Protein AF-A0A2T4WLY7-F1 (afdb_monomer)

Nearest PDB structures (foldseek):
  7o23-assembly1_A  TM=4.443E-01  e=3.971E-05  Burkholderia pseudomallei 1026b
  3s6l-assembly2_D  TM=2.869E-01  e=6.979E-02  Burkholderia pseudomallei 1710b
  3wp8-assembly1_A-3  TM=2.143E-01  e=3.766E-01  Acinetobacter sp. Tol 5

Radius of gyration: 58.57 Å; Cα contacts (8 Å, |Δi|>4): 1868; chains: 1; bounding box: 154×80×222 Å

Solvent-accessible surface area (backbone atoms only — not comparable to full-atom values): 36645 Å² total; per-residue (Å²): 135,86,84,87,90,87,78,86,86,78,92,80,88,75,87,86,76,68,82,63,58,59,70,61,45,62,45,49,42,57,38,62,53,83,53,96,47,91,92,39,80,56,77,63,74,31,40,27,21,55,70,41,53,59,37,38,33,44,29,40,26,35,22,38,12,4,30,18,45,28,30,45,31,26,49,28,34,21,37,22,42,26,2,30,21,40,28,56,50,43,35,48,27,38,25,33,25,46,37,9,25,31,62,10,52,45,44,35,52,29,38,36,38,23,37,39,15,31,21,45,27,44,25,34,51,29,40,35,34,20,46,33,12,26,28,49,19,28,65,28,28,48,28,39,31,35,19,42,35,5,25,24,46,22,29,50,27,30,50,29,36,22,33,21,42,30,1,26,24,46,17,29,59,26,32,47,29,35,21,37,21,45,29,2,26,22,47,15,31,57,22,31,47,28,39,23,36,20,42,29,4,26,24,39,21,32,55,21,30,48,28,37,24,38,21,44,35,6,27,22,34,17,30,58,21,29,49,29,39,28,29,24,45,28,1,24,27,28,16,23,36,23,30,51,28,36,18,33,24,42,25,0,25,22,34,20,10,68,76,68,45,76,85,36,23,25,46,25,36,17,37,21,40,37,3,35,23,56,32,27,44,17,28,50,26,39,31,31,29,44,50,14,23,61,69,95,82,73,74,78,89,70,76,87,52,102,78,70,77,81,78,65,94,33,69,45,30,46,25,38,29,30,27,44,41,9,26,43,55,25,38,48,14,36,4,32,25,41,43,2,25,13,50,8,41,56,5,28,6,32,31,36,52,7,24,2,53,18,41,45,2,31,8,34,34,30,57,21,73,28,82,42,61,74,31,50,35,60,32,40,50,45,70,60,92,89,37,88,44,92,64,66,65,90,60,92,56,72,70,101,61,87,65,98,80,61,47,67,48,89,56,80,101,78,58,59,82,40,62,47,72,38,42,56,70,57,53,52,44,43,47,59,35,61,14,92,88,76,74,38,63,23,53,56,43,65,91,47,45,68,45,62,33,27,27,68,74,74,75,40,45,28,33,28,71,26,72,47,79,40,72,59,84,87,70,98,78,87,72,54,78,46,69,69,77,56,33,43,35,42,65,93,57,97,64,74,48,81,46,68,93,78,67,79,94,75,87,87,73,57,78,50,74,62,88,54,36,44,36,43,68,91,57,95,64,70,48,74,44,66,88,75,65,68,93,74,82,85,70,58,81,50,79,61,96,56,35,46,39,47,75,93,56,96,67,70,49,76,48,69,88,79,63,83,90,69,94,70,72,52,78,75,47,77,50,74,62,90,57,32,43,38,41,34,35,56,97,51,81,61,47,73,45,75,41,59,88,78,58,67,59,86,80,62,69,53,78,46,74,62,92,52,34,46,31,43,73,91,56,94,66,65,48,72,41,67,86,72,60,68,80,82,61,87,73,50,76,72,46,76,50,75,60,91,54,34,40,36,40,32,38,64,99,51,81,64,44,74,44,78,41,63,88,73,58,65,74,81,79,71,60,49,80,47,75,60,92,55,37,45,36,43,64,91,55,97,68,68,48,75,45,66,89,71,60,78,73,78,73,60,63,82,57,81,66,87,98,48,86,55,85,67,105

Sequence (713 aa):
MIKKLFFITLFLGIGSTGFSQTGNEAQGKSVIPEVFVSPYDGATLFPAAGSAFSTGDYNTIFGAGSGGQIASGSFNVFIGTMAGALYDNENDNTVIGAFAADQTALGIDNVYIGKFVARTATGNDNTIIGNEAGENLTTGSDNTIIGEEAGQALTSGRDNVFIGEDAGFSSTTSNDNTFVGNAAGRNNTIGRQNAFFGNEAGYDNFEGYKNTFVGDSTGLDNSVGRLNTFVGQGAGSATEYADYNTFIGVQAGGDNNRTNSQTNANRNTYVGTFTGFSNREGEDNAGFGAFANYNQGFDILNITGRFGAASSYVTRSRTTFMGAQAFPNNNDVSAFGYMARVDGQYGMALGGNTRAQQNYAVAIGHNVNVNQVNTMALGGDGFVNAQPVDNRLSVGIGTLGANGFASLELADTDKGFLINRMTTAQRVALETAENPLTGLTNVFGLTEEGMMVYDTDLDTVFTWLGSTWKAVDTNTDSQELDLTTDILSISGGLATVDLTPYLDNTDEQELDLTSDILSISGGIETVDLSGYLDNTDAQELDLTSNILSISGGIASVNLSGYLDNTDNQNLTSASLTGNTLTIAIENGASVDVDLSGYLDNTDAQELDLTSNILSISGGIASVNLSGYLDNTDNQNLTSASLTGNTLTIAIENGASVDVDLSGYLDNTDAQELDLTSNTLSISGGIATVDLSGYLNTDEQELDLTSDILSISG

Mean predicted aligned error: 21.26 Å

Secondary structure (DSSP, 8-state):
-------PPP---S-----B--S-EEE---B----SBTTB-S-PPBPPTTTT-SB--S-EEESTTTT-S-SS--S-EEESTTTTTT--S--S-EEESTTTTTT----SS-EEESSS-STT---SS-EEESSSTTTT--S--S-EEESTTTTTT-SS--S-EEESTTTTTT-SS--S-EEESTTTTTT-SS--S-EEESTTTTTT-SS--S-EEESTTTTTT-TT--S-EEESTTTTTT-TT--S-EEESTTTTTTTTTT--TTSS-S-EEESTTTTTTBSS--S-EEESTT--S-SS--GGG-S-TT------B---S-EEESTT-EE-SSS-EEESTT-EE-STT-EEEEES-EE-STT-EEEEES-EE-STT-EEEEE-EEETTEEE------S---SS--TT-SB---SSS-SB-PPEE-HHHHHHHHHS--TTT--SSS--GGGTT-EEEETTTTEEEEE-SSSEEE----TT---EEEETTEEEETT-S-EEE-GGG--------EEEETTEEEETT-S--EE-TTT--TT----EEEETTEEEETT-S--EE-TTS--------EEEEEEETTEEEEEETTSPPEEEE-GGG---TT---EEEETTEEEETT-S-EEEGGGT----S---EEEEEEETTEEEEEETTSPPEEEE-TTT--GGG---EEEETTEEEETT-S--EE-GGG--------EEETTEEE---

Foldseek 3Di:
DDDDDDDDDDPDDDDDPDEQEEAEAFDEAKDQDPDPDPPRPSPDIQGGTPPQEPEEYNEYYEYHLWCSNAHHEYAEYAEEHLFCNQAYREYQEYTYYHQWLNQDHAEYNEYTAEHLTCPAAREYAEYFYEHLWCNQAHHEYAEYFAEHLTCNQAYHEYCEYAAAHLGNNQAYHEYCEYAHEHQGCNQAHHEYNEYAAEHLGCNQQHHEYNEYAAYHLTCNAQHHEYNEYAYAHQDCNQNHLEYQEYAYAHQGCNQQANVNDNPFSYNEYAHEHCWQNQAHGEEQEYTEYYQQYADDDDDPVPPPDPPPDPHDHHHEYCEYEYEHNFHPNHYCEYAYYDVGAECAHVEYTYYECAYQNYHCEYEYYYVHYHDDHVFYDYADWDPDVPDTDPPGDDDDTDDNDDDPQDQADDDPDDDGGHQGEDAPVVQVCQLQPQCPVPRDRHVFAQVQFQRWYQHPVVRFIWTDRRRHTDTPDPDPDDKDWDDDDQWIDIVPDPDIDGRVVPDDPDPDWDWDDDPQWIDIPPDPDIDRNPVVPPVPPPWDWDDDPQWTDTPPDPDIDRRVVPDPPDPDWDFPDWDDDPQWIWTDTPPDDIDTDRNVVVPPVPPDFDFDDDPQWTDTVPDPDIDRCPVVPPPPPPFDFPDWDDDPQWIWTDTPPDDTDTDRNVVVPPVPPPWDFDDDPQWTDTPPDPDIDGNVVVPDPPPFDFDDDDPDTDTDD

Structure (mmCIF, N/CA/C/O backbone):
data_AF-A0A2T4WLY7-F1
#
_entry.id   AF-A0A2T4WLY7-F1
#
loop_
_atom_site.group_PDB
_atom_site.id
_atom_site.type_symbol
_atom_site.label_atom_id
_atom_site.label_alt_id
_atom_site.label_comp_id
_atom_site.label_asym_id
_atom_site.label_entity_id
_atom_site.label_seq_id
_atom_site.pdbx_PDB_ins_code
_atom_site.Cartn_x
_atom_site.Cartn_y
_atom_site.Cartn_z
_atom_site.occupancy
_atom_site.B_iso_or_equiv
_atom_site.auth_seq_id
_atom_site.auth_comp_id
_atom_site.auth_asym_id
_atom_site.auth_atom_id
_atom_site.pdbx_PDB_model_num
ATOM 1 N N . MET A 1 1 ? 26.321 -7.224 -98.797 1.00 35.34 1 MET A N 1
ATOM 2 C CA . MET A 1 1 ? 27.466 -6.762 -97.982 1.00 35.34 1 MET A CA 1
ATOM 3 C C . MET A 1 1 ? 26.911 -6.215 -96.671 1.00 35.34 1 MET A C 1
ATOM 5 O O . MET A 1 1 ? 26.066 -5.343 -96.736 1.00 35.34 1 MET A O 1
ATOM 9 N N . ILE A 1 2 ? 27.067 -6.971 -95.573 1.00 35.75 2 ILE A N 1
ATOM 10 C CA . ILE A 1 2 ? 27.874 -6.621 -94.370 1.00 35.75 2 ILE A CA 1
ATOM 11 C C . ILE A 1 2 ? 27.111 -5.628 -93.461 1.00 35.75 2 ILE A C 1
ATOM 13 O O . ILE A 1 2 ? 26.935 -4.486 -93.845 1.00 35.75 2 ILE A O 1
ATOM 17 N N . LYS A 1 3 ? 26.407 -6.063 -92.400 1.00 37.84 3 LYS A N 1
ATOM 18 C CA . LYS A 1 3 ? 26.828 -6.561 -91.058 1.00 37.84 3 LYS A CA 1
ATOM 19 C C . LYS A 1 3 ? 27.385 -5.480 -90.104 1.00 37.84 3 LYS A C 1
ATOM 21 O O . LYS A 1 3 ? 28.471 -4.991 -90.366 1.00 37.84 3 LYS A O 1
ATOM 26 N N . LYS A 1 4 ? 26.719 -5.390 -88.929 1.00 41.72 4 LYS A N 1
ATOM 27 C CA . LYS A 1 4 ? 27.252 -5.304 -87.535 1.00 41.72 4 LYS A CA 1
ATOM 28 C C . LYS A 1 4 ? 27.956 -3.986 -87.137 1.00 41.72 4 LYS A C 1
ATOM 30 O O . LYS A 1 4 ? 28.762 -3.501 -87.905 1.00 41.72 4 LYS A O 1
ATOM 35 N N . LEU A 1 5 ? 27.678 -3.307 -86.012 1.00 37.50 5 LEU A N 1
ATOM 36 C CA . LEU A 1 5 ? 27.603 -3.639 -84.562 1.00 37.50 5 LEU A CA 1
ATOM 37 C C . LEU A 1 5 ? 28.655 -2.735 -83.867 1.00 37.50 5 LEU A C 1
ATOM 39 O O . LEU A 1 5 ? 29.721 -2.588 -84.452 1.00 37.50 5 LEU A O 1
ATOM 43 N N . PHE A 1 6 ? 28.364 -2.207 -82.665 1.00 37.00 6 PHE A N 1
ATOM 44 C CA . PHE A 1 6 ? 29.253 -1.808 -81.534 1.00 37.00 6 PHE A CA 1
ATOM 45 C C . PHE A 1 6 ? 28.814 -0.477 -80.886 1.00 37.00 6 PHE A C 1
ATOM 47 O O . PHE A 1 6 ? 28.559 0.477 -81.605 1.00 37.00 6 PHE A O 1
ATOM 54 N N . PHE A 1 7 ? 28.739 -0.296 -79.561 1.00 34.47 7 PHE A N 1
ATOM 55 C CA . PHE A 1 7 ? 28.798 -1.183 -78.385 1.00 34.47 7 PHE A CA 1
ATOM 56 C C . PHE A 1 7 ? 28.359 -0.321 -77.179 1.00 34.47 7 PHE A C 1
ATOM 58 O O . PHE A 1 7 ? 28.741 0.844 -77.094 1.00 34.47 7 PHE A O 1
ATOM 65 N N . ILE A 1 8 ? 27.568 -0.884 -76.264 1.00 35.12 8 ILE A N 1
ATOM 66 C CA . ILE A 1 8 ? 27.317 -0.323 -74.929 1.00 35.12 8 ILE A CA 1
ATOM 67 C C . ILE A 1 8 ? 28.546 -0.637 -74.076 1.00 35.12 8 ILE A C 1
ATOM 69 O O . ILE A 1 8 ? 28.976 -1.790 -74.015 1.00 35.12 8 ILE A O 1
ATOM 73 N N . THR A 1 9 ? 29.132 0.386 -73.458 1.00 37.75 9 THR A N 1
ATOM 74 C CA . THR A 1 9 ? 30.289 0.231 -72.577 1.00 37.75 9 THR A CA 1
ATOM 75 C C . THR A 1 9 ? 29.856 -0.400 -71.257 1.00 37.75 9 THR A C 1
ATOM 77 O O . THR A 1 9 ? 28.985 0.095 -70.549 1.00 37.75 9 THR A O 1
ATOM 80 N N . LEU A 1 10 ? 30.495 -1.530 -70.994 1.00 34.62 10 LEU A N 1
ATOM 81 C CA . LEU A 1 10 ? 30.437 -2.411 -69.843 1.00 34.62 10 LEU A CA 1
ATOM 82 C C . LEU A 1 10 ? 30.991 -1.712 -68.583 1.00 34.62 10 LEU A C 1
ATOM 84 O O . LEU A 1 10 ? 32.155 -1.320 -68.574 1.00 34.62 10 LEU A O 1
ATOM 88 N N . PHE A 1 11 ? 30.199 -1.612 -67.511 1.00 37.91 11 PHE A N 1
ATOM 89 C CA . PHE A 1 11 ? 30.720 -1.484 -66.143 1.00 37.91 11 PHE A CA 1
ATOM 90 C C . PHE A 1 11 ? 30.999 -2.911 -65.638 1.00 37.91 11 PHE A C 1
ATOM 92 O O . PHE A 1 11 ? 30.121 -3.576 -65.100 1.00 37.91 11 PHE A O 1
ATOM 99 N N . LEU A 1 12 ? 32.211 -3.416 -65.877 1.00 41.03 12 LEU A N 1
ATOM 100 C CA . LEU A 1 12 ? 32.783 -4.526 -65.111 1.00 41.03 12 LEU A CA 1
ATOM 101 C C . LEU A 1 12 ? 34.088 -4.017 -64.515 1.00 41.03 12 LEU A C 1
ATOM 103 O O . LEU A 1 12 ? 35.063 -3.788 -65.227 1.00 41.03 12 LEU A O 1
ATOM 107 N N . GLY A 1 13 ? 34.062 -3.800 -63.208 1.00 36.97 13 GLY A N 1
ATOM 108 C CA . GLY A 1 13 ? 35.175 -3.241 -62.463 1.00 36.97 13 GLY A CA 1
ATOM 109 C C . GLY A 1 13 ? 34.888 -3.184 -60.972 1.00 36.97 13 GLY A C 1
ATOM 110 O O . GLY A 1 13 ? 35.112 -2.147 -60.368 1.00 36.97 13 GLY A O 1
ATOM 111 N N . ILE A 1 14 ? 34.383 -4.276 -60.392 1.00 41.50 14 ILE A N 1
ATOM 112 C CA . ILE A 1 14 ? 34.628 -4.594 -58.983 1.00 41.50 14 ILE A CA 1
ATOM 113 C C . ILE A 1 14 ? 34.939 -6.088 -58.945 1.00 41.50 14 ILE A C 1
ATOM 115 O O . ILE A 1 14 ? 34.156 -6.909 -59.425 1.00 41.50 14 ILE A O 1
ATOM 119 N N . GLY A 1 15 ? 36.147 -6.414 -58.491 1.00 33.94 15 GLY A N 1
ATOM 120 C CA . GLY A 1 15 ? 36.603 -7.782 -58.328 1.00 33.94 15 GLY A CA 1
ATOM 121 C C . GLY A 1 15 ? 35.692 -8.520 -57.359 1.00 33.94 15 GLY A C 1
ATOM 122 O O . GLY A 1 15 ? 35.439 -8.063 -56.251 1.00 33.94 15 GLY A O 1
ATOM 123 N N . SER A 1 16 ? 35.210 -9.672 -57.802 1.00 39.75 16 SER A N 1
ATOM 124 C CA . SER A 1 16 ? 34.616 -10.682 -56.950 1.00 39.75 16 SER A CA 1
ATOM 125 C C . SER A 1 16 ? 35.681 -11.236 -56.001 1.00 39.75 16 SER A C 1
ATOM 127 O O . SER A 1 16 ? 36.540 -12.016 -56.418 1.00 39.75 16 SER A O 1
ATOM 129 N N . THR A 1 17 ? 35.583 -10.894 -54.724 1.00 35.28 17 THR A N 1
ATOM 130 C CA . THR A 1 17 ? 35.997 -11.773 -53.628 1.00 35.28 17 THR A CA 1
ATOM 131 C C . THR A 1 17 ? 34.724 -12.194 -52.899 1.00 35.28 17 THR A C 1
ATOM 133 O O . THR A 1 17 ? 34.181 -11.423 -52.126 1.00 35.28 17 THR A O 1
ATOM 136 N N . GLY A 1 18 ? 34.215 -13.376 -53.267 1.00 38.22 18 GLY A N 1
ATOM 137 C CA . GLY A 1 18 ? 33.175 -14.172 -52.596 1.00 38.22 18 GLY A CA 1
ATOM 138 C C . GLY A 1 18 ? 32.005 -13.441 -51.930 1.00 38.22 18 GLY A C 1
ATOM 139 O O . GLY A 1 18 ? 32.041 -13.239 -50.727 1.00 38.22 18 GLY A O 1
ATOM 140 N N . PHE A 1 19 ? 30.912 -13.181 -52.654 1.00 44.06 19 PHE A N 1
ATOM 141 C CA . PHE A 1 19 ? 29.637 -12.869 -51.997 1.00 44.06 19 PHE A CA 1
ATOM 142 C C . PHE A 1 19 ? 28.888 -14.170 -51.687 1.00 44.06 19 PHE A C 1
ATOM 144 O O . PHE A 1 19 ? 28.290 -14.780 -52.571 1.00 44.06 19 PHE A O 1
ATOM 151 N N . SER A 1 20 ? 28.946 -14.594 -50.425 1.00 42.25 20 SER A N 1
ATOM 152 C CA . SER A 1 20 ? 28.050 -15.591 -49.824 1.00 42.25 20 SER A CA 1
ATOM 153 C C . SER A 1 20 ? 26.768 -14.902 -49.337 1.00 42.25 20 SER A C 1
ATOM 155 O O . SER A 1 20 ? 26.479 -14.960 -48.149 1.00 42.25 20 SER A O 1
ATOM 157 N N . GLN A 1 21 ? 26.093 -14.148 -50.212 1.00 59.56 21 GLN A N 1
ATOM 158 C CA . GLN A 1 21 ? 24.983 -13.266 -49.826 1.00 59.56 21 GLN A CA 1
ATOM 159 C C . GLN A 1 21 ? 23.774 -13.506 -50.735 1.00 59.56 21 GLN A C 1
ATOM 161 O O . GLN A 1 21 ? 23.688 -12.971 -51.843 1.00 59.56 21 GLN A O 1
ATOM 166 N N . THR A 1 22 ? 22.854 -14.354 -50.289 1.00 68.88 22 THR A N 1
ATOM 167 C CA . THR A 1 22 ? 21.575 -14.646 -50.939 1.00 68.88 22 THR A CA 1
ATOM 168 C C . THR A 1 22 ? 20.463 -13.880 -50.220 1.00 68.88 22 THR A C 1
ATOM 170 O O . THR A 1 22 ? 20.319 -13.969 -49.008 1.00 68.88 22 THR A O 1
ATOM 173 N N . GLY A 1 23 ? 19.637 -13.138 -50.963 1.00 58.47 23 GLY A N 1
ATOM 174 C CA . GLY A 1 23 ? 18.404 -12.553 -50.417 1.00 58.47 23 GLY A CA 1
ATOM 175 C C . GLY A 1 23 ? 18.538 -11.237 -49.637 1.00 58.47 23 GLY A C 1
ATOM 176 O O . GLY A 1 23 ? 17.572 -10.864 -48.983 1.00 58.47 23 GLY A O 1
ATOM 177 N N . ASN A 1 24 ? 19.671 -10.526 -49.712 1.00 74.00 24 ASN A N 1
ATOM 178 C CA . ASN A 1 24 ? 19.810 -9.173 -49.147 1.00 74.00 24 ASN A CA 1
ATOM 179 C C . ASN A 1 24 ? 19.210 -8.096 -50.082 1.00 74.00 24 ASN A C 1
ATOM 181 O O . ASN A 1 24 ? 19.475 -8.098 -51.287 1.00 74.00 24 ASN A O 1
ATOM 185 N N . GLU A 1 25 ? 18.481 -7.126 -49.525 1.00 80.50 25 GLU A N 1
ATOM 186 C CA . GLU A 1 25 ? 17.969 -5.925 -50.200 1.00 80.50 25 GLU A CA 1
ATOM 187 C C . GLU A 1 25 ? 18.574 -4.669 -49.550 1.00 80.50 25 GLU A C 1
ATOM 189 O O . GLU A 1 25 ? 18.359 -4.434 -48.367 1.00 80.50 25 GLU A O 1
ATOM 194 N N . ALA A 1 26 ? 19.334 -3.847 -50.291 1.00 79.81 26 ALA A N 1
ATOM 195 C CA . ALA A 1 26 ? 19.999 -2.660 -49.735 1.00 79.81 26 ALA A CA 1
ATOM 196 C C . ALA A 1 26 ? 19.896 -1.418 -50.642 1.00 79.81 26 ALA A C 1
ATOM 198 O O . ALA A 1 26 ? 20.203 -1.482 -51.836 1.00 79.81 26 ALA A O 1
ATOM 199 N N . GLN A 1 27 ? 19.508 -0.264 -50.084 1.00 80.69 27 GLN A N 1
ATOM 200 C CA . GLN A 1 27 ? 19.448 1.018 -50.799 1.00 80.69 27 GLN A CA 1
ATOM 201 C C . GLN A 1 27 ? 19.736 2.218 -49.877 1.00 80.69 27 GLN A C 1
ATOM 203 O O . GLN A 1 27 ? 19.018 2.486 -48.919 1.00 80.69 27 GLN A O 1
ATOM 208 N N . GLY A 1 28 ? 20.752 3.019 -50.209 1.00 76.56 28 GLY A N 1
ATOM 209 C CA . GLY A 1 28 ? 21.138 4.188 -49.414 1.00 76.56 28 GLY A CA 1
ATOM 210 C C . GLY A 1 28 ? 22.416 4.851 -49.922 1.00 76.56 28 GLY A C 1
ATOM 211 O O . GLY A 1 28 ? 23.102 4.308 -50.784 1.00 76.56 28 GLY A O 1
ATOM 212 N N . LYS A 1 29 ? 22.736 6.044 -49.411 1.00 78.69 29 LYS A N 1
ATOM 213 C CA . LYS A 1 29 ? 24.006 6.743 -49.684 1.00 78.69 29 LYS A CA 1
ATOM 214 C C . LYS A 1 29 ? 24.869 6.775 -48.425 1.00 78.69 29 LYS A C 1
ATOM 216 O O . LYS A 1 29 ? 24.332 6.703 -47.323 1.00 78.69 29 LYS A O 1
ATOM 221 N N . SER A 1 30 ? 26.179 6.935 -48.596 1.00 82.44 30 SER A N 1
ATOM 222 C CA . SER A 1 30 ? 27.068 7.298 -47.491 1.00 82.44 30 SER A CA 1
ATOM 223 C C . SER A 1 30 ? 26.671 8.659 -46.912 1.00 82.44 30 SER A C 1
ATOM 225 O O . SER A 1 30 ? 26.176 9.523 -47.645 1.00 82.44 30 SER A O 1
ATOM 227 N N . VAL A 1 31 ? 26.900 8.857 -45.618 1.00 82.00 31 VAL A N 1
ATOM 228 C CA . VAL A 1 31 ? 26.536 10.084 -44.901 1.00 82.00 31 VAL A CA 1
ATOM 229 C C . VAL A 1 31 ? 27.572 10.413 -43.831 1.00 82.00 31 VAL A C 1
ATOM 231 O O . VAL A 1 31 ? 28.163 9.518 -43.235 1.00 82.00 31 VAL A O 1
ATOM 234 N N . ILE A 1 32 ? 27.790 11.704 -43.599 1.00 80.50 32 ILE A N 1
ATOM 235 C CA . ILE A 1 32 ? 28.504 12.220 -42.429 1.00 80.50 32 ILE A CA 1
ATOM 236 C C . ILE A 1 32 ? 27.421 12.842 -41.541 1.00 80.50 32 ILE A C 1
ATOM 238 O O . ILE A 1 32 ? 26.796 13.814 -41.972 1.00 80.50 32 ILE A O 1
ATOM 242 N N . PRO A 1 33 ? 27.102 12.264 -40.374 1.00 72.31 33 PRO A N 1
ATOM 243 C CA . PRO A 1 33 ? 26.062 12.811 -39.514 1.00 72.31 33 PRO A CA 1
ATOM 244 C C . PRO A 1 33 ? 26.529 14.132 -38.885 1.00 72.31 33 PRO A C 1
ATOM 246 O O . PRO A 1 33 ? 27.579 14.176 -38.253 1.00 72.31 33 PRO A O 1
ATOM 249 N N . GLU A 1 34 ? 25.737 15.200 -39.029 1.00 64.75 34 GLU A N 1
ATOM 250 C CA . GLU A 1 34 ? 25.993 16.523 -38.419 1.00 64.75 34 GLU A CA 1
ATOM 251 C C . GLU A 1 34 ? 25.231 16.723 -37.087 1.00 64.75 34 GLU A C 1
ATOM 253 O O . GLU A 1 34 ? 24.955 17.849 -36.672 1.00 64.75 34 GLU A O 1
ATOM 258 N N . VAL A 1 35 ? 24.828 15.639 -36.414 1.00 57.84 35 VAL A N 1
ATOM 259 C CA . VAL A 1 35 ? 24.110 15.730 -35.132 1.00 57.84 35 VAL A CA 1
ATOM 260 C C . VAL A 1 35 ? 25.137 15.893 -34.010 1.00 57.84 35 VAL A C 1
ATOM 262 O O . VAL A 1 35 ? 25.935 14.992 -33.797 1.00 57.84 35 VAL A O 1
ATOM 265 N N . PHE A 1 36 ? 25.116 17.024 -33.294 1.00 51.88 36 PHE A N 1
ATOM 266 C CA . PHE A 1 36 ? 26.053 17.374 -32.208 1.00 51.88 36 PHE A CA 1
ATOM 267 C C . PHE A 1 36 ? 25.860 16.536 -30.922 1.00 51.88 36 PHE A C 1
ATOM 269 O O . PHE A 1 36 ? 25.647 17.086 -29.843 1.00 51.88 36 PHE A O 1
ATOM 276 N N . VAL A 1 37 ? 25.922 15.208 -31.020 1.00 55.75 37 VAL A N 1
ATOM 277 C CA . VAL A 1 37 ? 25.940 14.273 -29.884 1.00 55.75 37 VAL A CA 1
ATOM 278 C C . VAL A 1 37 ? 26.923 13.138 -30.181 1.00 55.75 37 VAL A C 1
ATOM 280 O O . VAL A 1 37 ? 26.938 12.591 -31.283 1.00 55.75 37 VAL A O 1
ATOM 283 N N . SER A 1 38 ? 27.757 12.790 -29.196 1.00 55.50 38 SER A N 1
ATOM 284 C CA . SER A 1 38 ? 28.676 11.643 -29.268 1.00 55.50 38 SER A CA 1
ATOM 285 C C . SER A 1 38 ? 27.927 10.375 -29.706 1.00 55.50 38 SER A C 1
ATOM 287 O O . SER A 1 38 ? 26.816 10.166 -29.209 1.00 55.50 38 SER A O 1
ATOM 289 N N . PRO A 1 39 ? 28.493 9.536 -30.603 1.00 58.31 39 PRO A N 1
ATOM 290 C CA . PRO A 1 39 ? 29.845 9.558 -31.162 1.00 58.31 39 PRO A CA 1
ATOM 291 C C . PRO A 1 39 ? 29.955 10.304 -32.504 1.00 58.31 39 PRO A C 1
ATOM 293 O O . PRO A 1 39 ? 30.978 10.186 -33.175 1.00 58.31 39 PRO A O 1
ATOM 296 N N . TYR A 1 40 ? 28.938 11.055 -32.942 1.00 72.06 40 TYR A N 1
ATOM 297 C CA . TYR A 1 40 ? 28.984 11.741 -34.238 1.00 72.06 40 TYR A CA 1
ATOM 298 C C . TYR A 1 40 ? 29.588 13.138 -34.091 1.00 72.06 40 TYR A C 1
ATOM 300 O O . TYR A 1 40 ? 28.910 14.135 -33.870 1.00 72.06 40 TYR A O 1
ATOM 308 N N . ASP A 1 41 ? 30.907 13.200 -34.217 1.00 64.38 41 ASP A N 1
ATOM 309 C CA . ASP A 1 41 ? 31.725 14.416 -34.159 1.00 64.38 41 ASP A CA 1
ATOM 310 C C . ASP A 1 41 ? 31.798 15.187 -35.495 1.00 64.38 41 ASP A C 1
ATOM 312 O O . ASP A 1 41 ? 32.544 16.160 -35.623 1.00 64.38 41 ASP A O 1
ATOM 316 N N . GLY A 1 42 ? 31.043 14.748 -36.508 1.00 66.00 42 GLY A N 1
ATOM 317 C CA . GLY A 1 42 ? 31.073 15.302 -37.862 1.00 66.00 42 GLY A CA 1
ATOM 318 C C . GLY A 1 42 ? 32.312 14.917 -38.685 1.00 66.00 42 GLY A C 1
ATOM 319 O O . GLY A 1 42 ? 32.476 15.435 -39.790 1.00 66.00 42 GLY A O 1
ATOM 320 N N . ALA A 1 43 ? 33.176 14.019 -38.193 1.00 68.25 43 ALA A N 1
ATOM 321 C CA . ALA A 1 43 ? 34.378 13.567 -38.901 1.00 68.25 43 ALA A CA 1
ATOM 322 C C . ALA A 1 43 ? 34.238 12.158 -39.509 1.00 68.25 43 ALA A C 1
ATOM 324 O O . ALA A 1 43 ? 34.895 11.845 -40.506 1.00 68.25 43 ALA A O 1
ATOM 325 N N . THR A 1 44 ? 33.375 11.310 -38.942 1.00 75.12 44 THR A N 1
ATOM 326 C CA . THR A 1 44 ? 33.241 9.902 -39.353 1.00 75.12 44 THR A CA 1
ATOM 327 C C . THR A 1 44 ? 32.254 9.728 -40.514 1.00 75.12 44 THR A C 1
ATOM 329 O O . THR A 1 44 ? 31.070 10.052 -40.404 1.00 75.12 44 THR A O 1
ATOM 332 N N . LEU A 1 45 ? 32.735 9.188 -41.642 1.00 81.19 45 LEU A N 1
ATOM 333 C CA . LEU A 1 45 ? 31.902 8.815 -42.789 1.00 81.19 45 LEU A CA 1
ATOM 334 C C . LEU A 1 45 ? 31.282 7.436 -42.563 1.00 81.19 45 LEU A C 1
ATOM 336 O O . LEU A 1 45 ? 31.990 6.431 -42.541 1.00 81.19 45 LEU A O 1
ATOM 340 N N . PHE A 1 46 ? 29.956 7.382 -42.512 1.00 82.44 46 PHE A N 1
ATOM 341 C CA . PHE A 1 46 ? 29.224 6.124 -42.533 1.00 82.44 46 PHE A CA 1
ATOM 342 C C . PHE A 1 46 ? 28.991 5.708 -43.981 1.00 82.44 46 PHE A C 1
ATOM 344 O O . PHE A 1 46 ? 28.498 6.517 -44.782 1.00 82.44 46 PHE A O 1
ATOM 351 N N . PRO A 1 47 ? 29.390 4.487 -44.364 1.00 80.12 47 PRO A N 1
ATOM 352 C CA . PRO A 1 47 ? 29.339 4.068 -45.750 1.00 80.12 47 PRO A CA 1
ATOM 353 C C . PRO A 1 47 ? 27.887 3.773 -46.168 1.00 80.12 47 PRO A C 1
ATOM 355 O O . PRO A 1 47 ? 26.949 3.848 -45.374 1.00 80.12 47 PRO A O 1
ATOM 358 N N . ALA A 1 48 ? 27.672 3.529 -47.460 1.00 80.56 48 ALA A N 1
ATOM 359 C CA . ALA A 1 48 ? 26.331 3.289 -47.981 1.00 80.56 48 ALA A CA 1
ATOM 360 C C . ALA A 1 48 ? 25.736 1.983 -47.423 1.00 80.56 48 ALA A C 1
ATOM 362 O O . ALA A 1 48 ? 26.472 1.055 -47.085 1.00 80.56 48 ALA A O 1
ATOM 363 N N . ALA A 1 49 ? 24.404 1.907 -47.386 1.00 81.81 49 ALA A N 1
ATOM 364 C CA . ALA A 1 49 ? 23.660 0.739 -46.921 1.00 81.81 49 ALA A CA 1
ATOM 365 C C . ALA A 1 49 ? 24.201 -0.581 -47.502 1.00 81.81 49 ALA A C 1
ATOM 367 O O . ALA A 1 49 ? 24.318 -0.716 -48.723 1.00 81.81 49 ALA A O 1
ATOM 368 N N . GLY A 1 50 ? 24.536 -1.532 -46.623 1.00 72.12 50 GLY A N 1
ATOM 369 C CA . GLY A 1 50 ? 24.999 -2.878 -46.981 1.00 72.12 50 GLY A CA 1
ATOM 370 C C . GLY A 1 50 ? 26.392 -2.958 -47.622 1.00 72.12 50 GLY A C 1
ATOM 371 O O . GLY A 1 50 ? 26.773 -4.007 -48.130 1.00 72.12 50 GLY A O 1
ATOM 372 N N . SER A 1 51 ? 27.173 -1.875 -47.636 1.00 79.06 51 SER A N 1
ATOM 373 C CA . SER A 1 51 ? 28.493 -1.876 -48.294 1.00 79.06 51 SER A CA 1
ATOM 374 C C . SER A 1 51 ? 29.611 -2.568 -47.502 1.00 79.06 51 SER A C 1
ATOM 376 O O . SER A 1 51 ? 30.660 -2.849 -48.082 1.00 79.06 51 SER A O 1
ATOM 378 N N . ALA A 1 52 ? 29.390 -2.864 -46.217 1.00 82.19 52 ALA A N 1
ATOM 379 C CA . ALA A 1 52 ? 30.341 -3.556 -45.345 1.00 82.19 52 ALA A CA 1
ATOM 380 C C . ALA A 1 52 ? 30.201 -5.092 -45.352 1.00 82.19 52 ALA A C 1
ATOM 382 O O . ALA A 1 52 ? 31.070 -5.780 -44.815 1.00 82.19 52 ALA A O 1
ATOM 383 N N . PHE A 1 53 ? 29.161 -5.652 -45.986 1.00 81.88 53 PHE A N 1
ATOM 384 C CA . PHE A 1 53 ? 28.901 -7.087 -45.910 1.00 81.88 53 PHE A CA 1
ATOM 385 C C . PHE A 1 53 ? 30.030 -7.929 -46.526 1.00 81.88 53 PHE A C 1
ATOM 387 O O . PHE A 1 53 ? 30.315 -7.853 -47.725 1.00 81.88 53 PHE A O 1
ATOM 394 N N . SER A 1 54 ? 30.584 -8.831 -45.721 1.00 82.12 54 SER A N 1
ATOM 395 C CA . SER A 1 54 ? 31.531 -9.875 -46.125 1.00 82.12 54 SER A CA 1
ATOM 396 C C . SER A 1 54 ? 30.869 -11.260 -46.198 1.00 82.12 54 SER A C 1
ATOM 398 O O . SER A 1 54 ? 31.191 -12.052 -47.082 1.00 82.12 54 SER A O 1
ATOM 400 N N . THR A 1 55 ? 29.882 -11.527 -45.334 1.00 78.44 55 THR A N 1
ATOM 401 C CA . THR A 1 55 ? 29.027 -12.734 -45.287 1.00 78.44 55 THR A CA 1
ATOM 402 C C . THR A 1 55 ? 27.629 -12.358 -44.736 1.00 78.44 55 THR A C 1
ATOM 404 O O . THR A 1 55 ? 27.408 -11.181 -44.460 1.00 78.44 55 THR A O 1
ATOM 407 N N . GLY A 1 56 ? 26.680 -13.300 -44.629 1.00 80.31 56 GLY A N 1
ATOM 408 C CA . GLY A 1 56 ? 25.335 -13.065 -44.063 1.00 80.31 56 GLY A CA 1
ATOM 409 C C . GLY A 1 56 ? 24.216 -12.849 -45.099 1.00 80.31 56 GLY A C 1
ATOM 410 O O . GLY A 1 56 ? 24.427 -12.237 -46.148 1.00 80.31 56 GLY A O 1
ATOM 411 N N . ASP A 1 57 ? 23.015 -13.355 -44.805 1.00 85.00 57 ASP A N 1
ATOM 412 C CA . ASP A 1 57 ? 21.901 -13.492 -45.760 1.00 85.00 57 ASP A CA 1
ATOM 413 C C . ASP A 1 57 ? 20.584 -12.858 -45.253 1.00 85.00 57 ASP A C 1
ATOM 415 O O . ASP A 1 57 ? 20.376 -12.667 -44.058 1.00 85.00 57 ASP A O 1
ATOM 419 N N . TYR A 1 58 ? 19.641 -12.601 -46.167 1.00 89.19 58 TYR A N 1
ATOM 420 C CA . TYR A 1 58 ? 18.253 -12.196 -45.869 1.00 89.19 58 TYR A CA 1
ATOM 421 C C . TYR A 1 58 ? 18.045 -10.884 -45.081 1.00 89.19 58 TYR A C 1
ATOM 423 O O . TYR A 1 58 ? 17.089 -10.765 -44.317 1.00 89.19 58 TYR A O 1
ATOM 431 N N . ASN A 1 59 ? 18.894 -9.878 -45.282 1.00 89.00 59 ASN A N 1
ATOM 432 C CA . ASN A 1 59 ? 18.763 -8.555 -44.662 1.00 89.00 59 ASN A CA 1
ATOM 433 C C . ASN A 1 59 ? 18.002 -7.549 -45.553 1.00 89.00 59 ASN A C 1
ATOM 435 O O . ASN A 1 59 ? 18.179 -7.540 -46.769 1.00 89.00 59 ASN A O 1
ATOM 439 N N . THR A 1 60 ? 17.232 -6.634 -44.957 1.00 91.62 60 THR A N 1
ATOM 440 C CA . THR A 1 60 ? 16.583 -5.485 -45.623 1.00 91.62 60 THR A CA 1
ATOM 441 C C . THR A 1 60 ? 17.145 -4.177 -45.067 1.00 91.62 60 THR A C 1
ATOM 443 O O . THR A 1 60 ? 16.914 -3.874 -43.906 1.00 91.62 60 THR A O 1
ATOM 446 N N . ILE A 1 61 ? 17.858 -3.377 -45.865 1.00 90.44 61 ILE A N 1
ATOM 447 C CA . ILE A 1 61 ? 18.532 -2.145 -45.418 1.00 90.44 61 ILE A CA 1
ATOM 448 C C . ILE A 1 61 ? 18.147 -0.955 -46.306 1.00 90.44 61 ILE A C 1
ATOM 450 O O . ILE A 1 61 ? 18.464 -0.913 -47.495 1.00 90.44 61 ILE A O 1
ATOM 454 N N . PHE A 1 62 ? 17.508 0.066 -45.742 1.00 90.06 62 PHE A N 1
ATOM 455 C CA . PHE A 1 62 ? 17.066 1.247 -46.481 1.00 90.06 62 PHE A CA 1
ATOM 456 C C . PHE A 1 62 ? 17.333 2.544 -45.715 1.00 90.06 62 PHE A C 1
ATOM 458 O O . PHE A 1 62 ? 16.748 2.791 -44.668 1.00 90.06 62 PHE A O 1
ATOM 465 N N . GLY A 1 63 ? 18.147 3.437 -46.276 1.00 86.94 63 GLY A N 1
ATOM 466 C CA . GLY A 1 63 ? 18.439 4.739 -45.670 1.00 86.94 63 GLY A CA 1
ATOM 467 C C . GLY A 1 63 ? 19.913 5.120 -45.741 1.00 86.94 63 GLY A C 1
ATOM 468 O O . GLY A 1 63 ? 20.786 4.295 -46.002 1.00 86.94 63 GLY A O 1
ATOM 469 N N . ALA A 1 64 ? 20.208 6.407 -45.559 1.00 86.06 64 ALA A N 1
ATOM 470 C CA . ALA A 1 64 ? 21.588 6.882 -45.573 1.00 86.06 64 ALA A CA 1
ATOM 471 C C . ALA A 1 64 ? 22.319 6.440 -44.294 1.00 86.06 64 ALA A C 1
ATOM 473 O O . ALA A 1 64 ? 21.804 6.672 -43.203 1.00 86.06 64 ALA A O 1
ATOM 474 N N . GLY A 1 65 ? 23.482 5.794 -44.430 1.00 85.75 65 GLY A N 1
ATOM 475 C CA . GLY A 1 65 ? 24.272 5.265 -43.305 1.00 85.75 65 GLY A CA 1
ATOM 476 C C . GLY A 1 65 ? 23.630 4.119 -42.506 1.00 85.75 65 GLY A C 1
ATOM 477 O O . GLY A 1 65 ? 24.179 3.724 -41.483 1.00 85.75 65 GLY A O 1
ATOM 478 N N . SER A 1 66 ? 22.478 3.597 -42.941 1.00 89.94 66 SER A N 1
ATOM 479 C CA . SER A 1 66 ? 21.805 2.476 -42.273 1.00 89.94 66 SER A CA 1
ATOM 480 C C . SER A 1 66 ? 22.581 1.177 -42.463 1.00 89.94 66 SER A C 1
ATOM 482 O O . SER A 1 66 ? 23.032 0.911 -43.579 1.00 89.94 66 SER A O 1
ATOM 484 N N . GLY A 1 67 ? 22.750 0.389 -41.396 1.00 87.75 67 GLY A N 1
ATOM 485 C CA . GLY A 1 67 ? 23.575 -0.823 -41.427 1.00 87.75 67 GLY A CA 1
ATOM 486 C C . GLY A 1 67 ? 24.975 -0.555 -41.984 1.00 87.75 67 GLY A C 1
ATOM 487 O O . GLY A 1 67 ? 25.461 -1.307 -42.822 1.00 87.75 67 GLY A O 1
ATOM 488 N N . GLY A 1 68 ? 25.581 0.583 -41.635 1.00 84.56 68 GLY A N 1
ATOM 489 C CA . GLY A 1 68 ? 26.829 1.037 -42.248 1.00 84.56 68 GLY A CA 1
ATOM 490 C C . GLY A 1 68 ? 28.023 0.123 -41.959 1.00 84.56 68 GLY A C 1
ATOM 491 O O . GLY A 1 68 ? 28.903 0.007 -42.805 1.00 84.56 68 GLY A O 1
ATOM 492 N N . GLN A 1 69 ? 28.054 -0.533 -40.798 1.00 86.50 69 GLN A N 1
ATOM 493 C CA . GLN A 1 69 ? 29.174 -1.383 -40.370 1.00 86.50 69 GLN A CA 1
ATOM 494 C C . GLN A 1 69 ? 28.886 -2.893 -40.414 1.00 86.50 69 GLN A C 1
ATOM 496 O O . GLN A 1 69 ? 29.784 -3.677 -40.132 1.00 86.50 69 GLN A O 1
ATOM 501 N N . ILE A 1 70 ? 27.689 -3.324 -40.831 1.00 85.75 70 ILE A N 1
ATOM 502 C CA . ILE A 1 70 ? 27.307 -4.742 -40.762 1.00 85.75 70 ILE A CA 1
ATOM 503 C C . ILE A 1 70 ? 28.176 -5.625 -41.677 1.00 85.75 70 ILE A C 1
ATOM 505 O O . ILE A 1 70 ? 28.096 -5.552 -42.907 1.00 85.75 70 ILE A O 1
ATOM 509 N N . ALA A 1 71 ? 29.004 -6.482 -41.068 1.00 86.00 71 ALA A N 1
ATOM 510 C CA . ALA A 1 71 ? 29.961 -7.320 -41.789 1.00 86.00 71 ALA A CA 1
ATOM 511 C C . ALA A 1 71 ? 29.489 -8.768 -42.024 1.00 86.00 71 ALA A C 1
ATOM 513 O O . ALA A 1 71 ? 29.796 -9.316 -43.091 1.00 86.00 71 ALA A O 1
ATOM 514 N N . SER A 1 72 ? 28.769 -9.403 -41.083 1.00 83.56 72 SER A N 1
ATOM 515 C CA . SER A 1 72 ? 28.322 -10.809 -41.226 1.00 83.56 72 SER A CA 1
ATOM 516 C C . SER A 1 72 ? 26.940 -11.198 -40.661 1.00 83.56 72 SER A C 1
ATOM 518 O O . SER A 1 72 ? 26.652 -12.385 -40.518 1.00 83.56 72 SER A O 1
ATOM 520 N N . GLY A 1 73 ? 26.050 -10.234 -40.406 1.00 85.62 73 GLY A N 1
ATOM 521 C CA . GLY A 1 73 ? 24.700 -10.483 -39.872 1.00 85.62 73 GLY A CA 1
ATOM 522 C C . GLY A 1 73 ? 23.663 -10.981 -40.895 1.00 85.62 73 GLY A C 1
ATOM 523 O O . GLY A 1 73 ? 23.781 -10.723 -42.095 1.00 85.62 73 GLY A O 1
ATOM 524 N N . SER A 1 74 ? 22.628 -11.679 -40.426 1.00 88.69 74 SER A N 1
ATOM 525 C CA . SER A 1 74 ? 21.523 -12.238 -41.222 1.00 88.69 74 SER A CA 1
ATOM 526 C C . SER A 1 74 ? 20.147 -11.883 -40.649 1.00 88.69 74 SER A C 1
ATOM 528 O O . SER A 1 74 ? 20.011 -11.658 -39.452 1.00 88.69 74 SER A O 1
ATOM 530 N N . PHE A 1 75 ? 19.114 -11.875 -41.496 1.00 91.56 75 PHE A N 1
ATOM 531 C CA . PHE A 1 75 ? 17.709 -11.646 -41.104 1.00 91.56 75 PHE A CA 1
ATOM 532 C C . PHE A 1 75 ? 17.403 -10.285 -40.449 1.00 91.56 75 PHE A C 1
ATOM 534 O O . PHE A 1 75 ? 16.377 -10.127 -39.793 1.00 91.56 75 PHE A O 1
ATOM 541 N N . ASN A 1 76 ? 18.247 -9.271 -40.656 1.00 92.50 76 ASN A N 1
ATOM 542 C CA . ASN A 1 76 ? 18.019 -7.942 -40.092 1.00 92.50 76 ASN A CA 1
ATOM 543 C C . ASN A 1 76 ? 17.148 -7.056 -40.996 1.00 92.50 76 ASN A C 1
ATOM 545 O O . ASN A 1 76 ? 17.241 -7.106 -42.224 1.00 92.50 76 ASN A O 1
ATOM 549 N N . VAL A 1 77 ? 16.366 -6.160 -40.398 1.00 95.00 77 VAL A N 1
ATOM 550 C CA . VAL A 1 77 ? 15.614 -5.097 -41.076 1.00 95.00 77 VAL A CA 1
ATOM 551 C C . VAL A 1 77 ? 16.067 -3.749 -40.535 1.00 95.00 77 VAL A C 1
ATOM 553 O O . VAL A 1 77 ? 15.725 -3.404 -39.416 1.00 95.00 77 VAL A O 1
ATOM 556 N N . PHE A 1 78 ? 16.782 -2.953 -41.325 1.00 93.56 78 PHE A N 1
ATOM 557 C CA . PHE A 1 78 ? 17.216 -1.604 -40.966 1.00 93.56 78 PHE A CA 1
ATOM 558 C C . PHE A 1 78 ? 16.598 -0.570 -41.912 1.00 93.56 78 PHE A C 1
ATOM 560 O O . PHE A 1 78 ? 16.885 -0.558 -43.106 1.00 93.56 78 PHE A O 1
ATOM 567 N N . ILE A 1 79 ? 15.721 0.303 -41.413 1.00 93.88 79 ILE A N 1
ATOM 568 C CA . ILE A 1 79 ? 15.005 1.281 -42.246 1.00 93.88 79 ILE A CA 1
ATOM 569 C C . ILE A 1 79 ? 15.028 2.660 -41.591 1.00 93.88 79 ILE A C 1
ATOM 571 O O . ILE A 1 79 ? 14.354 2.906 -40.600 1.00 93.88 79 ILE A O 1
ATOM 575 N N . GLY A 1 80 ? 15.740 3.607 -42.191 1.00 91.06 80 GLY A N 1
ATOM 576 C CA . GLY A 1 80 ? 15.857 4.980 -41.708 1.00 91.06 80 GLY A CA 1
ATOM 577 C C . GLY A 1 80 ? 17.281 5.506 -41.823 1.00 91.06 80 GLY A C 1
ATOM 578 O O . GLY A 1 80 ? 18.232 4.757 -42.019 1.00 91.06 80 GLY A O 1
ATOM 579 N N . THR A 1 81 ? 17.454 6.821 -41.734 1.00 89.31 81 THR A N 1
ATOM 580 C CA . THR A 1 81 ? 18.801 7.409 -41.700 1.00 89.31 81 THR A CA 1
ATOM 581 C C . THR A 1 81 ? 19.526 6.939 -40.442 1.00 89.31 81 THR A C 1
ATOM 583 O O . THR A 1 81 ? 18.997 7.118 -39.349 1.00 89.31 81 THR A O 1
ATOM 586 N N . MET A 1 82 ? 20.725 6.375 -40.600 1.00 90.31 82 MET A N 1
ATOM 587 C CA . MET A 1 82 ? 21.581 5.874 -39.515 1.00 90.31 82 MET A CA 1
ATOM 588 C C . MET A 1 82 ? 20.976 4.741 -38.666 1.00 90.31 82 MET A C 1
ATOM 590 O O . MET A 1 82 ? 21.520 4.421 -37.615 1.00 90.31 82 MET A O 1
ATOM 594 N N . ALA A 1 83 ? 19.881 4.110 -39.108 1.00 92.94 83 ALA A N 1
ATOM 595 C CA . ALA A 1 83 ? 19.305 2.962 -38.408 1.00 92.94 83 ALA A CA 1
ATOM 596 C C . ALA A 1 83 ? 20.316 1.803 -38.365 1.00 92.94 83 ALA A C 1
ATOM 598 O O . ALA A 1 83 ? 20.777 1.365 -39.428 1.00 92.94 83 ALA A O 1
ATOM 599 N N . GLY A 1 84 ? 20.667 1.340 -37.162 1.00 91.19 84 GLY A N 1
ATOM 600 C CA . GLY A 1 84 ? 21.615 0.241 -36.950 1.00 91.19 84 GLY A CA 1
ATOM 601 C C . GLY A 1 84 ? 23.028 0.519 -37.481 1.00 91.19 84 GLY A C 1
ATOM 602 O O . GLY A 1 84 ? 23.671 -0.374 -38.024 1.00 91.19 84 GLY A O 1
ATOM 603 N N . ALA A 1 85 ? 23.500 1.769 -37.439 1.00 89.62 85 ALA A N 1
ATOM 604 C CA . ALA A 1 85 ? 24.711 2.172 -38.160 1.00 89.62 85 ALA A CA 1
ATOM 605 C C . ALA A 1 85 ? 26.004 1.461 -37.709 1.00 89.62 85 ALA A C 1
ATOM 607 O O . ALA A 1 85 ? 26.869 1.240 -38.560 1.00 89.62 85 ALA A O 1
ATOM 608 N N . LEU A 1 86 ? 26.131 1.118 -36.419 1.00 88.25 86 LEU A N 1
ATOM 609 C CA . LEU A 1 86 ? 27.317 0.476 -35.827 1.00 88.25 86 LEU A CA 1
ATOM 610 C C . LEU A 1 86 ? 27.194 -1.037 -35.576 1.00 88.25 86 LEU A C 1
ATOM 612 O O . LEU A 1 86 ? 28.147 -1.608 -35.055 1.00 88.25 86 LEU A O 1
ATOM 616 N N . TYR A 1 87 ? 26.090 -1.681 -35.965 1.00 86.44 87 TYR A N 1
ATOM 617 C CA . TYR A 1 87 ? 25.924 -3.134 -35.810 1.00 86.44 87 TYR A CA 1
ATOM 618 C C . TYR A 1 87 ? 27.056 -3.898 -36.515 1.00 86.44 87 TYR A C 1
ATOM 620 O O . TYR A 1 87 ? 27.345 -3.613 -37.684 1.00 86.44 87 TYR A O 1
ATOM 628 N N . ASP A 1 88 ? 27.671 -4.863 -35.826 1.00 78.00 88 ASP A N 1
ATOM 629 C CA . ASP A 1 88 ? 28.739 -5.724 -36.328 1.00 78.00 88 ASP A CA 1
ATOM 630 C C . ASP A 1 88 ? 28.486 -7.217 -36.014 1.00 78.00 88 ASP A C 1
ATOM 632 O O . ASP A 1 88 ? 28.957 -7.769 -35.021 1.00 78.00 88 ASP A O 1
ATOM 636 N N . ASN A 1 89 ? 27.866 -7.921 -36.973 1.00 73.12 89 ASN A N 1
ATOM 637 C CA . ASN A 1 89 ? 27.680 -9.389 -37.014 1.00 73.12 89 ASN A CA 1
ATOM 638 C C . ASN A 1 89 ? 26.454 -9.961 -36.276 1.00 73.12 89 ASN A C 1
ATOM 640 O O . ASN A 1 89 ? 26.410 -11.159 -35.999 1.00 73.12 89 ASN A O 1
ATOM 644 N N . GLU A 1 90 ? 25.440 -9.151 -36.001 1.00 82.56 90 GLU A N 1
ATOM 645 C CA . GLU A 1 90 ? 24.231 -9.568 -35.291 1.00 82.56 90 GLU A CA 1
ATOM 646 C C . GLU A 1 90 ? 23.109 -10.006 -36.233 1.00 82.56 90 GLU A C 1
ATOM 648 O O . GLU A 1 90 ? 23.049 -9.600 -37.396 1.00 82.56 90 GLU A O 1
ATOM 653 N N . ASN A 1 91 ? 22.193 -10.822 -35.713 1.00 89.38 91 ASN A N 1
ATOM 654 C CA . ASN A 1 91 ? 21.094 -11.402 -36.474 1.00 89.38 91 ASN A CA 1
ATOM 655 C C . ASN A 1 91 ? 19.733 -11.024 -35.888 1.00 89.38 91 ASN A C 1
ATOM 657 O O . ASN A 1 91 ? 19.628 -10.689 -34.707 1.00 89.38 91 ASN A O 1
ATOM 661 N N . ASP A 1 92 ? 18.706 -11.145 -36.730 1.00 93.31 92 ASP A N 1
ATOM 662 C CA . ASP A 1 92 ? 17.297 -11.163 -36.323 1.00 93.31 92 ASP A CA 1
ATOM 663 C C . ASP A 1 92 ? 16.792 -9.857 -35.669 1.00 93.31 92 ASP A C 1
ATOM 665 O O . ASP A 1 92 ? 15.821 -9.845 -34.914 1.00 93.31 92 ASP A O 1
ATOM 669 N N . ASN A 1 93 ? 17.402 -8.713 -36.003 1.00 95.00 93 ASN A N 1
ATOM 670 C CA . ASN A 1 93 ? 16.977 -7.409 -35.490 1.00 95.00 93 ASN A CA 1
ATOM 671 C C . ASN A 1 93 ? 16.036 -6.663 -36.451 1.00 95.00 93 ASN A C 1
ATOM 673 O O . ASN A 1 93 ? 16.258 -6.618 -37.659 1.00 95.00 93 ASN A O 1
ATOM 677 N N . THR A 1 94 ? 15.034 -5.963 -35.918 1.00 97.38 94 THR A N 1
ATOM 678 C CA . THR A 1 94 ? 14.201 -4.994 -36.650 1.00 97.38 94 THR A CA 1
ATOM 679 C C . THR A 1 94 ? 14.437 -3.588 -36.112 1.00 97.38 94 THR A C 1
ATOM 681 O O . THR A 1 94 ? 13.951 -3.256 -35.042 1.00 97.38 94 THR A O 1
ATOM 684 N N . VAL A 1 95 ? 15.132 -2.732 -36.859 1.00 96.81 95 VAL A N 1
ATOM 685 C CA . VAL A 1 95 ? 15.468 -1.350 -36.488 1.00 96.81 95 VAL A CA 1
ATOM 686 C C . VAL A 1 95 ? 14.873 -0.367 -37.496 1.00 96.81 95 VAL A C 1
ATOM 688 O O . VAL A 1 95 ? 15.276 -0.316 -38.658 1.00 96.81 95 VAL A O 1
ATOM 691 N N . ILE A 1 96 ? 13.906 0.445 -37.070 1.00 97.50 96 ILE A N 1
ATOM 692 C CA . ILE A 1 96 ? 13.177 1.370 -37.943 1.00 97.50 96 ILE A CA 1
ATOM 693 C C . ILE A 1 96 ? 13.122 2.768 -37.328 1.00 97.50 96 ILE A C 1
ATOM 695 O O . ILE A 1 96 ? 12.524 2.979 -36.280 1.00 97.50 96 ILE A O 1
ATOM 699 N N . GLY A 1 97 ? 13.656 3.755 -38.041 1.00 95.62 97 GLY A N 1
ATOM 700 C CA . GLY A 1 97 ? 13.572 5.169 -37.698 1.00 95.62 97 GLY A CA 1
ATOM 701 C C . GLY A 1 97 ? 14.913 5.889 -37.788 1.00 95.62 97 GLY A C 1
ATOM 702 O O . GLY A 1 97 ? 15.951 5.305 -38.094 1.00 95.62 97 GLY A O 1
ATOM 703 N N . ALA A 1 98 ? 14.885 7.209 -37.615 1.00 91.75 98 ALA A N 1
ATOM 704 C CA . ALA A 1 98 ? 16.091 8.020 -37.723 1.00 91.75 98 ALA A CA 1
ATOM 705 C C . ALA A 1 98 ? 16.935 7.864 -36.454 1.00 91.75 98 ALA A C 1
ATOM 707 O O . ALA A 1 98 ? 16.445 8.149 -35.362 1.00 91.75 98 ALA A O 1
ATOM 708 N N . PHE A 1 99 ? 18.197 7.464 -36.618 1.00 92.12 99 PHE A N 1
ATOM 709 C CA . PHE A 1 99 ? 19.136 7.249 -35.514 1.00 92.12 99 PHE A CA 1
ATOM 710 C C . PHE A 1 99 ? 18.628 6.236 -34.467 1.00 92.12 99 PHE A C 1
ATOM 712 O O . PHE A 1 99 ? 18.896 6.369 -33.278 1.00 92.12 99 PHE A O 1
ATOM 719 N N . ALA A 1 100 ? 17.845 5.247 -34.902 1.00 94.94 100 ALA A N 1
ATOM 720 C CA . ALA A 1 100 ? 17.458 4.108 -34.076 1.00 94.94 100 ALA A CA 1
ATOM 721 C C . ALA A 1 100 ? 18.642 3.138 -33.952 1.00 94.94 100 ALA A C 1
ATOM 723 O O . ALA A 1 100 ? 19.202 2.745 -34.981 1.00 94.94 100 ALA A O 1
ATOM 724 N N . ALA A 1 101 ? 19.011 2.770 -32.720 1.00 94.12 101 ALA A N 1
ATOM 725 C CA . ALA A 1 101 ? 20.126 1.869 -32.406 1.00 94.12 101 ALA A CA 1
ATOM 726 C C . ALA A 1 101 ? 21.410 2.190 -33.198 1.00 94.12 101 ALA A C 1
ATOM 728 O O . ALA A 1 101 ? 22.107 1.326 -33.726 1.00 94.12 101 ALA A O 1
ATOM 729 N N . ASP A 1 102 ? 21.686 3.480 -33.347 1.00 91.00 102 ASP A N 1
ATOM 730 C CA . ASP A 1 102 ? 22.707 4.028 -34.232 1.00 91.00 102 ASP A CA 1
ATOM 731 C C . ASP A 1 102 ? 24.128 3.850 -33.682 1.00 91.00 102 ASP A C 1
ATOM 733 O O . ASP A 1 102 ? 25.091 3.808 -34.453 1.00 91.00 102 ASP A O 1
ATOM 737 N N . GLN A 1 103 ? 24.250 3.695 -32.363 1.00 89.88 103 GLN A N 1
ATOM 738 C CA . GLN A 1 103 ? 25.503 3.447 -31.646 1.00 89.88 103 GLN A CA 1
ATOM 739 C C . GLN A 1 103 ? 25.588 2.030 -31.067 1.00 89.88 103 GLN A C 1
ATOM 741 O O . GLN A 1 103 ? 26.500 1.715 -30.304 1.00 89.88 103 GLN A O 1
ATOM 746 N N . THR A 1 104 ? 24.620 1.183 -31.400 1.00 83.50 104 THR A N 1
ATOM 747 C CA . THR A 1 104 ? 24.561 -0.196 -30.939 1.00 83.50 104 THR A CA 1
ATOM 748 C C . THR A 1 104 ? 25.536 -1.031 -31.751 1.00 83.50 104 THR A C 1
ATOM 750 O O . THR A 1 104 ? 25.501 -0.986 -32.979 1.00 83.50 104 THR A O 1
ATOM 753 N N . ALA A 1 105 ? 26.414 -1.752 -31.056 1.00 80.00 105 ALA A N 1
ATOM 754 C CA . ALA A 1 105 ? 27.488 -2.532 -31.666 1.00 80.00 105 ALA A CA 1
ATOM 755 C C . ALA A 1 105 ? 27.352 -4.045 -31.458 1.00 80.00 105 ALA A C 1
ATOM 757 O O . ALA A 1 105 ? 28.211 -4.765 -31.938 1.00 80.00 105 ALA A O 1
ATOM 758 N N . LEU A 1 106 ? 26.365 -4.487 -30.667 1.00 79.62 106 LEU A N 1
ATOM 759 C CA . LEU A 1 106 ? 26.054 -5.878 -30.317 1.00 79.62 106 LEU A CA 1
ATOM 760 C C . LEU A 1 106 ? 24.550 -5.964 -30.008 1.00 79.62 106 LEU A C 1
ATOM 762 O O . LEU A 1 106 ? 23.968 -4.956 -29.624 1.00 79.62 106 LEU A O 1
ATOM 766 N N . GLY A 1 107 ? 23.927 -7.136 -30.134 1.00 85.25 107 GLY A N 1
ATOM 767 C CA . GLY A 1 107 ? 22.518 -7.354 -29.775 1.00 85.25 107 GLY A CA 1
ATOM 768 C C . GLY A 1 107 ? 21.755 -8.163 -30.823 1.00 85.25 107 GLY A C 1
ATOM 769 O O . GLY A 1 107 ? 21.754 -7.814 -32.000 1.00 85.25 107 GLY A O 1
ATOM 770 N N . ILE A 1 108 ? 21.104 -9.243 -30.403 1.00 91.06 108 ILE A N 1
ATOM 771 C CA . ILE A 1 108 ? 20.308 -10.125 -31.273 1.00 91.06 108 ILE A CA 1
ATOM 772 C C . ILE A 1 108 ? 18.834 -10.128 -30.860 1.00 91.06 108 ILE A C 1
ATOM 774 O O . ILE A 1 108 ? 18.516 -9.830 -29.708 1.00 91.06 108 ILE A O 1
ATOM 778 N N . ASP A 1 109 ? 17.954 -10.480 -31.801 1.00 94.81 109 ASP A N 1
ATOM 779 C CA . ASP A 1 109 ? 16.516 -10.676 -31.560 1.00 94.81 109 ASP A CA 1
ATOM 780 C C . ASP A 1 109 ? 15.782 -9.426 -31.018 1.00 94.81 109 ASP A C 1
ATOM 782 O O . ASP A 1 109 ? 14.808 -9.521 -30.269 1.00 94.81 109 ASP A O 1
ATOM 786 N N . ASN A 1 110 ? 16.222 -8.219 -31.403 1.00 96.56 110 ASN A N 1
ATOM 787 C CA . ASN A 1 110 ? 15.623 -6.967 -30.930 1.00 96.56 110 ASN A CA 1
ATOM 788 C C . ASN A 1 110 ? 14.659 -6.316 -31.939 1.00 96.56 110 ASN A C 1
ATOM 790 O O . ASN A 1 110 ? 14.869 -6.334 -33.153 1.00 96.56 110 ASN A O 1
ATOM 794 N N . VAL A 1 111 ? 13.637 -5.618 -31.435 1.00 98.25 111 VAL A N 1
ATOM 795 C CA . VAL A 1 111 ? 12.725 -4.766 -32.215 1.00 98.25 111 VAL A CA 1
ATOM 796 C C . VAL A 1 111 ? 12.815 -3.327 -31.718 1.00 98.25 111 VAL A C 1
ATOM 798 O O . VAL A 1 111 ? 12.289 -3.006 -30.661 1.00 98.25 111 VAL A O 1
ATOM 801 N N . TYR A 1 112 ? 13.423 -2.441 -32.500 1.00 97.81 112 TYR A N 1
ATOM 802 C CA . TYR A 1 112 ? 13.628 -1.027 -32.197 1.00 97.81 112 TYR A CA 1
ATOM 803 C C . TYR A 1 112 ? 12.928 -0.136 -33.224 1.00 97.81 112 TYR A C 1
ATOM 805 O O . TYR A 1 112 ? 13.312 -0.097 -34.390 1.00 97.81 112 TYR A O 1
ATOM 813 N N . ILE A 1 113 ? 11.889 0.600 -32.821 1.00 98.44 113 ILE A N 1
ATOM 814 C CA . ILE A 1 113 ? 11.097 1.429 -33.743 1.00 98.44 113 ILE A CA 1
ATOM 815 C C . ILE A 1 113 ? 10.889 2.833 -33.176 1.00 98.44 113 ILE A C 1
ATOM 817 O O . ILE A 1 113 ? 10.136 3.030 -32.229 1.00 98.44 113 ILE A O 1
ATOM 821 N N . GLY A 1 114 ? 11.494 3.842 -33.797 1.00 97.12 114 GLY A N 1
ATOM 822 C CA . GLY A 1 114 ? 11.371 5.228 -33.361 1.00 97.12 114 GLY A CA 1
ATOM 823 C C . GLY A 1 114 ? 12.583 6.079 -33.708 1.00 97.12 114 GLY A C 1
ATOM 824 O O . GLY A 1 114 ? 13.478 5.664 -34.437 1.00 97.12 114 GLY A O 1
ATOM 825 N N . LYS A 1 115 ? 12.602 7.311 -33.210 1.00 95.06 115 LYS A N 1
ATOM 826 C CA . LYS A 1 115 ? 13.751 8.209 -33.350 1.00 95.06 115 LYS A CA 1
ATOM 827 C C . LYS A 1 115 ? 14.569 8.137 -32.064 1.00 95.06 115 LYS A C 1
ATOM 829 O O . LYS A 1 115 ? 13.972 8.182 -30.996 1.00 95.06 115 LYS A O 1
ATOM 834 N N . PHE A 1 116 ? 15.896 8.028 -32.175 1.00 94.00 116 PHE A N 1
ATOM 835 C CA . PHE A 1 116 ? 16.801 7.960 -31.013 1.00 94.00 116 PHE A CA 1
ATOM 836 C C . PHE A 1 116 ? 16.441 6.860 -29.996 1.00 94.00 116 PHE A C 1
ATOM 838 O O . PHE A 1 116 ? 16.705 6.978 -28.806 1.00 94.00 116 PHE A O 1
ATOM 845 N N . VAL A 1 117 ? 15.839 5.772 -30.475 1.00 96.06 117 VAL A N 1
ATOM 846 C CA . VAL A 1 117 ? 15.481 4.611 -29.657 1.00 96.06 117 VAL A CA 1
ATOM 847 C C . VAL A 1 117 ? 16.708 3.724 -29.439 1.00 96.06 117 VAL A C 1
ATOM 849 O O . VAL A 1 117 ? 17.459 3.493 -30.392 1.00 96.06 117 VAL A O 1
ATOM 852 N N . ALA A 1 118 ? 16.896 3.220 -28.213 1.00 95.12 118 ALA A N 1
ATOM 853 C CA . ALA A 1 118 ? 17.881 2.183 -27.875 1.00 95.12 118 ALA A CA 1
ATOM 854 C C . ALA A 1 118 ? 19.301 2.444 -28.418 1.00 95.12 118 ALA A C 1
ATOM 856 O O . ALA A 1 118 ? 19.931 1.560 -28.996 1.00 95.12 118 ALA A O 1
ATOM 857 N N . ARG A 1 119 ? 19.805 3.679 -28.307 1.00 92.88 119 ARG A N 1
ATOM 858 C CA . ARG A 1 119 ? 20.968 4.130 -29.092 1.00 92.88 119 ARG A CA 1
ATOM 859 C C . ARG A 1 119 ? 22.224 3.308 -28.834 1.00 92.88 119 ARG A C 1
ATOM 861 O O . ARG A 1 119 ? 22.940 3.013 -29.787 1.00 92.88 119 ARG A O 1
ATOM 868 N N . THR A 1 120 ? 22.453 2.901 -27.588 1.00 92.06 120 THR A N 1
ATOM 869 C CA . THR A 1 120 ? 23.652 2.175 -27.134 1.00 92.06 120 THR A CA 1
ATOM 870 C C . THR A 1 120 ? 23.381 0.737 -26.668 1.00 92.06 120 THR A C 1
ATOM 872 O O . THR A 1 120 ? 24.225 0.150 -25.989 1.00 92.06 120 THR A O 1
ATOM 875 N N . ALA A 1 121 ? 22.211 0.169 -26.979 1.00 93.06 121 ALA A N 1
ATOM 876 C CA . ALA A 1 121 ? 21.722 -1.060 -26.354 1.00 93.06 121 ALA A CA 1
ATOM 877 C C . ALA A 1 121 ? 22.422 -2.313 -26.891 1.00 93.06 121 ALA A C 1
ATOM 879 O O . ALA A 1 121 ? 22.207 -2.690 -28.029 1.00 93.06 121 ALA A O 1
ATOM 880 N N . THR A 1 122 ? 23.208 -2.997 -26.063 1.00 92.12 122 THR A N 1
ATOM 881 C CA . THR A 1 122 ? 23.924 -4.239 -26.391 1.00 92.12 122 THR A CA 1
ATOM 882 C C . THR A 1 122 ? 23.244 -5.523 -25.915 1.00 92.12 122 THR A C 1
ATOM 884 O O . THR A 1 122 ? 23.776 -6.612 -26.134 1.00 92.12 122 THR A O 1
ATOM 887 N N . GLY A 1 123 ? 22.104 -5.416 -25.227 1.00 92.06 123 GLY A N 1
ATOM 888 C CA . GLY A 1 123 ? 21.322 -6.572 -24.793 1.00 92.06 123 GLY A CA 1
ATOM 889 C C . GLY A 1 123 ? 20.456 -7.184 -25.897 1.00 92.06 123 GLY A C 1
ATOM 890 O O . GLY A 1 123 ? 20.287 -6.618 -26.979 1.00 92.06 123 GLY A O 1
ATOM 891 N N . ASN A 1 124 ? 19.903 -8.357 -25.596 1.00 94.25 124 ASN A N 1
ATOM 892 C CA . ASN A 1 124 ? 19.113 -9.165 -26.526 1.00 94.25 124 ASN A CA 1
ATOM 893 C C . ASN A 1 124 ? 17.630 -9.176 -26.138 1.00 94.25 124 ASN A C 1
ATOM 895 O O . ASN A 1 124 ? 17.284 -8.817 -25.008 1.00 94.25 124 ASN A O 1
ATOM 899 N N . ASP A 1 125 ? 16.786 -9.642 -27.058 1.00 96.50 125 ASP A N 1
ATOM 900 C CA . ASP A 1 125 ? 15.377 -9.965 -26.802 1.00 96.50 125 ASP A CA 1
ATOM 901 C C . ASP A 1 125 ? 14.531 -8.765 -26.319 1.00 96.50 125 ASP A C 1
ATOM 903 O O . ASP A 1 125 ? 13.551 -8.909 -25.584 1.00 96.50 125 ASP A O 1
ATOM 907 N N . ASN A 1 126 ? 14.890 -7.542 -26.728 1.00 97.62 126 ASN A N 1
ATOM 908 C CA . ASN A 1 126 ? 14.168 -6.325 -26.360 1.00 97.62 126 ASN A CA 1
ATOM 909 C C . ASN A 1 126 ? 13.168 -5.889 -27.447 1.00 97.62 126 ASN A C 1
ATOM 911 O O . ASN A 1 126 ? 13.469 -5.877 -28.638 1.00 97.62 126 ASN A O 1
ATOM 915 N N . THR A 1 127 ? 11.992 -5.405 -27.041 1.00 98.50 127 THR A N 1
ATOM 916 C CA . THR A 1 127 ? 11.030 -4.696 -27.905 1.00 98.50 127 THR A CA 1
ATOM 917 C C . THR A 1 127 ? 10.886 -3.254 -27.432 1.00 98.50 127 THR A C 1
ATOM 919 O O . THR A 1 127 ? 10.246 -3.008 -26.416 1.00 98.50 127 THR A O 1
ATOM 922 N N . ILE A 1 128 ? 11.451 -2.289 -28.160 1.00 98.38 128 ILE A N 1
ATOM 923 C CA . ILE A 1 128 ? 11.487 -0.868 -27.790 1.00 98.38 128 ILE A CA 1
ATOM 924 C C . ILE A 1 128 ? 10.883 -0.006 -28.906 1.00 98.38 128 ILE A C 1
ATOM 926 O O . ILE A 1 128 ? 11.372 0.012 -30.036 1.00 98.38 128 ILE A O 1
ATOM 930 N N . ILE A 1 129 ? 9.803 0.718 -28.611 1.00 98.62 129 ILE A N 1
ATOM 931 C CA . ILE A 1 129 ? 9.037 1.494 -29.594 1.00 98.62 129 ILE A CA 1
ATOM 932 C C . ILE A 1 129 ? 8.687 2.879 -29.040 1.00 98.62 129 ILE A C 1
ATOM 934 O O . ILE A 1 129 ? 7.911 2.996 -28.097 1.00 98.62 129 ILE A O 1
ATOM 938 N N . GLY A 1 130 ? 9.176 3.945 -29.672 1.00 97.75 130 GLY A N 1
ATOM 939 C CA . GLY A 1 130 ? 8.891 5.323 -29.264 1.00 97.75 130 GLY A CA 1
ATOM 940 C C . GLY A 1 130 ? 10.000 6.306 -29.628 1.00 97.75 130 GLY A C 1
ATOM 941 O O . GLY A 1 130 ? 11.084 5.913 -30.051 1.00 97.75 130 GLY A O 1
ATOM 942 N N . ASN A 1 131 ? 9.725 7.605 -29.500 1.00 97.19 131 ASN A N 1
ATOM 943 C CA . ASN A 1 131 ? 10.780 8.618 -29.571 1.00 97.19 131 ASN A CA 1
ATOM 944 C C . ASN A 1 131 ? 11.571 8.587 -28.257 1.00 97.19 131 ASN A C 1
ATOM 946 O O . ASN A 1 131 ? 10.951 8.645 -27.200 1.00 97.19 131 ASN A O 1
ATOM 950 N N . GLU A 1 132 ? 12.896 8.450 -28.334 1.00 96.81 132 GLU A N 1
ATOM 951 C CA . GLU A 1 132 ? 13.815 8.463 -27.176 1.00 96.81 132 GLU A CA 1
ATOM 952 C C . GLU A 1 132 ? 13.516 7.373 -26.116 1.00 96.81 132 GLU A C 1
ATOM 954 O O . GLU A 1 132 ? 14.013 7.398 -24.991 1.00 96.81 132 GLU A O 1
ATOM 959 N N . ALA A 1 133 ? 12.740 6.351 -26.496 1.00 98.06 133 ALA A N 1
ATOM 960 C CA . ALA A 1 133 ? 12.463 5.190 -25.660 1.00 98.06 133 ALA A CA 1
ATOM 961 C C . ALA A 1 133 ? 13.742 4.368 -25.446 1.00 98.06 133 ALA A C 1
ATOM 963 O O . ALA A 1 133 ? 14.445 4.034 -26.408 1.00 98.06 133 ALA A O 1
ATOM 964 N N . GLY A 1 134 ? 14.048 4.038 -24.189 1.00 96.62 134 GLY A N 1
ATOM 965 C CA . GLY A 1 134 ? 15.260 3.298 -23.831 1.00 96.62 134 GLY A CA 1
ATOM 966 C C . GLY A 1 134 ? 16.557 3.926 -24.359 1.00 96.62 134 GLY A C 1
ATOM 967 O O . GLY A 1 134 ? 17.486 3.187 -24.673 1.00 96.62 134 GLY A O 1
ATOM 968 N N . GLU A 1 135 ? 16.625 5.254 -24.534 1.00 95.75 135 GLU A N 1
ATOM 969 C CA . GLU A 1 135 ? 17.766 5.923 -25.182 1.00 95.75 135 GLU A CA 1
ATOM 970 C C . GLU A 1 135 ? 19.116 5.539 -24.553 1.00 95.75 135 GLU A C 1
ATOM 972 O O . GLU A 1 135 ? 20.067 5.257 -25.286 1.00 95.75 135 GLU A O 1
ATOM 977 N N . ASN A 1 136 ? 19.180 5.463 -23.217 1.00 95.06 136 ASN A N 1
ATOM 978 C CA . ASN A 1 136 ? 20.397 5.134 -22.468 1.00 95.06 136 ASN A CA 1
ATOM 979 C C . ASN A 1 136 ? 20.574 3.635 -22.174 1.00 95.06 136 ASN A C 1
ATOM 981 O O . ASN A 1 136 ? 21.442 3.270 -21.371 1.00 95.06 136 ASN A O 1
ATOM 985 N N . LEU A 1 137 ? 19.781 2.759 -22.803 1.00 95.31 137 LEU A N 1
ATOM 986 C CA . LEU A 1 137 ? 19.909 1.318 -22.607 1.00 95.31 137 LEU A CA 1
ATOM 987 C C . LEU A 1 137 ? 21.290 0.855 -23.069 1.00 95.31 137 LEU A C 1
ATOM 989 O O . LEU A 1 137 ? 21.747 1.197 -24.159 1.00 95.31 137 LEU A O 1
ATOM 993 N N . THR A 1 138 ? 21.963 0.093 -22.209 1.00 94.50 138 THR A N 1
ATOM 994 C CA . THR A 1 138 ? 23.259 -0.539 -22.469 1.00 94.50 138 THR A CA 1
ATOM 995 C C . THR A 1 138 ? 23.082 -2.055 -22.444 1.00 94.50 138 THR A C 1
ATOM 997 O O . THR A 1 138 ? 22.699 -2.629 -23.447 1.00 94.50 138 THR A O 1
ATOM 1000 N N . THR A 1 139 ? 23.266 -2.734 -21.316 1.00 94.56 139 THR A N 1
ATOM 1001 C CA . THR A 1 139 ? 23.341 -4.206 -21.242 1.00 94.56 139 THR A CA 1
ATOM 1002 C C . THR A 1 139 ? 22.033 -4.908 -20.852 1.00 94.56 139 THR A C 1
ATOM 1004 O O . THR A 1 139 ? 22.047 -6.106 -20.558 1.00 94.56 139 THR A O 1
ATOM 1007 N N . GLY A 1 140 ? 20.912 -4.182 -20.799 1.00 94.81 140 GLY A N 1
ATOM 1008 C CA . GLY A 1 140 ? 19.606 -4.735 -20.427 1.00 94.81 140 GLY A CA 1
ATOM 1009 C C . GLY A 1 140 ? 19.003 -5.622 -21.521 1.00 94.81 140 GLY A C 1
ATOM 1010 O O . GLY A 1 140 ? 19.039 -5.264 -22.697 1.00 94.81 140 GLY A O 1
ATOM 1011 N N . SER A 1 141 ? 18.446 -6.767 -21.130 1.00 95.69 141 SER A N 1
ATOM 1012 C CA . SER A 1 141 ? 17.801 -7.753 -22.007 1.00 95.69 141 SER A CA 1
ATOM 1013 C C . SER A 1 141 ? 16.353 -8.003 -21.590 1.00 95.69 141 SER A C 1
ATOM 1015 O O . SER A 1 141 ? 15.969 -7.663 -20.468 1.00 95.69 141 SER A O 1
ATOM 1017 N N . ASP A 1 142 ? 15.570 -8.612 -22.481 1.00 97.38 142 ASP A N 1
ATOM 1018 C CA . ASP A 1 142 ? 14.216 -9.101 -22.185 1.00 97.38 142 ASP A CA 1
ATOM 1019 C C . ASP A 1 142 ? 13.221 -7.991 -21.780 1.00 97.38 142 ASP A C 1
ATOM 1021 O O . ASP A 1 142 ? 12.277 -8.214 -21.018 1.00 97.38 142 ASP A O 1
ATOM 1025 N N . ASN A 1 143 ? 13.416 -6.759 -22.267 1.00 98.25 143 ASN A N 1
ATOM 1026 C CA . ASN A 1 143 ? 12.546 -5.626 -21.942 1.00 98.25 143 ASN A CA 1
ATOM 1027 C C . ASN A 1 143 ? 11.515 -5.339 -23.049 1.00 98.25 143 ASN A C 1
ATOM 1029 O O . ASN A 1 143 ? 11.827 -5.338 -24.237 1.00 98.25 143 ASN A O 1
ATOM 1033 N N . THR A 1 144 ? 10.289 -4.982 -22.664 1.00 98.62 144 THR A N 1
ATOM 1034 C CA . THR A 1 144 ? 9.263 -4.402 -23.547 1.00 98.62 144 THR A CA 1
ATOM 1035 C C . THR A 1 144 ? 9.018 -2.946 -23.160 1.00 98.62 144 THR A C 1
ATOM 1037 O O . THR A 1 144 ? 8.424 -2.684 -22.123 1.00 98.62 144 THR A O 1
ATOM 1040 N N . ILE A 1 145 ? 9.440 -1.986 -23.979 1.00 98.50 145 ILE A N 1
ATOM 1041 C CA . ILE A 1 145 ? 9.373 -0.547 -23.692 1.00 98.50 145 ILE A CA 1
ATOM 1042 C C . ILE A 1 145 ? 8.627 0.160 -24.830 1.00 98.50 145 ILE A C 1
ATOM 1044 O O . ILE A 1 145 ? 9.088 0.182 -25.964 1.00 98.50 145 ILE A O 1
ATOM 1048 N N . ILE A 1 146 ? 7.453 0.730 -24.572 1.00 98.69 146 ILE A N 1
ATOM 1049 C CA . ILE A 1 146 ? 6.585 1.317 -25.599 1.00 98.69 146 ILE A CA 1
ATOM 1050 C C . ILE A 1 146 ? 6.030 2.659 -25.119 1.00 98.69 146 ILE A C 1
ATOM 1052 O O . ILE A 1 146 ? 5.164 2.704 -24.253 1.00 98.69 146 ILE A O 1
ATOM 1056 N N . GLY A 1 147 ? 6.456 3.758 -25.731 1.00 98.25 147 GLY A N 1
ATOM 1057 C CA . GLY A 1 147 ? 6.038 5.110 -25.360 1.00 98.25 147 GLY A CA 1
ATOM 1058 C C . GLY A 1 147 ? 7.134 6.125 -25.641 1.00 98.25 147 GLY A C 1
ATOM 1059 O O . GLY A 1 147 ? 8.285 5.758 -25.835 1.00 98.25 147 GLY A O 1
ATOM 1060 N N . GLU A 1 148 ? 6.779 7.401 -25.711 1.00 98.38 148 GLU A N 1
ATOM 1061 C CA . GLU A 1 148 ? 7.791 8.455 -25.780 1.00 98.38 148 GLU A CA 1
ATOM 1062 C C . GLU A 1 148 ? 8.484 8.596 -24.418 1.00 98.38 148 GLU A C 1
ATOM 1064 O O . GLU A 1 148 ? 7.818 8.498 -23.386 1.00 98.38 148 GLU A O 1
ATOM 1069 N N . GLU A 1 149 ? 9.820 8.652 -24.438 1.00 98.19 149 GLU A N 1
ATOM 1070 C CA . GLU A 1 149 ? 10.701 8.702 -23.255 1.00 98.19 149 GLU A CA 1
ATOM 1071 C C . GLU A 1 149 ? 10.504 7.554 -22.230 1.00 98.19 149 GLU A C 1
ATOM 1073 O O . GLU A 1 149 ? 11.070 7.555 -21.133 1.00 98.19 149 GLU A O 1
ATOM 1078 N N . ALA A 1 150 ? 9.755 6.505 -22.591 1.00 98.38 150 ALA A N 1
ATOM 1079 C CA . ALA A 1 150 ? 9.579 5.326 -21.750 1.00 98.38 150 ALA A CA 1
ATOM 1080 C C . ALA A 1 150 ? 10.940 4.660 -21.489 1.00 98.38 150 ALA A C 1
ATOM 1082 O O . ALA A 1 150 ? 11.698 4.376 -22.422 1.00 98.38 150 ALA A O 1
ATOM 1083 N N . GLY A 1 151 ? 11.261 4.422 -20.216 1.00 97.50 151 GLY A N 1
ATOM 1084 C CA . GLY A 1 151 ? 12.541 3.851 -19.798 1.00 97.50 151 GLY A CA 1
ATOM 1085 C C . GLY A 1 151 ? 13.782 4.623 -20.266 1.00 97.50 151 GLY A C 1
ATOM 1086 O O . GLY A 1 151 ? 14.827 3.998 -20.421 1.00 97.50 151 GLY A O 1
ATOM 1087 N N . GLN A 1 152 ? 13.698 5.934 -20.537 1.00 97.44 152 GLN A N 1
ATOM 1088 C CA . GLN A 1 152 ? 14.809 6.718 -21.104 1.00 97.44 152 GLN A CA 1
ATOM 1089 C C . GLN A 1 152 ? 16.125 6.561 -20.315 1.00 97.44 152 GLN A C 1
ATOM 1091 O O . GLN A 1 152 ? 17.194 6.452 -20.920 1.00 97.44 152 GLN A O 1
ATOM 1096 N N . ALA A 1 153 ? 16.069 6.526 -18.979 1.00 96.88 153 ALA A N 1
ATOM 1097 C CA . ALA A 1 153 ? 17.247 6.390 -18.118 1.00 96.88 153 ALA A CA 1
ATOM 1098 C C . ALA A 1 153 ? 17.715 4.937 -17.884 1.00 96.88 153 ALA A C 1
ATOM 1100 O O . ALA A 1 153 ? 18.705 4.735 -17.173 1.00 96.88 153 ALA A O 1
ATOM 1101 N N . LEU A 1 154 ? 17.035 3.929 -18.447 1.00 96.62 154 LEU A N 1
ATOM 1102 C CA . LEU A 1 154 ? 17.337 2.518 -18.187 1.00 96.62 154 LEU A CA 1
ATOM 1103 C C . LEU A 1 154 ? 18.699 2.176 -18.770 1.00 96.62 154 LEU A C 1
ATOM 1105 O O . LEU A 1 154 ? 18.908 2.386 -19.950 1.00 96.62 154 LEU A O 1
ATOM 1109 N N . THR A 1 155 ? 19.614 1.637 -17.960 1.00 95.88 155 THR A N 1
ATOM 1110 C CA . THR A 1 155 ? 20.985 1.297 -18.379 1.00 95.88 155 THR A CA 1
ATOM 1111 C C . THR A 1 155 ? 21.194 -0.210 -18.508 1.00 95.88 155 THR A C 1
ATOM 1113 O O . THR A 1 155 ? 21.624 -0.665 -19.563 1.00 95.88 155 THR A O 1
ATOM 1116 N N . SER A 1 156 ? 20.899 -1.005 -17.476 1.00 94.56 156 SER A N 1
ATOM 1117 C CA . SER A 1 156 ? 21.212 -2.450 -17.442 1.00 94.56 156 SER A CA 1
ATOM 1118 C C . SER A 1 156 ? 20.086 -3.343 -16.912 1.00 94.56 156 SER A C 1
ATOM 1120 O O . SER A 1 156 ? 20.281 -4.549 -16.757 1.00 94.56 156 SER A O 1
ATOM 1122 N N . GLY A 1 157 ? 18.918 -2.760 -16.631 1.00 94.56 157 GLY A N 1
ATOM 1123 C CA . GLY A 1 157 ? 17.757 -3.486 -16.125 1.00 94.56 157 GLY A CA 1
ATOM 1124 C C . GLY A 1 157 ? 17.197 -4.515 -17.112 1.00 94.56 157 GLY A C 1
ATOM 1125 O O . GLY A 1 157 ? 17.296 -4.339 -18.328 1.00 94.56 157 GLY A O 1
ATOM 1126 N N . ARG A 1 158 ? 16.610 -5.589 -16.581 1.00 95.88 158 ARG A N 1
ATOM 1127 C CA . ARG A 1 158 ? 16.068 -6.728 -17.338 1.00 95.88 158 ARG A CA 1
ATOM 1128 C C . ARG A 1 158 ? 14.634 -7.049 -16.952 1.00 95.88 158 ARG A C 1
ATOM 1130 O O . ARG A 1 158 ? 14.189 -6.678 -15.861 1.00 95.88 158 ARG A O 1
ATOM 1137 N N . ASP A 1 159 ? 13.947 -7.765 -17.837 1.00 97.69 159 ASP A N 1
ATOM 1138 C CA . ASP A 1 159 ? 12.601 -8.297 -17.598 1.00 97.69 159 ASP A CA 1
ATOM 1139 C C . ASP A 1 159 ? 11.571 -7.201 -17.250 1.00 97.69 159 ASP A C 1
ATOM 1141 O O . ASP A 1 159 ? 10.651 -7.412 -16.455 1.00 97.69 159 ASP A O 1
ATOM 1145 N N . ASN A 1 160 ? 11.731 -5.991 -17.805 1.00 98.31 160 ASN A N 1
ATOM 1146 C CA . ASN A 1 160 ? 10.806 -4.883 -17.564 1.00 98.31 160 ASN A CA 1
ATOM 1147 C C . ASN A 1 160 ? 9.788 -4.721 -18.702 1.00 98.31 160 ASN A C 1
ATOM 1149 O O . ASN A 1 160 ? 10.117 -4.827 -19.880 1.00 98.31 160 ASN A O 1
ATOM 1153 N N . VAL A 1 161 ? 8.554 -4.365 -18.355 1.00 98.75 161 VAL A N 1
ATOM 1154 C CA . VAL A 1 161 ? 7.489 -3.978 -19.285 1.00 98.75 161 VAL A CA 1
ATOM 1155 C C . VAL A 1 161 ? 7.077 -2.543 -18.979 1.00 98.75 161 VAL A C 1
ATOM 1157 O O . VAL A 1 161 ? 6.367 -2.319 -18.008 1.00 98.75 161 VAL A O 1
ATOM 1160 N N . PHE A 1 162 ? 7.486 -1.569 -19.788 1.00 98.56 162 PHE A N 1
ATOM 1161 C CA . PHE A 1 162 ? 7.114 -0.157 -19.660 1.00 98.56 162 PHE A CA 1
ATOM 1162 C C . PHE A 1 162 ? 6.252 0.263 -20.848 1.00 98.56 162 PHE A C 1
ATOM 1164 O O . PHE A 1 162 ? 6.704 0.221 -21.984 1.00 98.56 162 PHE A O 1
ATOM 1171 N N . ILE A 1 163 ? 4.999 0.649 -20.619 1.00 98.75 163 ILE A N 1
ATOM 1172 C CA . ILE A 1 163 ? 4.054 1.004 -21.683 1.00 98.75 163 ILE A CA 1
ATOM 1173 C C . ILE A 1 163 ? 3.322 2.299 -21.320 1.00 98.75 163 ILE A C 1
ATOM 1175 O O . ILE A 1 163 ? 2.461 2.303 -20.445 1.00 98.75 163 ILE A O 1
ATOM 1179 N N . GLY A 1 164 ? 3.610 3.384 -22.032 1.00 98.31 164 GLY A N 1
ATOM 1180 C CA . GLY A 1 164 ? 3.066 4.726 -21.810 1.00 98.31 164 GLY A CA 1
ATOM 1181 C C . GLY A 1 164 ? 4.142 5.796 -21.980 1.00 98.31 164 GLY A C 1
ATOM 1182 O O . GLY A 1 164 ? 5.324 5.499 -21.849 1.00 98.31 164 GLY A O 1
ATOM 1183 N N . GLU A 1 165 ? 3.743 7.036 -22.280 1.00 98.44 165 GLU A N 1
ATOM 1184 C CA . GLU A 1 165 ? 4.675 8.175 -22.196 1.00 98.44 165 GLU A CA 1
ATOM 1185 C C . GLU A 1 165 ? 5.228 8.265 -20.769 1.00 98.44 165 GLU A C 1
ATOM 1187 O O . GLU A 1 165 ? 4.468 8.087 -19.810 1.00 98.44 165 GLU A O 1
ATOM 1192 N N . ASP A 1 166 ? 6.545 8.438 -20.648 1.00 98.31 166 ASP A N 1
ATOM 1193 C CA . ASP A 1 166 ? 7.271 8.556 -19.380 1.00 98.31 166 ASP A CA 1
ATOM 1194 C C . ASP A 1 166 ? 7.161 7.355 -18.415 1.00 98.31 166 ASP A C 1
ATOM 1196 O O . ASP A 1 166 ? 7.541 7.445 -17.240 1.00 98.31 166 ASP A O 1
ATOM 1200 N N . ALA A 1 167 ? 6.660 6.203 -18.874 1.00 98.38 167 ALA A N 1
ATOM 1201 C CA . ALA A 1 167 ? 6.619 4.992 -18.057 1.00 98.38 167 ALA A CA 1
ATOM 1202 C C . ALA A 1 167 ? 8.050 4.546 -17.704 1.00 98.38 167 ALA A C 1
ATOM 1204 O O . ALA A 1 167 ? 8.865 4.295 -18.593 1.00 98.38 167 ALA A O 1
ATOM 1205 N N . GLY A 1 168 ? 8.369 4.467 -16.407 1.00 97.44 168 GLY A N 1
ATOM 1206 C CA . GLY A 1 168 ? 9.716 4.127 -15.928 1.00 97.44 168 GLY A CA 1
ATOM 1207 C C . GLY A 1 168 ? 10.820 5.112 -16.342 1.00 97.44 168 GLY A C 1
ATOM 1208 O O . GLY A 1 168 ? 11.977 4.711 -16.418 1.00 97.44 168 GLY A O 1
ATOM 1209 N N . PHE A 1 169 ? 10.492 6.377 -16.639 1.00 98.06 169 PHE A N 1
ATOM 1210 C CA . PHE A 1 169 ? 11.430 7.391 -17.155 1.00 98.06 169 PHE A CA 1
ATOM 1211 C C . PHE A 1 169 ? 12.789 7.429 -16.427 1.00 98.06 169 PHE A C 1
ATOM 1213 O O . PHE A 1 169 ? 13.836 7.400 -17.071 1.00 98.06 169 PHE A O 1
ATOM 1220 N N . SER A 1 170 ? 12.778 7.441 -15.087 1.00 96.94 170 SER A N 1
ATOM 1221 C CA . SER A 1 170 ? 13.984 7.550 -14.245 1.00 96.94 170 SER A CA 1
ATOM 1222 C C . SER A 1 170 ? 14.603 6.204 -13.847 1.00 96.94 170 SER A C 1
ATOM 1224 O O . SER A 1 170 ? 15.550 6.177 -13.056 1.00 96.94 170 SER A O 1
ATOM 1226 N N . SER A 1 171 ? 14.071 5.083 -14.334 1.00 95.44 171 SER A N 1
ATOM 1227 C CA . SER A 1 171 ? 14.540 3.747 -13.962 1.00 95.44 171 SER A CA 1
ATOM 1228 C C . SER A 1 171 ? 15.922 3.498 -14.539 1.00 95.44 171 SER A C 1
ATOM 1230 O O . SER A 1 171 ? 16.095 3.647 -15.733 1.00 95.44 171 SER A O 1
ATOM 1232 N N . THR A 1 172 ? 16.907 3.132 -13.711 1.00 95.12 172 THR A N 1
ATOM 1233 C CA . THR A 1 172 ? 18.322 3.008 -14.119 1.00 95.12 172 THR A CA 1
ATOM 1234 C C . THR A 1 172 ? 18.789 1.557 -14.191 1.00 95.12 172 THR A C 1
ATOM 1236 O O . THR A 1 172 ? 19.265 1.112 -15.234 1.00 95.12 172 THR A O 1
ATOM 1239 N N . THR A 1 173 ? 18.649 0.797 -13.104 1.00 94.81 173 THR A N 1
ATOM 1240 C CA . THR A 1 173 ? 19.077 -0.615 -12.989 1.00 94.81 173 THR A CA 1
ATOM 1241 C C . THR A 1 173 ? 17.955 -1.528 -12.480 1.00 94.81 173 THR A C 1
ATOM 1243 O O . THR A 1 173 ? 18.197 -2.639 -12.006 1.00 94.81 173 THR A O 1
ATOM 1246 N N . SER A 1 174 ? 16.713 -1.048 -12.568 1.00 93.12 174 SER A N 1
ATOM 1247 C CA . SER A 1 174 ? 15.492 -1.722 -12.129 1.00 93.12 174 SER A CA 1
ATOM 1248 C C . SER A 1 174 ? 15.240 -3.029 -12.895 1.00 93.12 174 SER A C 1
ATOM 1250 O O . SER A 1 174 ? 15.438 -3.070 -14.109 1.00 93.12 174 SER A O 1
ATOM 1252 N N . ASN A 1 175 ? 14.746 -4.073 -12.224 1.00 95.50 175 ASN A N 1
ATOM 1253 C CA . ASN A 1 175 ? 14.441 -5.368 -12.854 1.00 95.50 175 ASN A CA 1
ATOM 1254 C C . ASN A 1 175 ? 13.033 -5.857 -12.501 1.00 95.50 175 ASN A C 1
ATOM 1256 O O . ASN A 1 175 ? 12.512 -5.527 -11.429 1.00 95.50 175 ASN A O 1
ATOM 1260 N N . ASP A 1 176 ? 12.463 -6.704 -13.358 1.00 97.12 176 ASP A N 1
ATOM 1261 C CA . ASP A 1 176 ? 11.185 -7.393 -13.132 1.00 97.12 176 ASP A CA 1
ATOM 1262 C C . ASP A 1 176 ? 9.988 -6.444 -12.898 1.00 97.12 176 ASP A C 1
ATOM 1264 O O . ASP A 1 176 ? 9.078 -6.764 -12.128 1.00 97.12 176 ASP A O 1
ATOM 1268 N N . ASN A 1 177 ? 9.979 -5.238 -13.472 1.00 98.19 177 ASN A N 1
ATOM 1269 C CA . ASN A 1 177 ? 8.873 -4.295 -13.280 1.00 98.19 177 ASN A CA 1
ATOM 1270 C C . ASN A 1 177 ? 7.883 -4.322 -14.447 1.00 98.19 177 ASN A C 1
ATOM 1272 O O . ASN A 1 177 ? 8.262 -4.440 -15.601 1.00 98.19 177 ASN A O 1
ATOM 1276 N N . THR A 1 178 ? 6.597 -4.139 -14.170 1.00 98.62 178 THR A N 1
ATOM 1277 C CA . THR A 1 178 ? 5.552 -3.938 -15.181 1.00 98.62 178 THR A CA 1
ATOM 1278 C C . THR A 1 178 ? 4.856 -2.611 -14.918 1.00 98.62 178 THR A C 1
ATOM 1280 O O . THR A 1 178 ? 4.079 -2.520 -13.977 1.00 98.62 178 THR A O 1
ATOM 1283 N N . PHE A 1 179 ? 5.112 -1.586 -15.726 1.00 98.50 179 PHE A N 1
ATOM 1284 C CA . PHE A 1 179 ? 4.486 -0.266 -15.662 1.00 98.50 179 PHE A CA 1
ATOM 1285 C C . PHE A 1 179 ? 3.662 -0.016 -16.924 1.00 98.50 179 PHE A C 1
ATOM 1287 O O . PHE A 1 179 ? 4.192 0.016 -18.030 1.00 98.50 179 PHE A O 1
ATOM 1294 N N . VAL A 1 180 ? 2.354 0.172 -16.771 1.00 98.62 180 VAL A N 1
ATOM 1295 C CA . VAL A 1 180 ? 1.422 0.389 -17.882 1.00 98.62 180 VAL A CA 1
ATOM 1296 C C . VAL A 1 180 ? 0.540 1.597 -17.583 1.00 98.62 180 VAL A C 1
ATOM 1298 O O . VAL A 1 180 ? -0.374 1.530 -16.764 1.00 98.62 180 VAL A O 1
ATOM 1301 N N . GLY A 1 181 ? 0.789 2.704 -18.272 1.00 98.06 181 GLY A N 1
ATOM 1302 C CA . GLY A 1 181 ? 0.107 3.981 -18.106 1.00 98.06 181 GLY A CA 1
ATOM 1303 C C . GLY A 1 181 ? 1.061 5.157 -18.304 1.00 98.06 181 GLY A C 1
ATOM 1304 O O . GLY A 1 181 ? 2.273 5.021 -18.171 1.00 98.06 181 GLY A O 1
ATOM 1305 N N . ASN A 1 182 ? 0.505 6.324 -18.625 1.00 97.81 182 ASN A N 1
ATOM 1306 C CA . ASN A 1 182 ? 1.273 7.566 -18.698 1.00 97.81 182 ASN A CA 1
ATOM 1307 C C . ASN A 1 182 ? 1.897 7.881 -17.324 1.00 97.81 182 ASN A C 1
ATOM 1309 O O . ASN A 1 182 ? 1.172 7.868 -16.325 1.00 97.81 182 ASN A O 1
ATOM 1313 N N . ALA A 1 183 ? 3.212 8.108 -17.292 1.00 97.69 183 ALA A N 1
ATOM 1314 C CA . ALA A 1 183 ? 4.028 8.358 -16.103 1.00 97.69 183 ALA A CA 1
ATOM 1315 C C . ALA A 1 183 ? 3.932 7.283 -14.994 1.00 97.69 183 ALA A C 1
ATOM 1317 O O . ALA A 1 183 ? 4.206 7.562 -13.822 1.00 97.69 183 ALA A O 1
ATOM 1318 N N . ALA A 1 184 ? 3.546 6.046 -15.330 1.00 98.12 184 ALA A N 1
ATOM 1319 C CA . ALA A 1 184 ? 3.557 4.940 -14.373 1.00 98.12 184 ALA A CA 1
ATOM 1320 C C . ALA A 1 184 ? 5.003 4.637 -13.936 1.00 98.12 184 ALA A C 1
ATOM 1322 O O . ALA A 1 184 ? 5.878 4.408 -14.772 1.00 98.12 184 ALA A O 1
ATOM 1323 N N . GLY A 1 185 ? 5.266 4.661 -12.626 1.00 96.88 185 GLY A N 1
ATOM 1324 C CA . GLY A 1 185 ? 6.606 4.449 -12.071 1.00 96.88 185 GLY A CA 1
ATOM 1325 C C . GLY A 1 185 ? 7.658 5.484 -12.494 1.00 96.88 185 GLY A C 1
ATOM 1326 O O . GLY A 1 185 ? 8.842 5.157 -12.467 1.00 96.88 185 GLY A O 1
ATOM 1327 N N . ARG A 1 186 ? 7.267 6.703 -12.908 1.00 97.25 186 ARG A N 1
ATOM 1328 C CA . ARG A 1 186 ? 8.171 7.709 -13.510 1.00 97.25 186 ARG A CA 1
ATOM 1329 C C . ARG A 1 186 ? 9.471 7.936 -12.725 1.00 97.25 186 ARG A C 1
ATOM 1331 O O . ARG A 1 186 ? 10.540 7.988 -13.331 1.00 97.25 186 ARG A O 1
ATOM 1338 N N . ASN A 1 187 ? 9.390 8.068 -11.401 1.00 95.12 187 ASN A N 1
ATOM 1339 C CA . ASN A 1 187 ? 10.538 8.352 -10.533 1.00 95.12 187 ASN A CA 1
ATOM 1340 C C . ASN A 1 187 ? 11.093 7.101 -9.830 1.00 95.12 187 ASN A C 1
ATOM 1342 O O . ASN A 1 187 ? 11.891 7.215 -8.898 1.00 95.12 187 ASN A O 1
ATOM 1346 N N . ASN A 1 188 ? 10.717 5.899 -10.281 1.00 92.62 188 ASN A N 1
ATOM 1347 C CA . ASN A 1 188 ? 11.379 4.672 -9.856 1.00 92.62 188 ASN A CA 1
ATOM 1348 C C . ASN A 1 188 ? 12.802 4.637 -10.404 1.00 92.62 188 ASN A C 1
ATOM 1350 O O . ASN A 1 188 ? 12.968 4.732 -11.614 1.00 92.62 188 ASN A O 1
ATOM 1354 N N . THR A 1 189 ? 13.811 4.493 -9.541 1.00 92.38 189 THR A N 1
ATOM 1355 C CA . THR A 1 189 ? 15.225 4.490 -9.953 1.00 92.38 189 THR A CA 1
ATOM 1356 C C . THR A 1 189 ? 15.825 3.090 -9.961 1.00 92.38 189 THR A C 1
ATOM 1358 O O . THR A 1 189 ? 16.393 2.674 -10.972 1.00 92.38 189 THR A O 1
ATOM 1361 N N . ILE A 1 190 ? 15.694 2.355 -8.856 1.00 92.12 190 ILE A N 1
ATOM 1362 C CA . ILE A 1 190 ? 16.267 1.006 -8.678 1.00 92.12 190 ILE A CA 1
ATOM 1363 C C . ILE A 1 190 ? 15.255 -0.023 -8.157 1.00 92.12 190 ILE A C 1
ATOM 1365 O O . ILE A 1 190 ? 15.615 -1.179 -7.916 1.00 92.12 190 ILE A O 1
ATOM 1369 N N . GLY A 1 191 ? 13.996 0.377 -7.949 1.00 92.25 191 GLY A N 1
ATOM 1370 C CA . GLY A 1 191 ? 12.963 -0.532 -7.460 1.00 92.25 191 GLY A CA 1
ATOM 1371 C C . GLY A 1 191 ? 12.737 -1.708 -8.414 1.00 92.25 191 GLY A C 1
ATOM 1372 O O . GLY A 1 191 ? 13.006 -1.647 -9.613 1.00 92.25 191 GLY A O 1
ATOM 1373 N N . ARG A 1 192 ? 12.267 -2.827 -7.866 1.00 94.62 192 ARG A N 1
ATOM 1374 C CA . ARG A 1 192 ? 12.151 -4.091 -8.605 1.00 94.62 192 ARG A CA 1
ATOM 1375 C C . ARG A 1 192 ? 10.879 -4.843 -8.267 1.00 94.62 192 ARG A C 1
ATOM 1377 O O . ARG A 1 192 ? 10.348 -4.702 -7.162 1.00 94.62 192 ARG A O 1
ATOM 1384 N N . GLN A 1 193 ? 10.454 -5.722 -9.168 1.00 96.38 193 GLN A N 1
ATOM 1385 C CA . GLN A 1 193 ? 9.301 -6.602 -8.951 1.00 96.38 193 GLN A CA 1
ATOM 1386 C C . GLN A 1 193 ? 7.997 -5.831 -8.685 1.00 96.38 193 GLN A C 1
ATOM 1388 O O . GLN A 1 193 ? 7.149 -6.302 -7.929 1.00 96.38 193 GLN A O 1
ATOM 1393 N N . ASN A 1 194 ? 7.843 -4.629 -9.244 1.00 97.75 194 ASN A N 1
ATOM 1394 C CA . ASN A 1 194 ? 6.636 -3.821 -9.092 1.00 97.75 194 ASN A CA 1
ATOM 1395 C C . ASN A 1 194 ? 5.695 -3.986 -10.291 1.00 97.75 194 ASN A C 1
ATOM 1397 O O . ASN A 1 194 ? 6.146 -4.116 -11.423 1.00 97.75 194 ASN A O 1
ATOM 1401 N N . ALA A 1 195 ? 4.388 -3.919 -10.059 1.00 98.25 195 ALA A N 1
ATOM 1402 C CA . ALA A 1 195 ? 3.361 -4.040 -11.087 1.00 98.25 195 ALA A CA 1
ATOM 1403 C C . ALA A 1 195 ? 2.377 -2.863 -10.994 1.00 98.25 195 ALA A C 1
ATOM 1405 O O . ALA A 1 195 ? 1.481 -2.867 -10.150 1.00 98.25 195 ALA A O 1
ATOM 1406 N N . PHE A 1 196 ? 2.553 -1.839 -11.830 1.00 98.25 196 PHE A N 1
ATOM 1407 C CA . PHE A 1 196 ? 1.774 -0.600 -11.841 1.00 98.25 196 PHE A CA 1
ATOM 1408 C C . PHE A 1 196 ? 0.928 -0.483 -13.111 1.00 98.25 196 PHE A C 1
ATOM 1410 O O . PHE A 1 196 ? 1.441 -0.557 -14.223 1.00 98.25 196 PHE A O 1
ATOM 1417 N N . PHE A 1 197 ? -0.372 -0.257 -12.945 1.00 98.31 197 PHE A N 1
ATOM 1418 C CA . PHE A 1 197 ? -1.342 -0.130 -14.029 1.00 98.31 197 PHE A CA 1
ATOM 1419 C C . PHE A 1 197 ? -2.227 1.101 -13.801 1.00 98.31 197 PHE A C 1
ATOM 1421 O O . PHE A 1 197 ? -3.089 1.081 -12.927 1.00 98.31 197 PHE A O 1
ATOM 1428 N N . GLY A 1 198 ? -2.058 2.159 -14.593 1.00 97.38 198 GLY A N 1
ATOM 1429 C CA . GLY A 1 198 ? -2.814 3.412 -14.486 1.00 97.38 198 GLY A CA 1
ATOM 1430 C C . GLY A 1 198 ? -1.952 4.652 -14.727 1.00 97.38 198 GLY A C 1
ATOM 1431 O O . GLY A 1 198 ? -0.726 4.579 -14.697 1.00 97.38 198 GLY A O 1
ATOM 1432 N N . ASN A 1 199 ? -2.589 5.796 -14.989 1.00 96.75 199 ASN A N 1
ATOM 1433 C CA . ASN A 1 199 ? -1.879 7.073 -15.088 1.00 96.75 199 ASN A CA 1
ATOM 1434 C C . ASN A 1 199 ? -1.285 7.447 -13.723 1.00 96.75 199 ASN A C 1
ATOM 1436 O O . ASN A 1 199 ? -1.980 7.337 -12.715 1.00 96.75 199 ASN A O 1
ATOM 1440 N N . GLU A 1 200 ? -0.005 7.829 -13.695 1.00 96.50 200 GLU A N 1
ATOM 1441 C CA . GLU A 1 200 ? 0.739 8.200 -12.478 1.00 96.50 200 GLU A CA 1
ATOM 1442 C C . GLU A 1 200 ? 0.731 7.121 -11.370 1.00 96.50 200 GLU A C 1
ATOM 1444 O O . GLU A 1 200 ? 0.983 7.410 -10.198 1.00 96.50 200 GLU A O 1
ATOM 1449 N N . ALA A 1 201 ? 0.441 5.858 -11.709 1.00 97.38 201 ALA A N 1
ATOM 1450 C CA . ALA A 1 201 ? 0.496 4.766 -10.744 1.00 97.38 201 ALA A CA 1
ATOM 1451 C C . ALA A 1 201 ? 1.945 4.578 -10.264 1.00 97.38 201 ALA A C 1
ATOM 1453 O O . ALA A 1 201 ? 2.844 4.336 -11.071 1.00 97.38 201 ALA A O 1
ATOM 1454 N N . GLY A 1 202 ? 2.179 4.705 -8.956 1.00 95.38 202 GLY A N 1
ATOM 1455 C CA . GLY A 1 202 ? 3.517 4.609 -8.366 1.00 95.38 202 GLY A CA 1
ATOM 1456 C C . GLY A 1 202 ? 4.493 5.704 -8.807 1.00 95.38 202 GLY A C 1
ATOM 1457 O O . GLY A 1 202 ? 5.691 5.430 -8.850 1.00 95.38 202 GLY A O 1
ATOM 1458 N N . TYR A 1 203 ? 3.999 6.893 -9.183 1.00 95.12 203 TYR A N 1
ATOM 1459 C CA . TYR A 1 203 ? 4.798 7.995 -9.741 1.00 95.12 203 TYR A CA 1
ATOM 1460 C C . TYR A 1 203 ? 6.105 8.260 -8.968 1.00 95.12 203 TYR A C 1
ATOM 1462 O O . TYR A 1 203 ? 7.171 8.204 -9.574 1.00 95.12 203 TYR A O 1
ATOM 1470 N N . ASP A 1 204 ? 6.033 8.436 -7.643 1.00 90.75 204 ASP A N 1
ATOM 1471 C CA . ASP A 1 204 ? 7.153 8.669 -6.717 1.00 90.75 204 ASP A CA 1
ATOM 1472 C C . ASP A 1 204 ? 7.519 7.406 -5.909 1.00 90.75 204 ASP A C 1
ATOM 1474 O O . ASP A 1 204 ? 7.742 7.450 -4.699 1.00 90.75 204 ASP A O 1
ATOM 1478 N N . ASN A 1 205 ? 7.604 6.237 -6.554 1.00 87.12 205 ASN A N 1
ATOM 1479 C CA . ASN A 1 205 ? 8.133 5.013 -5.935 1.00 87.12 205 ASN A CA 1
ATOM 1480 C C . ASN A 1 205 ? 9.650 4.869 -6.180 1.00 87.12 205 ASN A C 1
ATOM 1482 O O . ASN A 1 205 ? 10.036 4.116 -7.066 1.00 87.12 205 ASN A O 1
ATOM 1486 N N . PHE A 1 206 ? 10.506 5.562 -5.421 1.00 86.75 206 PHE A N 1
ATOM 1487 C CA . PHE A 1 206 ? 11.970 5.623 -5.614 1.00 86.75 206 PHE A CA 1
ATOM 1488 C C . PHE A 1 206 ? 12.674 4.241 -5.622 1.00 86.75 206 PHE A C 1
ATOM 1490 O O . PHE A 1 206 ? 13.184 3.818 -6.663 1.00 86.75 206 PHE A O 1
ATOM 1497 N N . GLU A 1 207 ? 12.652 3.499 -4.503 1.00 88.69 207 GLU A N 1
ATOM 1498 C CA . GLU A 1 207 ? 13.307 2.172 -4.360 1.00 88.69 207 GLU A CA 1
ATOM 1499 C C . GLU A 1 207 ? 12.342 1.051 -3.939 1.00 88.69 207 GLU A C 1
ATOM 1501 O O . GLU A 1 207 ? 12.754 -0.103 -3.781 1.00 88.69 207 GLU A O 1
ATOM 1506 N N . GLY A 1 208 ? 11.055 1.364 -3.749 1.00 88.88 208 GLY A N 1
ATOM 1507 C CA . GLY A 1 208 ? 10.057 0.386 -3.322 1.00 88.88 208 GLY A CA 1
ATOM 1508 C C . GLY A 1 208 ? 10.011 -0.839 -4.240 1.00 88.88 208 GLY A C 1
ATOM 1509 O O . GLY A 1 208 ? 10.183 -0.730 -5.460 1.00 88.88 208 GLY A O 1
ATOM 1510 N N . TYR A 1 209 ? 9.780 -2.015 -3.658 1.00 92.94 209 TYR A N 1
ATOM 1511 C CA . TYR A 1 209 ? 9.787 -3.293 -4.371 1.00 92.94 209 TYR A CA 1
ATOM 1512 C C . TYR A 1 209 ? 8.604 -4.183 -3.996 1.00 92.94 209 TYR A C 1
ATOM 1514 O O . TYR A 1 209 ? 8.079 -4.123 -2.880 1.00 92.94 209 TYR A O 1
ATOM 1522 N N . LYS A 1 210 ? 8.230 -5.079 -4.918 1.00 95.19 210 LYS A N 1
ATOM 1523 C CA . LYS A 1 210 ? 7.103 -6.015 -4.752 1.00 95.19 210 LYS A CA 1
ATOM 1524 C C . LYS A 1 210 ? 5.763 -5.324 -4.481 1.00 95.19 210 LYS A C 1
ATOM 1526 O O . LYS A 1 210 ? 4.934 -5.862 -3.750 1.00 95.19 210 LYS A O 1
ATOM 1531 N N . ASN A 1 211 ? 5.546 -4.146 -5.061 1.00 97.12 211 ASN A N 1
ATOM 1532 C CA . ASN A 1 211 ? 4.278 -3.430 -4.964 1.00 97.12 211 ASN A CA 1
ATOM 1533 C C . ASN A 1 211 ? 3.382 -3.714 -6.175 1.00 97.12 211 ASN A C 1
ATOM 1535 O O . ASN A 1 211 ? 3.865 -3.813 -7.298 1.00 97.12 211 ASN A O 1
ATOM 1539 N N . THR A 1 212 ? 2.070 -3.809 -5.969 1.00 98.12 212 THR A N 1
ATOM 1540 C CA . THR A 1 212 ? 1.068 -3.942 -7.039 1.00 98.12 212 THR A CA 1
ATOM 1541 C C . THR A 1 212 ? 0.081 -2.787 -6.957 1.00 98.12 212 THR A C 1
ATOM 1543 O O . THR A 1 212 ? -0.719 -2.750 -6.025 1.00 98.12 212 THR A O 1
ATOM 1546 N N . PHE A 1 213 ? 0.116 -1.856 -7.912 1.00 97.69 213 PHE A N 1
ATOM 1547 C CA . PHE A 1 213 ? -0.756 -0.677 -7.959 1.00 97.69 213 PHE A CA 1
ATOM 1548 C C . PHE A 1 213 ? -1.637 -0.705 -9.206 1.00 97.69 213 PHE A C 1
ATOM 1550 O O . PHE A 1 213 ? -1.141 -0.838 -10.320 1.00 97.69 213 PHE A O 1
ATOM 1557 N N . VAL A 1 214 ? -2.951 -0.575 -9.037 1.00 98.19 214 VAL A N 1
ATOM 1558 C CA . VAL A 1 214 ? -3.919 -0.618 -10.140 1.00 98.19 214 VAL A CA 1
ATOM 1559 C C . VAL A 1 214 ? -4.932 0.516 -9.996 1.00 98.19 214 VAL A C 1
ATOM 1561 O O . VAL A 1 214 ? -5.851 0.436 -9.184 1.00 98.19 214 VAL A O 1
ATOM 1564 N N . GLY A 1 215 ? -4.804 1.558 -10.811 1.00 96.75 215 GLY A N 1
ATOM 1565 C CA . GLY A 1 215 ? -5.676 2.728 -10.827 1.00 96.75 215 GLY A CA 1
ATOM 1566 C C . GLY A 1 215 ? -4.925 4.028 -11.124 1.00 96.75 215 GLY A C 1
ATOM 1567 O O . GLY A 1 215 ? -3.702 4.094 -11.093 1.00 96.75 215 GLY A O 1
ATOM 1568 N N . ASP A 1 216 ? -5.692 5.068 -11.436 1.00 95.06 216 ASP A N 1
ATOM 1569 C CA . ASP A 1 216 ? -5.203 6.436 -11.631 1.00 95.06 216 ASP A CA 1
ATOM 1570 C C . ASP A 1 216 ? -4.679 7.036 -10.312 1.00 95.06 216 ASP A C 1
ATOM 1572 O O . ASP A 1 216 ? -5.365 6.961 -9.286 1.00 95.06 216 ASP A O 1
ATOM 1576 N N . SER A 1 217 ? -3.461 7.586 -10.326 1.00 94.50 217 SER A N 1
ATOM 1577 C CA . SER A 1 217 ? -2.751 8.159 -9.169 1.00 94.50 217 SER A CA 1
ATOM 1578 C C . SER A 1 217 ? -2.670 7.229 -7.940 1.00 94.50 217 SER A C 1
ATOM 1580 O O . SER A 1 217 ? -2.604 7.686 -6.795 1.00 94.50 217 SER A O 1
ATOM 1582 N N . THR A 1 218 ? -2.733 5.911 -8.141 1.00 95.62 218 THR A N 1
ATOM 1583 C CA . THR A 1 218 ? -2.617 4.913 -7.068 1.00 95.62 218 THR A CA 1
ATOM 1584 C C . THR A 1 218 ? -1.166 4.814 -6.591 1.00 95.62 218 THR A C 1
ATOM 1586 O O . THR A 1 218 ? -0.263 4.667 -7.411 1.00 95.62 218 THR A O 1
ATOM 1589 N N . GLY A 1 219 ? -0.925 4.855 -5.277 1.00 93.50 219 GLY A N 1
ATOM 1590 C CA . GLY A 1 219 ? 0.429 4.741 -4.717 1.00 93.50 219 GLY A CA 1
ATOM 1591 C C . GLY A 1 219 ? 1.380 5.873 -5.122 1.00 93.50 219 GLY A C 1
ATOM 1592 O O . GLY A 1 219 ? 2.577 5.622 -5.223 1.00 93.50 219 GLY A O 1
ATOM 1593 N N . LEU A 1 220 ? 0.846 7.068 -5.419 1.00 91.56 220 LEU A N 1
ATOM 1594 C CA . LEU A 1 220 ? 1.585 8.188 -6.015 1.00 91.56 220 LEU A CA 1
ATOM 1595 C C . LEU A 1 220 ? 2.867 8.513 -5.234 1.00 91.56 220 LEU A C 1
ATOM 1597 O O . LEU A 1 220 ? 3.929 8.455 -5.834 1.00 91.56 220 LEU A O 1
ATOM 1601 N N . ASP A 1 221 ? 2.789 8.710 -3.915 1.00 87.69 221 ASP A N 1
ATOM 1602 C CA . ASP A 1 221 ? 3.938 9.001 -3.043 1.00 87.69 221 ASP A CA 1
ATOM 1603 C C . ASP A 1 221 ? 4.292 7.794 -2.141 1.00 87.69 221 ASP A C 1
ATOM 1605 O O . ASP A 1 221 ? 4.131 7.853 -0.922 1.00 87.69 221 ASP A O 1
ATOM 1609 N N . ASN A 1 222 ? 4.723 6.660 -2.710 1.00 87.19 222 ASN A N 1
ATOM 1610 C CA . ASN A 1 222 ? 5.099 5.464 -1.924 1.00 87.19 222 ASN A CA 1
ATOM 1611 C C . ASN A 1 222 ? 6.590 5.434 -1.499 1.00 87.19 222 ASN A C 1
ATOM 1613 O O . ASN A 1 222 ? 6.951 4.780 -0.517 1.00 87.19 222 ASN A O 1
ATOM 1617 N N . SER A 1 223 ? 7.463 6.166 -2.202 1.00 86.94 223 SER A N 1
ATOM 1618 C CA . SER A 1 223 ? 8.915 6.269 -1.978 1.00 86.94 223 SER A CA 1
ATOM 1619 C C . SER A 1 223 ? 9.624 4.906 -1.862 1.00 86.94 223 SER A C 1
ATOM 1621 O O . SER A 1 223 ? 9.973 4.297 -2.876 1.00 86.94 223 SER A O 1
ATOM 1623 N N . VAL A 1 224 ? 9.827 4.396 -0.644 1.00 87.50 224 VAL A N 1
ATOM 1624 C CA . VAL A 1 224 ? 10.575 3.156 -0.348 1.00 87.50 224 VAL A CA 1
ATOM 1625 C C . VAL A 1 224 ? 9.658 1.994 0.072 1.00 87.50 224 VAL A C 1
ATOM 1627 O O . VAL A 1 224 ? 10.138 0.883 0.289 1.00 87.50 224 VAL A O 1
ATOM 1630 N N . GLY A 1 225 ? 8.345 2.227 0.197 1.00 88.38 225 GLY A N 1
ATOM 1631 C CA . GLY A 1 225 ? 7.395 1.226 0.692 1.00 88.38 225 GLY A CA 1
ATOM 1632 C C . GLY A 1 225 ? 7.432 -0.071 -0.120 1.00 88.38 225 GLY A C 1
ATOM 1633 O O . GLY A 1 225 ? 7.614 -0.050 -1.342 1.00 88.38 225 GLY A O 1
ATOM 1634 N N . ARG A 1 226 ? 7.259 -1.214 0.542 1.00 91.94 226 ARG A N 1
ATOM 1635 C CA . ARG A 1 226 ? 7.351 -2.548 -0.081 1.00 91.94 226 ARG A CA 1
ATOM 1636 C C . ARG A 1 226 ? 6.151 -3.430 0.227 1.00 91.94 226 ARG A C 1
ATOM 1638 O O . ARG A 1 226 ? 5.511 -3.321 1.270 1.00 91.94 226 ARG A O 1
ATOM 1645 N N . LEU A 1 227 ? 5.932 -4.412 -0.649 1.00 93.50 227 LEU A N 1
ATOM 1646 C CA . LEU A 1 227 ? 4.926 -5.466 -0.458 1.00 93.50 227 LEU A CA 1
ATOM 1647 C C . LEU A 1 227 ? 3.499 -4.912 -0.294 1.00 93.50 227 LEU A C 1
ATOM 1649 O O . LEU A 1 227 ? 2.671 -5.509 0.393 1.00 93.50 227 LEU A O 1
ATOM 1653 N N . ASN A 1 228 ? 3.208 -3.778 -0.935 1.00 96.19 228 ASN A N 1
ATOM 1654 C CA . ASN A 1 228 ? 1.892 -3.153 -0.922 1.00 96.19 228 ASN A CA 1
ATOM 1655 C C . ASN A 1 228 ? 1.027 -3.612 -2.103 1.00 96.19 228 ASN A C 1
ATOM 1657 O O . ASN A 1 228 ? 1.515 -3.803 -3.214 1.00 96.19 228 ASN A O 1
ATOM 1661 N N . THR A 1 229 ? -0.281 -3.734 -1.892 1.00 97.94 229 THR A N 1
ATOM 1662 C CA . THR A 1 229 ? -1.276 -3.973 -2.948 1.00 97.94 229 THR A CA 1
ATOM 1663 C C . THR A 1 229 ? -2.331 -2.878 -2.911 1.00 97.94 229 THR A C 1
ATOM 1665 O O . THR A 1 229 ? -3.181 -2.876 -2.024 1.00 97.94 229 THR A O 1
ATOM 1668 N N . PHE A 1 230 ? -2.300 -1.952 -3.868 1.00 97.25 230 PHE A N 1
ATOM 1669 C CA . PHE A 1 230 ? -3.250 -0.845 -3.966 1.00 97.25 230 PHE A CA 1
ATOM 1670 C C . PHE A 1 230 ? -4.092 -0.954 -5.239 1.00 97.25 230 PHE A C 1
ATOM 1672 O O . PHE A 1 230 ? -3.569 -1.122 -6.336 1.00 97.25 230 PHE A O 1
ATOM 1679 N N . VAL A 1 231 ? -5.410 -0.844 -5.112 1.00 97.81 231 VAL A N 1
ATOM 1680 C CA . VAL A 1 231 ? -6.360 -0.949 -6.221 1.00 97.81 231 VAL A CA 1
ATOM 1681 C C . VAL A 1 231 ? -7.426 0.131 -6.075 1.00 97.81 231 VAL A C 1
ATOM 1683 O O . VAL A 1 231 ? -8.114 0.185 -5.063 1.00 97.81 231 VAL A O 1
ATOM 1686 N N . GLY A 1 232 ? -7.625 0.954 -7.099 1.00 94.69 232 GLY A N 1
ATOM 1687 C CA . GLY A 1 232 ? -8.598 2.046 -7.121 1.00 94.69 232 GLY A CA 1
ATOM 1688 C C . GLY A 1 232 ? -7.943 3.423 -7.210 1.00 94.69 232 GLY A C 1
ATOM 1689 O O . GLY A 1 232 ? -6.819 3.631 -6.757 1.00 94.69 232 GLY A O 1
ATOM 1690 N N . GLN A 1 233 ? -8.671 4.374 -7.799 1.00 93.38 233 GLN A N 1
ATOM 1691 C CA . GLN A 1 233 ? -8.183 5.732 -8.047 1.00 93.38 233 GLN A CA 1
ATOM 1692 C C . GLN A 1 233 ? -7.728 6.406 -6.743 1.00 93.38 233 GLN A C 1
ATOM 1694 O O . GLN A 1 233 ? -8.499 6.484 -5.783 1.00 93.38 233 GLN A O 1
ATOM 1699 N N . GLY A 1 234 ? -6.471 6.847 -6.692 1.00 91.31 234 GLY A N 1
ATOM 1700 C CA . GLY A 1 234 ? -5.860 7.496 -5.530 1.00 91.31 234 GLY A CA 1
ATOM 1701 C C . GLY A 1 234 ? -5.708 6.622 -4.277 1.00 91.31 234 GLY A C 1
ATOM 1702 O O . GLY A 1 234 ? -5.469 7.165 -3.199 1.00 91.31 234 GLY A O 1
ATOM 1703 N N . ALA A 1 235 ? -5.891 5.297 -4.357 1.00 95.00 235 ALA A N 1
ATOM 1704 C CA . ALA A 1 235 ? -5.632 4.412 -3.217 1.00 95.00 235 ALA A CA 1
ATOM 1705 C C . ALA A 1 235 ? -4.150 4.494 -2.810 1.00 95.00 235 ALA A C 1
ATOM 1707 O O . ALA A 1 235 ? -3.274 4.447 -3.674 1.00 95.00 235 ALA A O 1
ATOM 1708 N N . GLY A 1 236 ? -3.873 4.656 -1.513 1.00 92.50 236 GLY A N 1
ATOM 1709 C CA . GLY A 1 236 ? -2.508 4.820 -0.993 1.00 92.50 236 GLY A CA 1
ATOM 1710 C C . GLY A 1 236 ? -1.725 5.999 -1.588 1.00 92.50 236 GLY A C 1
ATOM 1711 O O . GLY A 1 236 ? -0.510 5.912 -1.712 1.00 92.50 236 GLY A O 1
ATOM 1712 N N . SER A 1 237 ? -2.393 7.074 -2.035 1.00 89.94 237 SER A N 1
ATOM 1713 C CA . SER A 1 237 ? -1.735 8.173 -2.764 1.00 89.94 237 SER A CA 1
ATOM 1714 C C . SER A 1 237 ? -0.612 8.874 -1.994 1.00 89.94 237 SER A C 1
ATOM 1716 O O . SER A 1 237 ? 0.296 9.391 -2.624 1.00 89.94 237 SER A O 1
ATOM 1718 N N . ALA A 1 238 ? -0.676 8.909 -0.663 1.00 86.06 238 ALA A N 1
ATOM 1719 C CA . ALA A 1 238 ? 0.329 9.512 0.206 1.00 86.06 238 ALA A CA 1
ATOM 1720 C C . ALA A 1 238 ? 0.784 8.489 1.252 1.00 86.06 238 ALA A C 1
ATOM 1722 O O . ALA A 1 238 ? 0.445 8.601 2.433 1.00 86.06 238 ALA A O 1
ATOM 1723 N N . THR A 1 239 ? 1.489 7.455 0.782 1.00 84.06 239 THR A N 1
ATOM 1724 C CA . THR A 1 239 ? 1.883 6.287 1.578 1.00 84.06 239 THR A CA 1
ATOM 1725 C C . THR A 1 239 ? 3.386 6.057 1.600 1.00 84.06 239 THR A C 1
ATOM 1727 O O . THR A 1 239 ? 3.892 4.996 1.253 1.00 84.06 239 THR A O 1
ATOM 1730 N N . GLU A 1 240 ? 4.110 7.079 2.050 1.00 85.00 240 GLU A N 1
ATOM 1731 C CA . GLU A 1 240 ? 5.570 7.086 2.068 1.00 85.00 240 GLU A CA 1
ATOM 1732 C C . GLU A 1 240 ? 6.101 6.046 3.073 1.00 85.00 240 GLU A C 1
ATOM 1734 O O . GLU A 1 240 ? 5.663 6.020 4.215 1.00 85.00 240 GLU A O 1
ATOM 1739 N N . TYR A 1 241 ? 7.038 5.174 2.681 1.00 85.69 241 TYR A N 1
ATOM 1740 C CA . TYR A 1 241 ? 7.687 4.153 3.545 1.00 85.69 241 TYR A CA 1
ATOM 1741 C C . TYR A 1 241 ? 6.785 3.081 4.170 1.00 85.69 241 TYR A C 1
ATOM 1743 O O . TYR A 1 241 ? 7.270 2.289 4.977 1.00 85.69 241 TYR A O 1
ATOM 1751 N N . ALA A 1 242 ? 5.491 3.045 3.862 1.00 88.19 242 ALA A N 1
ATOM 1752 C CA . ALA A 1 242 ? 4.622 2.058 4.480 1.00 88.19 242 ALA A CA 1
ATOM 1753 C C . ALA A 1 242 ? 4.749 0.707 3.769 1.00 88.19 242 ALA A C 1
ATOM 1755 O O . ALA A 1 242 ? 4.758 0.638 2.542 1.00 88.19 242 ALA A O 1
ATOM 1756 N N . ASP A 1 243 ? 4.766 -0.366 4.544 1.00 91.12 243 ASP A N 1
ATOM 1757 C CA . ASP A 1 243 ? 4.990 -1.724 4.080 1.00 91.12 243 ASP A CA 1
ATOM 1758 C C . ASP A 1 243 ? 3.795 -2.639 4.377 1.00 91.12 243 ASP A C 1
ATOM 1760 O O . ASP A 1 243 ? 3.107 -2.505 5.397 1.00 91.12 243 ASP A O 1
ATOM 1764 N N . TYR A 1 244 ? 3.626 -3.664 3.538 1.00 93.94 244 TYR A N 1
ATOM 1765 C CA . TYR A 1 244 ? 2.654 -4.750 3.730 1.00 93.94 244 TYR A CA 1
ATOM 1766 C C . TYR A 1 244 ? 1.191 -4.282 3.797 1.00 93.94 244 TYR A C 1
ATOM 1768 O O . TYR A 1 244 ? 0.369 -4.894 4.482 1.00 93.94 244 TYR A O 1
ATOM 1776 N N . ASN A 1 245 ? 0.847 -3.193 3.112 1.00 95.69 245 ASN A N 1
ATOM 1777 C CA . ASN A 1 245 ? -0.505 -2.647 3.113 1.00 95.69 245 ASN A CA 1
ATOM 1778 C C . ASN A 1 245 ? -1.342 -3.177 1.943 1.00 95.69 245 ASN A C 1
ATOM 1780 O O . ASN A 1 245 ? -0.852 -3.348 0.831 1.00 95.69 245 ASN A O 1
ATOM 1784 N N . THR A 1 246 ? -2.637 -3.390 2.167 1.00 97.69 246 THR A N 1
ATOM 1785 C CA . THR A 1 246 ? -3.606 -3.753 1.122 1.00 97.69 246 THR A CA 1
ATOM 1786 C C . THR A 1 246 ? -4.735 -2.734 1.091 1.00 97.69 246 THR A C 1
ATOM 1788 O O . THR A 1 246 ? -5.576 -2.736 1.985 1.00 97.69 246 THR A O 1
ATOM 1791 N N . PHE A 1 247 ? -4.790 -1.879 0.070 1.00 96.81 247 PHE A N 1
ATOM 1792 C CA . PHE A 1 247 ? -5.822 -0.849 -0.082 1.00 96.81 247 PHE A CA 1
ATOM 1793 C C . PHE A 1 247 ? -6.634 -1.083 -1.351 1.00 96.81 247 PHE A C 1
ATOM 1795 O O . PHE A 1 247 ? -6.093 -1.084 -2.447 1.00 96.81 247 PHE A O 1
ATOM 1802 N N . ILE A 1 248 ? -7.942 -1.281 -1.225 1.00 97.31 248 ILE A N 1
ATOM 1803 C CA . ILE A 1 248 ? -8.835 -1.573 -2.349 1.00 97.31 248 ILE A CA 1
ATOM 1804 C C . ILE A 1 248 ? -10.036 -0.631 -2.283 1.00 97.31 248 ILE A C 1
ATOM 1806 O O . ILE A 1 248 ? -10.814 -0.687 -1.339 1.00 97.31 248 ILE A O 1
ATOM 1810 N N . GLY A 1 249 ? -10.233 0.200 -3.301 1.00 94.31 249 GLY A N 1
ATOM 1811 C CA . GLY A 1 249 ? -11.290 1.205 -3.382 1.00 94.31 249 GLY A CA 1
ATOM 1812 C C . GLY A 1 249 ? -10.735 2.603 -3.647 1.00 94.31 249 GLY A C 1
ATOM 1813 O O . GLY A 1 249 ? -9.556 2.873 -3.442 1.00 94.31 249 GLY A O 1
ATOM 1814 N N . VAL A 1 250 ? -11.593 3.513 -4.113 1.00 90.69 250 VAL A N 1
ATOM 1815 C CA . VAL A 1 250 ? -11.193 4.904 -4.382 1.00 90.69 250 VAL A CA 1
ATOM 1816 C C . VAL A 1 250 ? -10.681 5.548 -3.095 1.00 90.69 250 VAL A C 1
ATOM 1818 O O . VAL A 1 250 ? -11.397 5.582 -2.092 1.00 90.69 250 VAL A O 1
ATOM 1821 N N . GLN A 1 251 ? -9.441 6.036 -3.142 1.00 90.00 251 GLN A N 1
ATOM 1822 C CA . GLN A 1 251 ? -8.726 6.689 -2.045 1.00 90.00 251 GLN A CA 1
ATOM 1823 C C . GLN A 1 251 ? -8.716 5.902 -0.718 1.00 90.00 251 GLN A C 1
ATOM 1825 O O . GLN A 1 251 ? -8.605 6.488 0.360 1.00 90.00 251 GLN A O 1
ATOM 1830 N N . ALA A 1 252 ? -8.825 4.570 -0.756 1.00 93.19 252 ALA A N 1
ATOM 1831 C CA . ALA A 1 252 ? -8.588 3.747 0.429 1.00 93.19 252 ALA A CA 1
ATOM 1832 C C . ALA A 1 252 ? -7.148 3.968 0.930 1.00 93.19 252 ALA A C 1
ATOM 1834 O O . ALA A 1 252 ? -6.213 3.981 0.129 1.00 93.19 252 ALA A O 1
ATOM 1835 N N . GLY A 1 253 ? -6.974 4.204 2.234 1.00 90.88 253 GLY A N 1
ATOM 1836 C CA . GLY A 1 253 ? -5.662 4.484 2.835 1.00 90.88 253 GLY A CA 1
ATOM 1837 C C . GLY A 1 253 ? -4.912 5.694 2.254 1.00 90.88 253 GLY A C 1
ATOM 1838 O O . GLY A 1 253 ? -3.696 5.750 2.368 1.00 90.88 253 GLY A O 1
ATOM 1839 N N . GLY A 1 254 ? -5.601 6.642 1.603 1.00 88.62 254 GLY A N 1
ATOM 1840 C CA . GLY A 1 254 ? -4.965 7.694 0.798 1.00 88.62 254 GLY A CA 1
ATOM 1841 C C . GLY A 1 254 ? -3.958 8.608 1.516 1.00 88.62 254 GLY A C 1
ATOM 1842 O O . GLY A 1 254 ? -3.069 9.118 0.846 1.00 88.62 254 GLY A O 1
ATOM 1843 N N . ASP A 1 255 ? -4.072 8.806 2.835 1.00 84.69 255 ASP A N 1
ATOM 1844 C CA . ASP A 1 255 ? -3.169 9.612 3.686 1.00 84.69 255 ASP A CA 1
ATOM 1845 C C . ASP A 1 255 ? -2.435 8.739 4.730 1.00 84.69 255 ASP A C 1
ATOM 1847 O O . ASP A 1 255 ? -2.180 9.174 5.857 1.00 84.69 255 ASP A O 1
ATOM 1851 N N . ASN A 1 256 ? -2.176 7.467 4.400 1.00 86.00 256 ASN A N 1
ATOM 1852 C CA . ASN A 1 256 ? -1.549 6.512 5.311 1.00 86.00 256 ASN A CA 1
ATOM 1853 C C . ASN A 1 256 ? -0.020 6.610 5.289 1.00 86.00 256 ASN A C 1
ATOM 1855 O O . ASN A 1 256 ? 0.545 6.131 4.330 1.00 86.00 256 ASN A O 1
ATOM 1859 N N . ASN A 1 257 ? 0.647 7.104 6.338 1.00 83.62 257 ASN A N 1
ATOM 1860 C CA . ASN A 1 257 ? 2.101 7.398 6.414 1.00 83.62 257 ASN A CA 1
ATOM 1861 C C . ASN A 1 257 ? 2.620 8.711 5.798 1.00 83.62 257 ASN A C 1
ATOM 1863 O O . ASN A 1 257 ? 3.735 8.783 5.290 1.00 83.62 257 ASN A O 1
ATOM 1867 N N . ARG A 1 258 ? 1.863 9.808 5.883 1.00 80.25 258 ARG A N 1
ATOM 1868 C CA . ARG A 1 258 ? 2.321 11.116 5.363 1.00 80.25 258 ARG A CA 1
ATOM 1869 C C . ARG A 1 258 ? 3.414 11.812 6.204 1.00 80.25 258 ARG A C 1
ATOM 1871 O O . ARG A 1 258 ? 3.829 12.923 5.883 1.00 80.25 258 ARG A O 1
ATOM 1878 N N . THR A 1 259 ? 3.833 11.247 7.334 1.00 74.38 259 THR A N 1
ATOM 1879 C CA . THR A 1 259 ? 4.851 11.866 8.211 1.00 74.38 259 THR A CA 1
ATOM 1880 C C . THR A 1 259 ? 6.252 11.302 8.011 1.00 74.38 259 THR A C 1
ATOM 1882 O O . THR A 1 259 ? 7.177 11.729 8.703 1.00 74.38 259 THR A O 1
ATOM 1885 N N . ASN A 1 260 ? 6.420 10.415 7.028 1.00 71.69 260 ASN A N 1
ATOM 1886 C CA . ASN A 1 260 ? 7.710 9.922 6.547 1.00 71.69 260 ASN A CA 1
ATOM 1887 C C . ASN A 1 260 ? 8.461 9.093 7.593 1.00 71.69 260 ASN A C 1
ATOM 1889 O O . ASN A 1 260 ? 9.692 9.058 7.626 1.00 71.69 260 ASN A O 1
ATOM 1893 N N . SER A 1 261 ? 7.715 8.439 8.481 1.00 80.31 261 SER A N 1
ATOM 1894 C CA . SER A 1 261 ? 8.282 7.574 9.503 1.00 80.31 261 SER A CA 1
ATOM 1895 C C . SER A 1 261 ? 8.382 6.151 8.966 1.00 80.31 261 SER A C 1
ATOM 1897 O O . SER A 1 261 ? 7.429 5.576 8.454 1.00 80.31 261 SER A O 1
ATOM 1899 N N . GLN A 1 262 ? 9.570 5.565 9.075 1.00 75.12 262 GLN A N 1
ATOM 1900 C CA . GLN A 1 262 ? 9.892 4.287 8.432 1.00 75.12 262 GLN A CA 1
ATOM 1901 C C . GLN A 1 262 ? 9.332 3.065 9.176 1.00 75.12 262 GLN A C 1
ATOM 1903 O O . GLN A 1 262 ? 9.449 1.941 8.696 1.00 75.12 262 GLN A O 1
ATOM 1908 N N . THR A 1 263 ? 8.776 3.253 10.376 1.00 72.94 263 THR A N 1
ATOM 1909 C CA . THR A 1 263 ? 8.348 2.144 11.243 1.00 72.94 263 THR A CA 1
ATOM 1910 C C . THR A 1 263 ? 6.854 2.109 11.512 1.00 72.94 263 THR A C 1
ATOM 1912 O O . THR A 1 263 ? 6.395 1.133 12.093 1.00 72.94 263 THR A O 1
ATOM 1915 N N . ASN A 1 264 ? 6.091 3.114 11.089 1.00 77.19 264 ASN A N 1
ATOM 1916 C CA . ASN A 1 264 ? 4.669 3.220 11.393 1.00 77.19 264 ASN A CA 1
ATOM 1917 C C . ASN A 1 264 ? 3.803 2.970 10.143 1.00 77.19 264 ASN A C 1
ATOM 1919 O O . ASN A 1 264 ? 4.309 2.771 9.044 1.00 77.19 264 ASN A O 1
ATOM 1923 N N . ALA A 1 265 ? 2.478 2.920 10.316 1.00 87.31 265 ALA A N 1
ATOM 1924 C CA . ALA A 1 265 ? 1.519 2.801 9.210 1.00 87.31 265 ALA A CA 1
ATOM 1925 C C . ALA A 1 265 ? 1.625 1.534 8.321 1.00 87.31 265 ALA A C 1
ATOM 1927 O O . ALA A 1 265 ? 1.118 1.508 7.196 1.00 87.31 265 ALA A O 1
ATOM 1928 N N . ASN A 1 266 ? 2.213 0.467 8.863 1.00 90.75 266 ASN A N 1
ATOM 1929 C CA . ASN A 1 266 ? 2.428 -0.827 8.219 1.00 90.75 266 ASN A CA 1
ATOM 1930 C C . ASN A 1 266 ? 1.290 -1.824 8.480 1.00 90.75 266 ASN A C 1
ATOM 1932 O O . ASN A 1 266 ? 0.586 -1.732 9.489 1.00 90.75 266 ASN A O 1
ATOM 1936 N N . ARG A 1 267 ? 1.190 -2.848 7.622 1.00 93.00 267 ARG A N 1
ATOM 1937 C CA . ARG A 1 267 ? 0.295 -4.011 7.805 1.00 93.00 267 ARG A CA 1
ATOM 1938 C C . ARG A 1 267 ? -1.187 -3.632 7.911 1.00 93.00 267 ARG A C 1
ATOM 1940 O O . ARG A 1 267 ? -1.964 -4.301 8.590 1.00 93.00 267 ARG A O 1
ATOM 1947 N N . ASN A 1 268 ? -1.594 -2.563 7.228 1.00 95.06 268 ASN A N 1
ATOM 1948 C CA . ASN A 1 268 ? -2.984 -2.131 7.179 1.00 95.06 268 ASN A CA 1
ATOM 1949 C C . ASN A 1 268 ? -3.721 -2.743 5.985 1.00 95.06 268 ASN A C 1
ATOM 1951 O O . ASN A 1 268 ? -3.214 -2.779 4.867 1.00 95.06 268 ASN A O 1
ATOM 1955 N N . THR A 1 269 ? -4.958 -3.174 6.196 1.00 97.12 269 THR A N 1
ATOM 1956 C CA . THR A 1 269 ? -5.859 -3.660 5.147 1.00 97.12 269 THR A CA 1
ATOM 1957 C C . THR A 1 269 ? -7.103 -2.787 5.112 1.00 97.12 269 THR A C 1
ATOM 1959 O O . THR A 1 269 ? -7.896 -2.828 6.045 1.00 97.12 269 THR A O 1
ATOM 1962 N N . TYR A 1 270 ? -7.308 -2.022 4.042 1.00 96.06 270 TYR A N 1
ATOM 1963 C CA . TYR A 1 270 ? -8.496 -1.192 3.844 1.00 96.06 270 TYR A CA 1
ATOM 1964 C C . TYR A 1 270 ? -9.220 -1.572 2.560 1.00 96.06 270 TYR A C 1
ATOM 1966 O O . TYR A 1 270 ? -8.654 -1.511 1.475 1.00 96.06 270 TYR A O 1
ATOM 1974 N N . VAL A 1 271 ? -10.495 -1.934 2.674 1.00 96.62 271 VAL A N 1
ATOM 1975 C CA . VAL A 1 271 ? -11.331 -2.326 1.537 1.00 96.62 271 VAL A CA 1
ATOM 1976 C C . VAL A 1 271 ? -12.623 -1.517 1.545 1.00 96.62 271 VAL A C 1
ATOM 1978 O O . VAL A 1 271 ? -13.487 -1.713 2.394 1.00 96.62 271 VAL A O 1
ATOM 1981 N N . GLY A 1 272 ? -12.783 -0.635 0.568 1.00 92.75 272 GLY A N 1
ATOM 1982 C CA . GLY A 1 272 ? -13.928 0.248 0.398 1.00 92.75 272 GLY A CA 1
ATOM 1983 C C . GLY A 1 272 ? -13.508 1.670 0.027 1.00 92.75 272 GLY A C 1
ATOM 1984 O O . GLY A 1 272 ? -12.364 2.089 0.186 1.00 92.75 272 GLY A O 1
ATOM 1985 N N . THR A 1 273 ? -14.455 2.437 -0.501 1.00 90.06 273 THR A N 1
ATOM 1986 C CA . THR A 1 273 ? -14.226 3.836 -0.877 1.00 90.06 273 THR A CA 1
ATOM 1987 C C . THR A 1 273 ? -13.963 4.687 0.368 1.00 90.06 273 THR A C 1
ATOM 1989 O O . THR A 1 273 ? -14.784 4.697 1.289 1.00 90.06 273 THR A O 1
ATOM 1992 N N . PHE A 1 274 ? -12.842 5.414 0.386 1.00 87.19 274 PHE A N 1
ATOM 1993 C CA . PHE A 1 274 ? -12.355 6.243 1.502 1.00 87.19 274 PHE A CA 1
ATOM 1994 C C . PHE A 1 274 ? -12.123 5.490 2.820 1.00 87.19 274 PHE A C 1
ATOM 1996 O O . PHE A 1 274 ? -12.079 6.105 3.891 1.00 87.19 274 PHE A O 1
ATOM 2003 N N . THR A 1 275 ? -11.974 4.166 2.766 1.00 91.31 275 THR A N 1
ATOM 2004 C CA . THR A 1 275 ? -11.727 3.365 3.963 1.00 91.31 275 THR A CA 1
ATOM 2005 C C . THR A 1 275 ? -10.335 3.651 4.515 1.00 91.31 275 THR A C 1
ATOM 2007 O O . THR A 1 275 ? -9.357 3.613 3.771 1.00 91.31 275 THR A O 1
ATOM 2010 N N . GLY A 1 276 ? -10.237 3.984 5.803 1.00 89.25 276 GLY A N 1
ATOM 2011 C CA . GLY A 1 276 ? -8.962 4.296 6.460 1.00 89.25 276 GLY A CA 1
ATOM 2012 C C . GLY A 1 276 ? -8.218 5.510 5.885 1.00 89.25 276 GLY A C 1
ATOM 2013 O O . GLY A 1 276 ? -7.030 5.664 6.158 1.00 89.25 276 GLY A O 1
ATOM 2014 N N . PHE A 1 277 ? -8.891 6.370 5.102 1.00 86.38 277 PHE A N 1
ATOM 2015 C CA . PHE A 1 277 ? -8.273 7.471 4.352 1.00 86.38 277 PHE A CA 1
ATOM 2016 C C . PHE A 1 277 ? -7.307 8.318 5.191 1.00 86.38 277 PHE A C 1
ATOM 2018 O O . PHE A 1 277 ? -6.263 8.691 4.682 1.00 86.38 277 PHE A O 1
ATOM 2025 N N . SER A 1 278 ? -7.626 8.628 6.454 1.00 81.75 278 SER A N 1
ATOM 2026 C CA . SER A 1 278 ? -6.865 9.597 7.261 1.00 81.75 278 SER A CA 1
ATOM 2027 C C . SER A 1 278 ? -5.838 8.986 8.232 1.00 81.75 278 SER A C 1
ATOM 2029 O O . SER A 1 278 ? -5.458 9.660 9.188 1.00 81.75 278 SER A O 1
ATOM 2031 N N . ASN A 1 279 ? -5.446 7.716 8.079 1.00 83.50 279 ASN A N 1
ATOM 2032 C CA . ASN A 1 279 ? -4.578 7.012 9.038 1.00 83.50 279 ASN A CA 1
ATOM 2033 C C . ASN A 1 279 ? -3.086 7.362 8.938 1.00 83.50 279 ASN A C 1
ATOM 2035 O O . ASN A 1 279 ? -2.304 6.579 8.417 1.00 83.50 279 ASN A O 1
ATOM 2039 N N . ARG A 1 280 ? -2.639 8.492 9.474 1.00 83.62 280 ARG A N 1
ATOM 2040 C CA . ARG A 1 280 ? -1.264 8.951 9.230 1.00 83.62 280 ARG A CA 1
ATOM 2041 C C . ARG A 1 280 ? -0.148 8.068 9.774 1.00 83.62 280 ARG A C 1
ATOM 2043 O O . ARG A 1 280 ? 0.876 8.031 9.126 1.00 83.62 280 ARG A O 1
ATOM 2050 N N . GLU A 1 281 ? -0.291 7.398 10.916 1.00 81.75 281 GLU A N 1
ATOM 2051 C CA . GLU A 1 281 ? 0.852 6.701 11.559 1.00 81.75 281 GLU A CA 1
ATOM 2052 C C . GLU A 1 281 ? 0.471 5.374 12.243 1.00 81.75 281 GLU A C 1
ATOM 2054 O O . GLU A 1 281 ? 1.129 4.926 13.176 1.00 81.75 281 GLU A O 1
ATOM 2059 N N . GLY A 1 282 ? -0.639 4.757 11.849 1.00 85.81 282 GLY A N 1
ATOM 2060 C CA . GLY A 1 282 ? -1.243 3.646 12.584 1.00 85.81 282 GLY A CA 1
ATOM 2061 C C . GLY A 1 282 ? -1.011 2.262 11.979 1.00 85.81 282 GLY A C 1
ATOM 2062 O O . GLY A 1 282 ? -1.252 2.098 10.790 1.00 85.81 282 GLY A O 1
ATOM 2063 N N . GLU A 1 283 ? -0.615 1.261 12.764 1.00 91.25 283 GLU A N 1
ATOM 2064 C CA . GLU A 1 283 ? -0.250 -0.084 12.272 1.00 91.25 283 GLU A CA 1
ATOM 2065 C C . GLU A 1 283 ? -1.312 -1.156 12.555 1.00 91.25 283 GLU A C 1
ATOM 2067 O O . GLU A 1 283 ? -2.097 -1.030 13.493 1.00 91.25 283 GLU A O 1
ATOM 2072 N N . ASP A 1 284 ? -1.272 -2.261 11.807 1.00 93.31 284 ASP A N 1
ATOM 2073 C CA . ASP A 1 284 ? -2.068 -3.471 12.072 1.00 93.31 284 ASP A CA 1
ATOM 2074 C C . ASP A 1 284 ? -3.585 -3.222 12.081 1.00 93.31 284 ASP A C 1
ATOM 2076 O O . ASP A 1 284 ? -4.332 -3.791 12.883 1.00 93.31 284 ASP A O 1
ATOM 2080 N N . ASN A 1 285 ? -4.057 -2.334 11.206 1.00 94.62 285 ASN A N 1
ATOM 2081 C CA . ASN A 1 285 ? -5.471 -2.016 11.107 1.00 94.62 285 ASN A CA 1
ATOM 2082 C C . ASN A 1 285 ? -6.167 -2.763 9.976 1.00 94.62 285 ASN A C 1
ATOM 2084 O O . ASN A 1 285 ? -5.652 -2.864 8.868 1.00 94.62 285 ASN A O 1
ATOM 2088 N N . ALA A 1 286 ? -7.399 -3.196 10.218 1.00 96.94 286 ALA A N 1
ATOM 2089 C CA . ALA A 1 286 ? -8.235 -3.846 9.222 1.00 96.94 286 ALA A CA 1
ATOM 2090 C C . ALA A 1 286 ? -9.581 -3.120 9.111 1.00 96.94 286 ALA A C 1
ATOM 2092 O O . ALA A 1 286 ? -10.392 -3.173 10.030 1.00 96.94 286 ALA A O 1
ATOM 2093 N N . GLY A 1 287 ? -9.812 -2.439 7.991 1.00 95.06 287 GLY A N 1
ATOM 2094 C CA . GLY A 1 287 ? -10.998 -1.642 7.702 1.00 95.06 287 GLY A CA 1
ATOM 2095 C C . GLY A 1 287 ? -11.758 -2.144 6.482 1.00 95.06 287 GLY A C 1
ATOM 2096 O O . GLY A 1 287 ? -11.176 -2.304 5.413 1.00 95.06 287 GLY A O 1
ATOM 2097 N N . PHE A 1 288 ? -13.071 -2.330 6.596 1.00 96.00 288 PHE A N 1
ATOM 2098 C CA . PHE A 1 288 ? -13.915 -2.795 5.493 1.00 96.00 288 PHE A CA 1
ATOM 2099 C C . PHE A 1 288 ? -15.199 -1.965 5.380 1.00 96.00 288 PHE A C 1
ATOM 2101 O O . PHE A 1 288 ? -15.860 -1.701 6.376 1.00 96.00 288 PHE A O 1
ATOM 2108 N N . GLY A 1 289 ? -15.616 -1.612 4.167 1.00 90.38 289 GLY A N 1
ATOM 2109 C CA . GLY A 1 289 ? -16.858 -0.884 3.896 1.00 90.38 289 GLY A CA 1
ATOM 2110 C C . GLY A 1 289 ? -16.649 0.590 3.555 1.00 90.38 289 GLY A C 1
ATOM 2111 O O . GLY A 1 289 ? -15.641 1.199 3.901 1.00 90.38 289 GLY A O 1
ATOM 2112 N N . ALA A 1 290 ? -17.614 1.171 2.842 1.00 85.12 290 ALA A N 1
ATOM 2113 C CA . ALA A 1 290 ? -17.527 2.548 2.373 1.00 85.12 290 ALA A CA 1
ATOM 2114 C C . ALA A 1 290 ? -17.504 3.535 3.543 1.00 85.12 290 ALA A C 1
ATOM 2116 O O . ALA A 1 290 ? -18.313 3.437 4.468 1.00 85.12 290 ALA A O 1
ATOM 2117 N N . PHE A 1 291 ? -16.617 4.525 3.467 1.00 83.00 291 PHE A N 1
ATOM 2118 C CA . PHE A 1 291 ? -16.588 5.656 4.393 1.00 83.00 291 PHE A CA 1
ATOM 2119 C C . PHE A 1 291 ? -16.195 5.278 5.832 1.00 83.00 291 PHE A C 1
ATOM 2121 O O . PHE A 1 291 ? -16.318 6.096 6.741 1.00 83.00 291 PHE A O 1
ATOM 2128 N N . ALA A 1 292 ? -15.741 4.041 6.049 1.00 88.50 292 ALA A N 1
ATOM 2129 C CA . ALA A 1 292 ? -15.255 3.564 7.334 1.00 88.50 292 ALA A CA 1
ATOM 2130 C C . ALA A 1 292 ? -13.872 4.166 7.592 1.00 88.50 292 ALA A C 1
ATOM 2132 O O . ALA A 1 292 ? -12.925 3.907 6.855 1.00 88.50 292 ALA A O 1
ATOM 2133 N N . ASN A 1 293 ? -13.744 5.040 8.577 1.00 85.00 293 ASN A N 1
ATOM 2134 C CA . ASN A 1 293 ? -12.544 5.853 8.711 1.00 85.00 293 ASN A CA 1
ATOM 2135 C C . ASN A 1 293 ? -12.339 6.276 10.161 1.00 85.00 293 ASN A C 1
ATOM 2137 O O . ASN A 1 293 ? -13.153 6.055 11.044 1.00 85.00 293 ASN A O 1
ATOM 2141 N N . TYR A 1 294 ? -11.231 6.945 10.394 1.00 82.88 294 TYR A N 1
ATOM 2142 C CA . TYR A 1 294 ? -10.753 7.343 11.691 1.00 82.88 294 TYR A CA 1
ATOM 2143 C C . TYR A 1 294 ? -11.267 8.711 12.181 1.00 82.88 294 TYR A C 1
ATOM 2145 O O . TYR A 1 294 ? -10.911 9.144 13.276 1.00 82.88 294 TYR A O 1
ATOM 2153 N N . ASN A 1 295 ? -12.041 9.456 11.388 1.00 69.06 295 ASN A N 1
ATOM 2154 C CA . ASN A 1 295 ? -12.425 10.828 11.741 1.00 69.06 295 ASN A CA 1
ATOM 2155 C C . ASN A 1 295 ? -13.875 10.941 12.242 1.00 69.06 295 ASN A C 1
ATOM 2157 O O . ASN A 1 295 ? -14.799 10.398 11.652 1.00 69.06 295 ASN A O 1
ATOM 2161 N N . GLN A 1 296 ? -14.053 11.733 13.300 1.00 55.22 296 GLN A N 1
ATOM 2162 C CA . GLN A 1 296 ? -15.288 11.975 14.048 1.00 55.22 296 GLN A CA 1
ATOM 2163 C C . GLN A 1 296 ? -16.213 13.037 13.448 1.00 55.22 296 GLN A C 1
ATOM 2165 O O . GLN A 1 296 ? -17.333 13.203 13.932 1.00 55.22 296 GLN A O 1
ATOM 2170 N N . GLY A 1 297 ? -15.714 13.821 12.489 1.00 51.06 297 GLY A N 1
ATOM 2171 C CA . GLY A 1 297 ? -16.353 15.068 12.056 1.00 51.06 297 GLY A CA 1
ATOM 2172 C C . GLY A 1 297 ? -16.669 15.165 10.568 1.00 51.06 297 GLY A C 1
ATOM 2173 O O . GLY A 1 297 ? -17.025 16.249 10.117 1.00 51.06 297 GLY A O 1
ATOM 2174 N N . PHE A 1 298 ? -16.510 14.087 9.797 1.00 52.88 298 PHE A N 1
ATOM 2175 C CA . PHE A 1 298 ? -16.633 14.150 8.341 1.00 52.88 298 PHE A CA 1
ATOM 2176 C C . PHE A 1 298 ? -17.964 13.617 7.821 1.00 52.88 298 PHE A C 1
ATOM 2178 O O . PHE A 1 298 ? -18.310 12.455 8.023 1.00 52.88 298 PHE A O 1
ATOM 2185 N N . ASP A 1 299 ? -18.649 14.475 7.066 1.00 46.16 299 ASP A N 1
ATOM 2186 C CA . ASP A 1 299 ? -19.653 14.066 6.098 1.00 46.16 299 ASP A CA 1
ATOM 2187 C C . ASP A 1 299 ? -18.938 13.739 4.781 1.00 46.16 299 ASP A C 1
ATOM 2189 O O . ASP A 1 299 ? -18.441 14.610 4.064 1.00 46.16 299 ASP A O 1
ATOM 2193 N N . ILE A 1 300 ? -18.819 12.447 4.504 1.00 54.19 300 ILE A N 1
ATOM 2194 C CA . ILE A 1 300 ? -18.086 11.912 3.355 1.00 54.19 300 ILE A CA 1
ATOM 2195 C C . ILE A 1 300 ? -18.844 12.159 2.025 1.00 54.19 300 ILE A C 1
ATOM 2197 O O . ILE A 1 300 ? -18.311 11.923 0.942 1.00 54.19 300 ILE A O 1
ATOM 2201 N N . LEU A 1 301 ? -20.050 12.745 2.071 1.00 46.62 301 LEU A N 1
ATOM 2202 C CA . LEU A 1 301 ? -20.826 13.108 0.879 1.00 46.62 301 LEU A CA 1
ATOM 2203 C C . LEU A 1 301 ? -20.261 14.271 0.039 1.00 46.62 301 LEU A C 1
ATOM 2205 O O . LEU A 1 301 ? -20.759 14.496 -1.061 1.00 46.62 301 LEU A O 1
ATOM 2209 N N . ASN A 1 302 ? -19.240 15.001 0.499 1.00 45.66 302 ASN A N 1
ATOM 2210 C CA . ASN A 1 302 ? -18.695 16.172 -0.212 1.00 45.66 302 ASN A CA 1
ATOM 2211 C C . ASN A 1 302 ? -17.365 15.903 -0.948 1.00 45.66 302 ASN A C 1
ATOM 2213 O O . ASN A 1 302 ? -16.525 16.794 -1.091 1.00 45.66 302 ASN A O 1
ATOM 2217 N N . ILE A 1 303 ? -17.143 14.671 -1.420 1.00 48.56 303 ILE A N 1
ATOM 2218 C CA . ILE A 1 303 ? -15.898 14.295 -2.103 1.00 48.56 303 ILE A CA 1
ATOM 2219 C C . ILE A 1 303 ? -16.014 14.473 -3.620 1.00 48.56 303 ILE A C 1
ATOM 2221 O O . ILE A 1 303 ? -16.259 13.536 -4.373 1.00 48.56 303 ILE A O 1
ATOM 2225 N N . THR A 1 304 ? -15.777 15.703 -4.075 1.00 42.28 304 THR A N 1
ATOM 2226 C CA . THR A 1 304 ? -15.359 15.993 -5.462 1.00 42.28 304 THR A CA 1
ATOM 2227 C C . THR A 1 304 ? -14.110 16.878 -5.528 1.00 42.28 304 THR A C 1
ATOM 2229 O O . THR A 1 304 ? -13.783 17.406 -6.585 1.00 42.28 304 THR A O 1
ATOM 2232 N N . GLY A 1 305 ? -13.387 17.066 -4.420 1.00 42.38 305 GLY A N 1
ATOM 2233 C CA . GLY A 1 305 ? -12.202 17.921 -4.388 1.00 42.38 305 GLY A CA 1
ATOM 2234 C C . GLY A 1 305 ? -11.080 17.329 -3.548 1.00 42.38 305 GLY A C 1
ATOM 2235 O O . GLY A 1 305 ? -11.247 17.128 -2.348 1.00 42.38 305 GLY A O 1
ATOM 2236 N N . ARG A 1 306 ? -9.913 17.152 -4.179 1.00 43.34 306 ARG A N 1
ATOM 2237 C CA . ARG A 1 306 ? -8.598 16.734 -3.639 1.00 43.34 306 ARG A CA 1
ATOM 2238 C C . ARG A 1 306 ? -8.141 17.463 -2.353 1.00 43.34 306 ARG A C 1
ATOM 2240 O O . ARG A 1 306 ? -7.148 17.077 -1.757 1.00 43.34 306 ARG A O 1
ATOM 2247 N N . PHE A 1 307 ? -8.863 18.492 -1.904 1.00 40.66 307 PHE A N 1
ATOM 2248 C CA . PHE A 1 307 ? -8.506 19.377 -0.788 1.00 40.66 307 PHE A CA 1
ATOM 2249 C C . PHE A 1 307 ? -9.485 19.335 0.399 1.00 40.66 307 PHE A C 1
ATOM 2251 O O . PHE A 1 307 ? -9.369 20.141 1.318 1.00 40.66 307 PHE A O 1
ATOM 2258 N N . GLY A 1 308 ? -10.461 18.422 0.395 1.00 40.50 308 GLY A N 1
ATOM 2259 C CA . GLY A 1 308 ? -11.485 18.348 1.442 1.00 40.50 308 GLY A CA 1
ATOM 2260 C C . GLY A 1 308 ? -11.035 17.709 2.758 1.00 40.50 308 GLY A C 1
ATOM 2261 O O . GLY A 1 308 ? -11.718 17.877 3.759 1.00 40.50 308 GLY A O 1
ATOM 2262 N N . ALA A 1 309 ? -9.911 16.991 2.797 1.00 47.50 309 ALA A N 1
ATOM 2263 C CA . ALA A 1 309 ? -9.479 16.277 3.992 1.00 47.50 309 ALA A CA 1
ATOM 2264 C C . ALA A 1 309 ? -8.666 17.180 4.933 1.00 47.50 309 ALA A C 1
ATOM 2266 O O . ALA A 1 309 ? -7.441 17.257 4.853 1.00 47.50 309 ALA A O 1
ATOM 2267 N N . ALA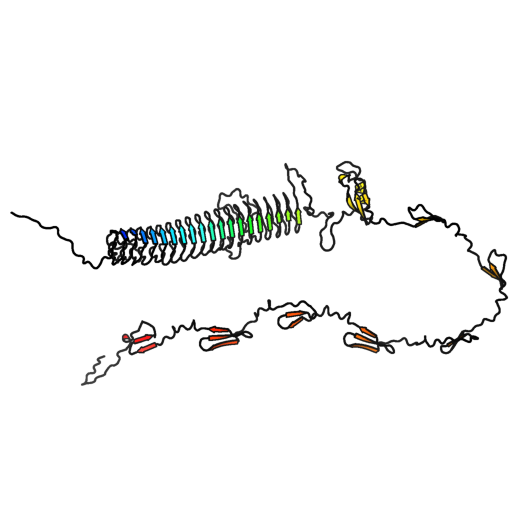 A 1 310 ? -9.343 17.859 5.859 1.00 43.56 310 ALA A N 1
ATOM 2268 C CA . ALA A 1 310 ? -8.673 18.441 7.015 1.00 43.56 310 ALA A CA 1
ATOM 2269 C C . ALA A 1 310 ? -8.124 17.301 7.889 1.00 43.56 310 ALA A C 1
ATOM 2271 O O . ALA A 1 310 ? -8.866 16.594 8.577 1.00 43.56 310 ALA A O 1
ATOM 2272 N N . SER A 1 311 ? -6.808 17.115 7.812 1.00 51.19 311 SER A N 1
ATOM 2273 C CA . SER A 1 311 ? -6.046 16.111 8.537 1.00 51.19 311 SER A CA 1
ATOM 2274 C C . SER A 1 311 ? -5.942 16.462 10.019 1.00 51.19 311 SER A C 1
ATOM 2276 O O . SER A 1 311 ? -5.057 17.208 10.442 1.00 51.19 311 SER A O 1
ATOM 2278 N N . SER A 1 312 ? -6.818 15.909 10.848 1.00 55.25 312 SER A N 1
ATOM 2279 C CA . SER A 1 312 ? -6.415 15.658 12.230 1.00 55.25 312 SER A CA 1
ATOM 2280 C C . SER A 1 312 ? -5.364 14.548 12.198 1.00 55.25 312 SER A C 1
ATOM 2282 O O . SER A 1 312 ? -5.610 13.522 11.569 1.00 55.25 312 SER A O 1
ATOM 2284 N N . TYR A 1 313 ? -4.206 14.748 12.827 1.00 60.97 313 TYR A N 1
ATOM 2285 C CA . TYR A 1 313 ? -3.172 13.721 12.975 1.00 60.97 313 TYR A CA 1
ATOM 2286 C C . TYR A 1 313 ? -3.767 12.496 13.673 1.00 60.97 313 TYR A C 1
ATOM 2288 O O . TYR A 1 313 ? -4.008 12.518 14.878 1.00 60.97 313 TYR A O 1
ATOM 2296 N N . VAL A 1 314 ? -4.073 11.455 12.904 1.00 74.00 314 VAL A N 1
ATOM 2297 C CA . VAL A 1 314 ? -4.564 10.193 13.443 1.00 74.00 314 VAL A CA 1
ATOM 2298 C C . VAL A 1 314 ? -3.439 9.170 13.416 1.00 74.00 314 VAL A C 1
ATOM 2300 O O . VAL A 1 314 ? -2.903 8.874 12.353 1.00 74.00 314 VAL A O 1
ATOM 2303 N N . THR A 1 3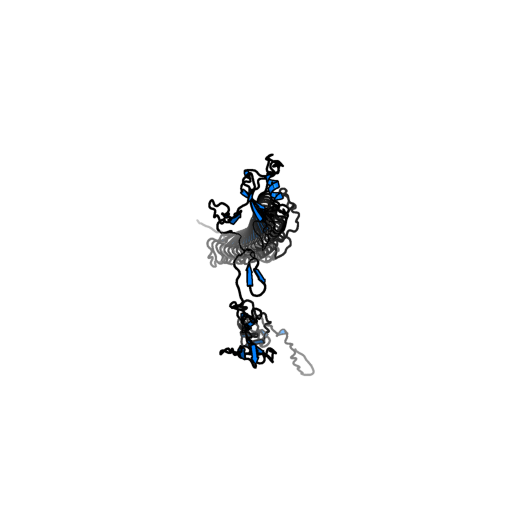15 ? -3.167 8.566 14.568 1.00 80.69 315 THR A N 1
ATOM 2304 C CA . THR A 1 315 ? -2.109 7.567 14.759 1.00 80.69 315 THR A CA 1
ATOM 2305 C C . THR A 1 315 ? -2.696 6.324 15.442 1.00 80.69 315 THR A C 1
ATOM 2307 O O . THR A 1 315 ? -2.509 6.124 16.643 1.00 80.69 315 THR A O 1
ATOM 2310 N N . ARG A 1 316 ? -3.527 5.548 14.730 1.00 87.62 316 ARG A N 1
ATOM 2311 C CA . ARG A 1 316 ? -4.327 4.476 15.350 1.00 87.62 316 ARG A CA 1
ATOM 2312 C C . ARG A 1 316 ? -3.841 3.093 14.989 1.00 87.62 316 ARG A C 1
ATOM 2314 O O . ARG A 1 316 ? -3.765 2.789 13.813 1.00 87.62 316 ARG A O 1
ATOM 2321 N N . SER A 1 317 ? -3.595 2.251 15.980 1.00 91.81 317 SER A N 1
ATOM 2322 C CA . SER A 1 317 ? -3.035 0.918 15.770 1.00 91.81 317 SER A CA 1
ATOM 2323 C C . SER A 1 317 ? -3.937 -0.189 16.302 1.00 91.81 317 SER A C 1
ATOM 2325 O O . SER A 1 317 ? -4.674 0.002 17.276 1.00 91.81 317 SER A O 1
ATOM 2327 N N . ARG A 1 318 ? -3.826 -1.372 15.690 1.00 93.81 318 ARG A N 1
ATOM 2328 C CA . ARG A 1 318 ? -4.514 -2.611 16.086 1.00 93.81 318 ARG A CA 1
ATOM 2329 C C . ARG A 1 318 ? -6.032 -2.447 16.124 1.00 93.81 318 ARG A C 1
ATOM 2331 O O . ARG A 1 318 ? -6.708 -2.922 17.036 1.00 93.81 318 ARG A O 1
ATOM 2338 N N . THR A 1 319 ? -6.574 -1.723 15.148 1.00 95.19 319 THR A N 1
ATOM 2339 C CA . THR A 1 319 ? -8.018 -1.509 15.023 1.00 95.19 319 THR A CA 1
ATOM 2340 C C . THR A 1 319 ? -8.627 -2.473 14.011 1.00 95.19 319 THR A C 1
ATOM 2342 O O . THR A 1 319 ? -8.082 -2.686 12.934 1.00 95.19 319 THR A O 1
ATOM 2345 N N . THR A 1 320 ? -9.785 -3.048 14.324 1.00 96.56 320 THR A N 1
ATOM 2346 C CA . THR A 1 320 ? -10.589 -3.808 13.357 1.00 96.56 320 THR A CA 1
ATOM 2347 C C . THR A 1 320 ? -11.932 -3.124 13.193 1.00 96.56 320 THR A C 1
ATOM 2349 O O . THR A 1 320 ? -12.631 -2.874 14.169 1.00 96.56 320 THR A O 1
ATOM 2352 N N . PHE A 1 321 ? -12.322 -2.797 11.971 1.00 95.50 321 PHE A N 1
ATOM 2353 C CA . PHE A 1 321 ? -13.561 -2.088 11.720 1.00 95.50 321 PHE A CA 1
ATOM 2354 C C . PHE A 1 321 ? -14.201 -2.512 10.406 1.00 95.50 321 PHE A C 1
ATOM 2356 O O . PHE A 1 321 ? -13.536 -2.668 9.388 1.00 95.50 321 PHE A O 1
ATOM 2363 N N . MET A 1 322 ? -15.512 -2.727 10.417 1.00 96.12 322 MET A N 1
ATOM 2364 C CA . MET A 1 322 ? -16.258 -3.139 9.229 1.00 96.12 322 MET A CA 1
ATOM 2365 C C . MET A 1 322 ? -17.618 -2.463 9.182 1.00 96.12 322 MET A C 1
ATOM 2367 O O . MET A 1 322 ? -18.280 -2.349 10.205 1.00 96.12 322 MET A O 1
ATOM 2371 N N . GLY A 1 323 ? -18.085 -2.114 7.990 1.00 92.38 323 GLY A N 1
ATOM 2372 C CA . GLY A 1 323 ? -19.394 -1.513 7.753 1.00 92.38 323 GLY A CA 1
ATOM 2373 C C . GLY A 1 323 ? -19.295 -0.078 7.247 1.00 92.38 323 GLY A C 1
ATOM 2374 O O . GLY A 1 323 ? -18.215 0.496 7.147 1.00 92.38 323 GLY A O 1
ATOM 2375 N N . ALA A 1 324 ? -20.431 0.499 6.860 1.00 87.94 324 ALA A N 1
ATOM 2376 C CA . ALA A 1 324 ? -20.448 1.859 6.341 1.00 87.94 324 ALA A CA 1
ATOM 2377 C C . ALA A 1 324 ? -20.336 2.876 7.483 1.00 87.94 324 ALA A C 1
ATOM 2379 O O . ALA A 1 324 ? -21.090 2.799 8.454 1.00 87.94 324 ALA A O 1
ATOM 2380 N N . GLN A 1 325 ? -19.419 3.838 7.353 1.00 86.75 325 GLN A N 1
ATOM 2381 C CA . GLN A 1 325 ? -19.167 4.846 8.392 1.00 86.75 325 GLN A CA 1
ATOM 2382 C C . GLN A 1 325 ? -18.827 4.225 9.768 1.00 86.75 325 GLN A C 1
ATOM 2384 O O . GLN A 1 325 ? -19.279 4.716 10.794 1.00 86.75 325 GLN A O 1
ATOM 2389 N N . ALA A 1 326 ? -18.075 3.123 9.829 1.00 92.19 326 ALA A N 1
ATOM 2390 C CA . ALA A 1 326 ? -17.528 2.637 11.101 1.00 92.19 326 ALA A CA 1
ATOM 2391 C C . ALA A 1 326 ? -16.340 3.518 11.536 1.00 92.19 326 ALA A C 1
ATOM 2393 O O . ALA A 1 326 ? -15.485 3.833 10.704 1.00 92.19 326 ALA A O 1
ATOM 2394 N N . PHE A 1 327 ? -16.278 3.902 12.818 1.00 91.44 327 PHE A N 1
ATOM 2395 C CA . PHE A 1 327 ? -15.244 4.797 13.349 1.00 91.44 327 PHE A CA 1
ATOM 2396 C C . PHE A 1 327 ? -14.489 4.183 14.546 1.00 91.44 327 PHE A C 1
ATOM 2398 O O . PHE A 1 327 ? -14.918 4.322 15.700 1.00 91.44 327 PHE A O 1
ATOM 2405 N N . PRO A 1 328 ? -13.345 3.516 14.301 1.00 93.31 328 PRO A N 1
ATOM 2406 C CA . PRO A 1 328 ? -12.430 3.040 15.340 1.00 93.31 328 PRO A CA 1
ATOM 2407 C C . PRO A 1 328 ? -11.561 4.199 15.844 1.00 93.31 328 PRO A C 1
ATOM 2409 O O . PRO A 1 328 ? -10.462 4.441 15.367 1.00 93.31 328 PRO A O 1
ATOM 2412 N N . ASN A 1 329 ? -12.045 4.984 16.793 1.00 89.94 329 ASN A N 1
ATOM 2413 C CA . ASN A 1 329 ? -11.407 6.233 17.192 1.00 89.94 329 ASN A CA 1
ATOM 2414 C C . ASN A 1 329 ? -10.311 6.118 18.255 1.00 89.94 329 ASN A C 1
ATOM 2416 O O . ASN A 1 329 ? -9.804 7.159 18.683 1.00 89.94 329 ASN A O 1
ATOM 2420 N N . ASN A 1 330 ? -9.880 4.913 18.612 1.00 91.25 330 ASN A N 1
ATOM 2421 C CA . ASN A 1 330 ? -8.777 4.666 19.541 1.00 91.25 330 ASN A CA 1
ATOM 2422 C C . ASN A 1 330 ? -7.957 3.442 19.098 1.00 91.25 330 ASN A C 1
ATOM 2424 O O . ASN A 1 330 ? -8.300 2.809 18.104 1.00 91.25 330 ASN A O 1
ATOM 2428 N N . ASN A 1 331 ? -6.884 3.128 19.819 1.00 92.38 331 ASN A N 1
ATOM 2429 C CA . ASN A 1 331 ? -6.081 1.925 19.612 1.00 92.38 331 ASN A CA 1
ATOM 2430 C C . ASN A 1 331 ? -6.773 0.693 20.193 1.00 92.38 331 ASN A C 1
ATOM 2432 O O . ASN A 1 331 ? -7.527 0.802 21.163 1.00 92.38 331 ASN A O 1
ATOM 2436 N N . ASP A 1 332 ? -6.457 -0.480 19.646 1.00 95.62 332 ASP A N 1
ATOM 2437 C CA . ASP A 1 332 ? -6.916 -1.762 20.193 1.00 95.62 332 ASP A CA 1
ATOM 2438 C C . ASP A 1 332 ? -8.450 -1.903 20.193 1.00 95.62 332 ASP A C 1
ATOM 2440 O O . ASP A 1 332 ? -9.033 -2.473 21.113 1.00 95.62 332 ASP A O 1
ATOM 2444 N N . VAL A 1 333 ? -9.132 -1.334 19.193 1.00 96.19 333 VAL A N 1
ATOM 2445 C CA . VAL A 1 333 ? -10.603 -1.275 19.153 1.00 96.19 333 VAL A CA 1
ATOM 2446 C C . VAL A 1 333 ? -11.218 -2.107 18.040 1.00 96.19 333 VAL A C 1
ATOM 2448 O O . VAL A 1 333 ? -10.610 -2.342 16.997 1.00 96.19 333 VAL A O 1
ATOM 2451 N N . SER A 1 334 ? -12.478 -2.491 18.243 1.00 97.44 334 SER A N 1
ATOM 2452 C CA . SER A 1 334 ? -13.277 -3.250 17.278 1.00 97.44 334 SER A CA 1
ATOM 2453 C C . SER A 1 334 ? -14.616 -2.567 16.971 1.00 97.44 334 SER A C 1
ATOM 2455 O O . SER A 1 334 ? -15.457 -2.476 17.858 1.00 97.44 334 SER A O 1
ATOM 2457 N N . ALA A 1 335 ? -14.849 -2.099 15.742 1.00 96.31 335 ALA A N 1
ATOM 2458 C CA . ALA A 1 335 ? -16.068 -1.374 15.350 1.00 96.31 335 ALA A CA 1
ATOM 2459 C C . ALA A 1 335 ? -16.782 -2.023 14.148 1.00 96.31 335 ALA A C 1
ATOM 2461 O O . ALA A 1 335 ? -16.348 -1.881 13.010 1.00 96.31 335 ALA A O 1
ATOM 2462 N N . PHE A 1 336 ? -17.907 -2.699 14.365 1.00 97.06 336 PHE A N 1
ATOM 2463 C CA . PHE A 1 336 ? -18.633 -3.445 13.333 1.00 97.06 336 PHE A CA 1
ATOM 2464 C C . PHE A 1 336 ? -20.054 -2.911 13.130 1.00 97.06 336 PHE A C 1
ATOM 2466 O O . PHE A 1 336 ? -20.842 -2.910 14.066 1.00 97.06 336 PHE A O 1
ATOM 2473 N N . GLY A 1 337 ? -20.426 -2.539 11.907 1.00 94.62 337 GLY A N 1
ATOM 2474 C CA . GLY A 1 337 ? -21.781 -2.145 11.513 1.00 94.62 337 GLY A CA 1
ATOM 2475 C C . GLY A 1 337 ? -21.882 -0.727 10.944 1.00 94.62 337 GLY A C 1
ATOM 2476 O O . GLY A 1 337 ? -20.894 -0.138 10.511 1.00 94.62 337 GLY A O 1
ATOM 2477 N N . TYR A 1 338 ? -23.105 -0.195 10.876 1.00 92.25 338 TYR A N 1
ATOM 2478 C CA . TYR A 1 338 ? -23.374 1.142 10.335 1.00 92.25 338 TYR A CA 1
ATOM 2479 C C . TYR A 1 338 ? -23.222 2.199 11.427 1.00 92.25 338 TYR A C 1
ATOM 2481 O O . TYR A 1 338 ? -23.885 2.095 12.457 1.00 92.25 338 TYR A O 1
ATOM 2489 N N . MET A 1 339 ? -22.381 3.216 11.216 1.00 89.56 339 MET A N 1
ATOM 2490 C CA . MET A 1 339 ? -22.110 4.249 12.232 1.00 89.56 339 MET A CA 1
ATOM 2491 C C . MET A 1 339 ? -21.627 3.676 13.582 1.00 89.56 339 MET A C 1
ATOM 2493 O O . MET A 1 339 ? -21.879 4.261 14.636 1.00 89.56 339 MET A O 1
ATOM 2497 N N . ALA A 1 340 ? -20.936 2.528 13.561 1.00 93.06 340 ALA A N 1
ATOM 2498 C CA . ALA A 1 340 ? -20.386 1.888 14.754 1.00 93.06 340 ALA A CA 1
ATOM 2499 C C . ALA A 1 340 ? -19.180 2.677 15.302 1.00 93.06 340 ALA A C 1
ATOM 2501 O O . ALA A 1 340 ? -18.147 2.825 14.651 1.00 93.06 340 ALA A O 1
ATOM 2502 N N . ARG A 1 341 ? -19.383 3.227 16.497 1.00 92.50 341 ARG A N 1
ATOM 2503 C CA . ARG A 1 341 ? -18.551 4.085 17.347 1.00 92.50 341 ARG A CA 1
ATOM 2504 C C . ARG A 1 341 ? -17.588 3.408 18.323 1.00 92.50 341 ARG A C 1
ATOM 2506 O O . ARG A 1 341 ? -18.110 2.911 19.310 1.00 92.50 341 ARG A O 1
ATOM 2513 N N . VAL A 1 342 ? -16.258 3.486 18.238 1.00 94.62 342 VAL A N 1
ATOM 2514 C CA . VAL A 1 342 ? -15.420 3.179 19.431 1.00 94.62 342 VAL A CA 1
ATOM 2515 C C . VAL A 1 342 ? -14.443 4.301 19.735 1.00 94.62 342 VAL A C 1
ATOM 2517 O O . VAL A 1 342 ? -13.548 4.542 18.948 1.00 94.62 342 VAL A O 1
ATOM 2520 N N . ASP A 1 343 ? -14.588 4.986 20.868 1.00 92.44 343 ASP A N 1
ATOM 2521 C CA . ASP A 1 343 ? -13.672 6.051 21.307 1.00 92.44 343 ASP A CA 1
ATOM 2522 C C . ASP A 1 343 ? -12.751 5.624 22.458 1.00 92.44 343 ASP A C 1
ATOM 2524 O O . ASP A 1 343 ? -11.697 6.227 22.653 1.00 92.44 343 ASP A O 1
ATOM 2528 N N . GLY A 1 344 ? -13.133 4.603 23.224 1.00 90.75 344 GLY A N 1
ATOM 2529 C CA . GLY A 1 344 ? -12.321 4.074 24.317 1.00 90.75 344 GLY A CA 1
ATOM 2530 C C . GLY A 1 344 ? -11.321 3.018 23.861 1.00 90.75 344 GLY A C 1
ATOM 2531 O O . GLY A 1 344 ? -11.624 2.230 22.968 1.00 90.75 344 GLY A O 1
ATOM 2532 N N . GLN A 1 345 ? -10.144 2.979 24.484 1.00 94.50 345 GLN A N 1
ATOM 2533 C CA . GLN A 1 345 ? -9.137 1.955 24.202 1.00 94.50 345 GLN A CA 1
ATOM 2534 C C . GLN A 1 345 ? -9.643 0.579 24.648 1.00 94.50 345 GLN A C 1
ATOM 2536 O O . GLN A 1 345 ? -10.348 0.487 25.656 1.00 94.50 345 GLN A O 1
ATOM 2541 N N . TYR A 1 346 ? -9.302 -0.485 23.916 1.00 95.12 346 TYR A N 1
ATOM 2542 C CA . TYR A 1 346 ? -9.814 -1.844 24.174 1.00 95.12 346 TYR A CA 1
ATOM 2543 C C . TYR A 1 346 ? -11.344 -1.953 24.071 1.00 95.12 346 TYR A C 1
ATOM 2545 O O . TYR A 1 346 ? -11.952 -2.880 24.606 1.00 95.12 346 TYR A O 1
ATOM 2553 N N . GLY A 1 347 ? -11.986 -0.969 23.435 1.00 94.38 347 GLY A N 1
ATOM 2554 C CA . GLY A 1 347 ? -13.429 -0.913 23.288 1.00 94.38 347 GLY A CA 1
ATOM 2555 C C . GLY A 1 347 ? -13.937 -1.714 22.090 1.00 94.38 347 GLY A C 1
ATOM 2556 O O . GLY A 1 347 ? -13.233 -1.936 21.100 1.00 94.38 347 GLY A O 1
ATOM 2557 N N . MET A 1 348 ? -15.208 -2.095 22.148 1.00 97.25 348 MET A N 1
ATOM 2558 C CA . MET A 1 348 ? -15.897 -2.795 21.071 1.00 97.25 348 MET A CA 1
ATOM 2559 C C . MET A 1 348 ? -17.269 -2.172 20.817 1.00 97.25 348 MET A C 1
ATOM 2561 O O . MET A 1 348 ? -18.021 -1.919 21.752 1.00 97.25 348 MET A O 1
ATOM 2565 N N . ALA A 1 349 ? -17.627 -1.955 19.556 1.00 94.44 349 ALA A N 1
ATOM 2566 C CA . ALA A 1 349 ? -18.973 -1.585 19.142 1.00 94.44 349 ALA A CA 1
ATOM 2567 C C . ALA A 1 349 ? -19.436 -2.502 18.010 1.00 94.44 349 ALA A C 1
ATOM 2569 O O . ALA A 1 349 ? -18.725 -2.667 17.023 1.00 94.44 349 ALA A O 1
ATOM 2570 N N . LEU A 1 350 ? -20.623 -3.091 18.138 1.00 95.75 350 LEU A N 1
ATOM 2571 C CA . LEU A 1 350 ? -21.219 -3.971 17.138 1.00 95.75 350 LEU A CA 1
ATOM 2572 C C . LEU A 1 350 ? -22.677 -3.578 16.879 1.00 95.75 350 LEU A C 1
ATOM 2574 O O . LEU A 1 350 ? -23.455 -3.441 17.816 1.00 95.75 350 LEU A O 1
ATOM 2578 N N . GLY A 1 351 ? -23.050 -3.411 15.613 1.00 90.88 351 GLY A N 1
ATOM 2579 C CA . GLY A 1 351 ? -24.395 -3.080 15.147 1.00 90.88 351 GLY A CA 1
ATOM 2580 C C . GLY A 1 351 ? -24.552 -1.641 14.633 1.00 90.88 351 GLY A C 1
ATOM 2581 O O . GLY A 1 351 ? -23.621 -1.073 14.070 1.00 90.88 351 GLY A O 1
ATOM 2582 N N . GLY A 1 352 ? -25.763 -1.085 14.703 1.00 87.94 352 GLY A N 1
ATOM 2583 C CA . GLY A 1 352 ? -26.113 0.180 14.039 1.00 87.94 352 GLY A CA 1
ATOM 2584 C C . GLY A 1 352 ? -26.192 1.360 15.004 1.00 87.94 352 GLY A C 1
ATOM 2585 O O . GLY A 1 352 ? -26.876 1.263 16.017 1.00 87.94 352 GLY A O 1
ATOM 2586 N N . ASN A 1 353 ? -25.546 2.485 14.695 1.00 86.06 353 ASN A N 1
ATOM 2587 C CA . ASN A 1 353 ? -25.536 3.683 15.547 1.00 86.06 353 ASN A CA 1
ATOM 2588 C C . ASN A 1 353 ? -25.079 3.399 16.995 1.00 86.06 353 ASN A C 1
ATOM 2590 O O . ASN A 1 353 ? -25.555 4.025 17.943 1.00 86.06 353 ASN A O 1
ATOM 2594 N N . THR A 1 354 ? -24.197 2.419 17.191 1.00 88.00 354 THR A N 1
ATOM 2595 C CA . THR A 1 354 ? -23.677 2.052 18.514 1.00 88.00 354 THR A CA 1
ATOM 2596 C C . THR A 1 354 ? -22.404 2.819 18.840 1.00 88.00 354 THR A C 1
ATOM 2598 O O . THR A 1 354 ? -21.690 3.255 17.942 1.00 88.00 354 THR A O 1
ATOM 2601 N N . ARG A 1 355 ? -22.097 3.016 20.125 1.00 89.44 355 ARG A N 1
ATOM 2602 C CA . ARG A 1 355 ? -20.934 3.777 20.579 1.00 89.44 355 ARG A CA 1
ATOM 2603 C C . ARG A 1 355 ? -20.373 3.267 21.907 1.00 89.44 355 ARG A C 1
ATOM 2605 O O . ARG A 1 355 ? -21.074 3.273 22.909 1.00 89.44 355 ARG A O 1
ATOM 2612 N N . ALA A 1 356 ? -19.093 2.910 21.932 1.00 92.06 356 ALA A N 1
ATOM 2613 C CA . ALA A 1 356 ? -18.311 2.601 23.130 1.00 92.06 356 ALA A CA 1
ATOM 2614 C C . ALA A 1 356 ? -17.338 3.757 23.427 1.00 92.06 356 ALA A C 1
ATOM 2616 O O . ALA A 1 356 ? -16.316 3.904 22.761 1.00 92.06 356 ALA A O 1
ATOM 2617 N N . GLN A 1 357 ? -17.676 4.633 24.378 1.00 89.06 357 GLN A N 1
ATOM 2618 C CA . GLN A 1 357 ? -16.969 5.906 24.595 1.00 89.06 357 GLN A CA 1
ATOM 2619 C C . GLN A 1 357 ? -15.731 5.806 25.494 1.00 89.06 357 GLN A C 1
ATOM 2621 O O . GLN A 1 357 ? -14.856 6.661 25.402 1.00 89.06 357 GLN A O 1
ATOM 2626 N N . GLN A 1 358 ? -15.680 4.822 26.391 1.00 86.56 358 GLN A N 1
ATOM 2627 C CA . GLN A 1 358 ? -14.676 4.724 27.457 1.00 86.56 358 GLN A CA 1
ATOM 2628 C C . GLN A 1 358 ? -13.858 3.434 27.354 1.00 86.56 358 GLN A C 1
ATOM 2630 O O . GLN A 1 358 ? -14.241 2.507 26.642 1.00 86.56 358 GLN A O 1
ATOM 2635 N N . ASN A 1 359 ? -12.716 3.375 28.042 1.00 91.31 359 ASN A N 1
ATOM 2636 C CA . ASN A 1 359 ? -11.819 2.220 27.964 1.00 91.31 359 ASN A CA 1
ATOM 2637 C C . ASN A 1 359 ? -12.516 0.929 28.410 1.00 91.31 359 ASN A C 1
ATOM 2639 O O . ASN A 1 359 ? -13.274 0.937 29.384 1.00 91.31 359 ASN A O 1
ATOM 2643 N N . TYR A 1 360 ? -12.239 -0.165 27.699 1.00 86.00 360 TYR A N 1
ATOM 2644 C CA . TYR A 1 360 ? -12.852 -1.480 27.907 1.00 86.00 360 TYR A CA 1
ATOM 2645 C C . TYR A 1 360 ? -14.389 -1.480 27.785 1.00 86.00 360 TYR A C 1
ATOM 2647 O O . TYR A 1 360 ? -15.057 -2.375 28.302 1.00 86.00 360 TYR A O 1
ATOM 2655 N N . ALA A 1 361 ? -14.977 -0.465 27.138 1.00 86.19 361 ALA A N 1
ATOM 2656 C CA . ALA A 1 361 ? -16.416 -0.403 26.917 1.00 86.19 361 ALA A CA 1
ATOM 2657 C C . ALA A 1 361 ? -16.843 -1.283 25.733 1.00 86.19 361 ALA A C 1
ATOM 2659 O O . ALA A 1 361 ? -16.229 -1.238 24.668 1.00 86.19 361 ALA A O 1
ATOM 2660 N N . VAL A 1 362 ? -17.941 -2.025 25.882 1.00 91.94 362 VAL A N 1
ATOM 2661 C CA . VAL A 1 362 ? -18.491 -2.911 24.844 1.00 91.94 362 VAL A CA 1
ATOM 2662 C C . VAL A 1 362 ? -19.952 -2.551 24.565 1.00 91.94 362 VAL A C 1
ATOM 2664 O O . VAL A 1 362 ? -20.796 -2.690 25.439 1.00 91.94 362 VAL A O 1
ATOM 2667 N N . ALA A 1 363 ? -20.286 -2.099 23.358 1.00 87.88 363 ALA A N 1
ATOM 2668 C CA . ALA A 1 363 ? -21.643 -1.731 22.943 1.00 87.88 363 ALA A CA 1
ATOM 2669 C C . ALA A 1 363 ? -22.140 -2.660 21.825 1.00 87.88 363 ALA A C 1
ATOM 2671 O O . ALA A 1 363 ? -21.566 -2.666 20.741 1.00 87.88 363 ALA A O 1
ATOM 2672 N N . ILE A 1 364 ? -23.213 -3.426 22.036 1.00 90.19 364 ILE A N 1
ATOM 2673 C CA . ILE A 1 364 ? -23.722 -4.385 21.039 1.00 90.19 364 ILE A CA 1
ATOM 2674 C C . ILE A 1 364 ? -25.223 -4.186 20.798 1.00 90.19 364 ILE A C 1
ATOM 2676 O O . ILE A 1 364 ? -26.019 -4.390 21.711 1.00 90.19 364 ILE A O 1
ATOM 2680 N N . GLY A 1 365 ? -25.606 -3.864 19.556 1.00 82.50 365 GLY A N 1
ATOM 2681 C CA . GLY A 1 365 ? -26.984 -3.824 19.051 1.00 82.50 365 GLY A CA 1
ATOM 2682 C C . GLY A 1 365 ? -27.316 -2.567 18.234 1.00 82.50 365 GLY A C 1
ATOM 2683 O O . GLY A 1 365 ? -26.594 -2.260 17.293 1.00 82.50 365 GLY A O 1
ATOM 2684 N N . HIS A 1 366 ? -28.418 -1.861 18.503 1.00 81.06 366 HIS A N 1
ATOM 2685 C CA . HIS A 1 366 ? -28.804 -0.655 17.741 1.00 81.06 366 HIS A CA 1
ATOM 2686 C C . HIS A 1 366 ? -29.045 0.547 18.663 1.00 81.06 366 HIS A C 1
ATOM 2688 O O . HIS A 1 366 ? -29.733 0.400 19.662 1.00 81.06 366 HIS A O 1
ATOM 2694 N N . ASN A 1 367 ? -28.494 1.727 18.351 1.00 79.06 367 ASN A N 1
ATOM 2695 C CA . ASN A 1 367 ? -28.554 2.927 19.211 1.00 79.06 367 ASN A CA 1
ATOM 2696 C C . ASN A 1 367 ? -27.985 2.730 20.636 1.00 79.06 367 ASN A C 1
ATOM 2698 O O . ASN A 1 367 ? -28.394 3.389 21.589 1.00 79.06 367 ASN A O 1
ATOM 2702 N N . VAL A 1 368 ? -27.022 1.827 20.816 1.00 79.56 368 VAL A N 1
ATOM 2703 C CA . VAL A 1 368 ? -26.404 1.576 22.130 1.00 79.56 368 VAL A CA 1
ATOM 2704 C C . VAL A 1 368 ? -25.282 2.570 22.383 1.00 79.56 368 VAL A C 1
ATOM 2706 O O . VAL A 1 368 ? -24.356 2.644 21.586 1.00 79.56 368 VAL A O 1
ATOM 2709 N N . ASN A 1 369 ? -25.296 3.278 23.511 1.00 82.31 369 ASN A N 1
ATOM 2710 C CA . ASN A 1 369 ? -24.204 4.167 23.913 1.00 82.31 369 ASN A CA 1
ATOM 2711 C C . ASN A 1 369 ? -23.666 3.781 25.297 1.00 82.31 369 ASN A C 1
ATOM 2713 O O . ASN A 1 369 ? -24.385 3.876 26.289 1.00 82.31 369 ASN A O 1
ATOM 2717 N N . VAL A 1 370 ? -22.401 3.371 25.369 1.00 80.00 370 VAL A N 1
ATOM 2718 C CA . VAL A 1 370 ? -21.706 3.025 26.612 1.00 80.00 370 VAL A CA 1
ATOM 2719 C C . VAL A 1 370 ? -20.721 4.129 26.961 1.00 80.00 370 VAL A C 1
ATOM 2721 O O . VAL A 1 370 ? -19.725 4.333 26.271 1.00 80.00 370 VAL A O 1
ATOM 2724 N N . ASN A 1 371 ? -21.001 4.834 28.053 1.00 81.12 371 ASN A N 1
ATOM 2725 C CA . ASN A 1 371 ? -20.283 6.031 28.495 1.00 81.12 371 ASN A CA 1
ATOM 2726 C C . ASN A 1 371 ? -19.441 5.829 29.769 1.00 81.12 371 ASN A C 1
ATOM 2728 O O . ASN A 1 371 ? -18.937 6.803 30.323 1.00 81.12 371 ASN A O 1
ATOM 2732 N N . GLN A 1 372 ? -19.286 4.587 30.227 1.00 75.69 372 GLN A N 1
ATOM 2733 C CA . GLN A 1 372 ? -18.569 4.201 31.448 1.00 75.69 372 GLN A CA 1
ATOM 2734 C C . GLN A 1 372 ? -17.435 3.217 31.114 1.00 75.69 372 GLN A C 1
ATOM 2736 O O . GLN A 1 372 ? -17.555 2.442 30.164 1.00 75.69 372 GLN A O 1
ATOM 2741 N N . VAL A 1 373 ? -16.332 3.256 31.875 1.00 78.12 373 VAL A N 1
ATOM 2742 C CA . VAL A 1 373 ? -15.202 2.310 31.739 1.00 78.12 373 VAL A CA 1
ATOM 2743 C C . VAL A 1 373 ? -15.619 0.893 32.140 1.00 78.12 373 VAL A C 1
ATOM 2745 O O . VAL A 1 373 ? -16.522 0.737 32.960 1.00 78.12 373 VAL A O 1
ATOM 2748 N N . ASN A 1 374 ? -14.964 -0.137 31.593 1.00 76.06 374 ASN A N 1
ATOM 2749 C CA . ASN A 1 374 ? -15.189 -1.551 31.951 1.00 76.06 374 ASN A CA 1
ATOM 2750 C C . ASN A 1 374 ? -16.666 -1.984 31.887 1.00 76.06 374 ASN A C 1
ATOM 2752 O O . ASN A 1 374 ? -17.116 -2.827 32.659 1.00 76.06 374 ASN A O 1
ATOM 2756 N N . THR A 1 375 ? -17.448 -1.353 31.012 1.00 73.31 375 THR A N 1
ATOM 2757 C CA . THR A 1 375 ? -18.898 -1.534 30.958 1.00 73.31 375 THR A CA 1
ATOM 2758 C C . THR A 1 375 ? -19.287 -2.160 29.633 1.00 73.31 375 THR A C 1
ATOM 2760 O O . THR A 1 375 ? -18.845 -1.722 28.575 1.00 73.31 375 THR A O 1
ATOM 2763 N N . MET A 1 376 ? -20.166 -3.152 29.674 1.00 82.69 376 MET A N 1
ATOM 2764 C CA . MET A 1 376 ? -20.779 -3.731 28.486 1.00 82.69 376 MET A CA 1
ATOM 2765 C C . MET A 1 376 ? -22.269 -3.381 28.456 1.00 82.69 376 MET A C 1
ATOM 2767 O O . MET A 1 376 ? -22.930 -3.399 29.487 1.00 82.69 376 MET A O 1
ATOM 2771 N N . ALA A 1 377 ? -22.814 -3.039 27.293 1.00 75.44 377 ALA A N 1
ATOM 2772 C CA . ALA A 1 377 ? -24.250 -2.919 27.082 1.00 75.44 377 ALA A CA 1
ATOM 2773 C C . ALA A 1 377 ? -24.663 -3.736 25.858 1.00 75.44 377 ALA A C 1
ATOM 2775 O O . ALA A 1 377 ? -24.082 -3.611 24.777 1.00 75.44 377 ALA A O 1
ATOM 2776 N N . LEU A 1 378 ? -25.688 -4.561 26.055 1.00 77.88 378 LEU A N 1
ATOM 2777 C CA . LEU A 1 378 ? -26.291 -5.438 25.058 1.00 77.88 378 LEU A CA 1
ATOM 2778 C C . LEU A 1 378 ? -27.733 -4.986 24.783 1.00 77.88 378 LEU A C 1
ATOM 2780 O O . LEU A 1 378 ? -28.486 -4.713 25.719 1.00 77.88 378 LEU A O 1
ATOM 2784 N N . GLY A 1 379 ? -28.139 -4.938 23.514 1.00 69.75 379 GLY A N 1
ATOM 2785 C CA . GLY A 1 379 ? -29.513 -4.641 23.102 1.00 69.75 379 GLY A CA 1
ATOM 2786 C C . GLY A 1 379 ? -29.642 -3.294 22.397 1.00 69.75 379 GLY A C 1
ATOM 2787 O O . GLY A 1 379 ? -28.888 -3.003 21.478 1.00 69.75 379 GLY A O 1
ATOM 2788 N N . GLY A 1 380 ? -30.628 -2.485 22.773 1.00 63.19 380 GLY A N 1
ATOM 2789 C CA . GLY A 1 380 ? -30.835 -1.173 22.164 1.00 63.19 380 GLY A CA 1
ATOM 2790 C C . GLY A 1 380 ? -32.288 -0.866 21.844 1.00 63.19 380 GLY A C 1
ATOM 2791 O O . GLY A 1 380 ? -33.162 -1.721 21.988 1.00 63.19 380 GLY A O 1
ATOM 2792 N N . ASP A 1 381 ? -32.530 0.373 21.438 1.00 56.44 381 ASP A N 1
ATOM 2793 C CA . ASP A 1 381 ? -33.855 0.898 21.149 1.00 56.44 381 ASP A CA 1
ATOM 2794 C C . ASP A 1 381 ? -33.939 1.474 19.730 1.00 56.44 381 ASP A C 1
ATOM 2796 O O . ASP A 1 381 ? -32.957 1.669 19.002 1.00 56.44 381 ASP A O 1
ATOM 2800 N N . GLY A 1 382 ? -35.170 1.727 19.313 1.00 43.75 382 GLY A N 1
ATOM 2801 C CA . GLY A 1 382 ? -35.446 2.670 18.250 1.00 43.75 382 GLY A CA 1
ATOM 2802 C C . GLY A 1 382 ? -36.237 3.824 18.839 1.00 43.75 382 GLY A C 1
ATOM 2803 O O . GLY A 1 382 ? -37.241 3.610 19.509 1.00 43.75 382 GLY A O 1
ATOM 2804 N N . PHE A 1 383 ? -35.865 5.056 18.511 1.00 50.03 383 PHE A N 1
ATOM 2805 C CA . PHE A 1 383 ? -36.905 6.042 18.265 1.00 50.03 383 PHE A CA 1
ATOM 2806 C C . PHE A 1 383 ? -37.690 5.563 17.041 1.00 50.03 383 PHE A C 1
ATOM 2808 O O . PHE A 1 383 ? -37.146 5.512 15.939 1.00 50.03 383 PHE A O 1
ATOM 2815 N N . VAL A 1 384 ? -38.968 5.235 17.213 1.00 46.12 384 VAL A N 1
ATOM 2816 C CA . VAL A 1 384 ? -39.912 5.132 16.094 1.00 46.12 384 VAL A CA 1
ATOM 2817 C C . VAL A 1 384 ? -40.792 6.372 16.194 1.00 46.12 384 VAL A C 1
ATOM 2819 O O . VAL A 1 384 ? -41.445 6.591 17.208 1.00 46.12 384 VAL A O 1
ATOM 2822 N N . ASN A 1 385 ? -40.768 7.243 15.182 1.00 45.56 385 ASN A N 1
ATOM 2823 C CA . ASN A 1 385 ? -41.536 8.500 15.165 1.00 45.56 385 ASN A CA 1
ATOM 2824 C C . ASN A 1 385 ? -41.266 9.445 16.357 1.00 45.56 385 ASN A C 1
ATOM 2826 O O . ASN A 1 385 ? -42.200 10.014 16.919 1.00 45.56 385 ASN A O 1
ATOM 2830 N N . ALA A 1 386 ? -39.999 9.616 16.753 1.00 52.31 386 ALA A N 1
ATOM 2831 C CA . ALA A 1 386 ? -39.612 10.457 17.895 1.00 52.31 386 ALA A CA 1
ATOM 2832 C C . ALA A 1 386 ? -40.250 10.043 19.242 1.00 52.31 386 ALA A C 1
ATOM 2834 O O . ALA A 1 386 ? -40.311 10.851 20.167 1.00 52.31 386 ALA A O 1
ATOM 2835 N N . GLN A 1 387 ? -40.705 8.792 19.363 1.00 42.22 387 GLN A N 1
ATOM 2836 C CA . GLN A 1 387 ? -41.139 8.182 20.618 1.00 42.22 387 GLN A CA 1
ATOM 2837 C C . GLN A 1 387 ? -40.185 7.029 20.978 1.00 42.22 387 GLN A C 1
ATOM 2839 O O . GLN A 1 387 ? -39.841 6.249 20.083 1.00 42.22 387 GLN A O 1
ATOM 2844 N N . PRO A 1 388 ? -39.738 6.911 22.242 1.00 51.97 388 PRO A N 1
ATOM 2845 C CA . PRO A 1 388 ? -38.950 5.765 22.691 1.00 51.97 388 PRO A CA 1
ATOM 2846 C C . PRO A 1 388 ? -39.798 4.488 22.594 1.00 51.97 388 PRO A C 1
ATOM 2848 O O . PRO A 1 388 ? -40.906 4.460 23.131 1.00 51.97 388 PRO A O 1
ATOM 2851 N N . VAL A 1 389 ? -39.315 3.440 21.917 1.00 49.19 389 VAL A N 1
ATOM 2852 C CA . VAL A 1 389 ? -39.887 2.088 22.051 1.00 49.19 389 VAL A CA 1
ATOM 2853 C C . VAL A 1 389 ? -38.917 1.179 22.797 1.00 49.19 389 VAL A C 1
ATOM 2855 O O . VAL A 1 389 ? -37.834 0.858 22.308 1.00 49.19 389 VAL A O 1
ATOM 2858 N N . ASP A 1 390 ? -39.351 0.730 23.973 1.00 44.16 390 ASP A N 1
ATOM 2859 C CA . ASP A 1 390 ? -38.657 -0.235 24.825 1.00 44.16 390 ASP A CA 1
ATOM 2860 C C . ASP A 1 390 ? -38.747 -1.645 24.223 1.00 44.16 390 ASP A C 1
ATOM 2862 O O . ASP A 1 390 ? -39.559 -2.465 24.641 1.00 44.16 390 ASP A O 1
ATOM 2866 N N . ASN A 1 391 ? -37.928 -1.952 23.215 1.00 44.75 391 ASN A N 1
ATOM 2867 C CA . ASN A 1 391 ? -37.848 -3.301 22.642 1.00 44.75 391 ASN A CA 1
ATOM 2868 C C . ASN A 1 391 ? -36.555 -4.009 23.077 1.00 44.75 391 ASN A C 1
ATOM 2870 O O . ASN A 1 391 ? -35.738 -4.441 22.264 1.00 44.75 391 ASN A O 1
ATOM 2874 N N . ARG A 1 392 ? -36.351 -4.080 24.398 1.00 45.75 392 ARG A N 1
ATOM 2875 C CA . ARG A 1 392 ? -35.165 -4.678 25.025 1.00 45.75 392 ARG A CA 1
ATOM 2876 C C . ARG A 1 392 ? -35.314 -6.204 25.052 1.00 45.75 392 ARG A C 1
ATOM 2878 O O . ARG A 1 392 ? -36.068 -6.732 25.863 1.00 45.75 392 ARG A O 1
ATOM 2885 N N . LEU A 1 393 ? -34.589 -6.924 24.195 1.00 42.16 393 LEU A N 1
ATOM 2886 C CA . LEU A 1 393 ? -34.357 -8.360 24.400 1.00 42.16 393 LEU A CA 1
ATOM 2887 C C . LEU A 1 393 ? -33.405 -8.531 25.599 1.00 42.16 393 LEU A C 1
ATOM 2889 O O . LEU A 1 393 ? -32.334 -7.928 25.628 1.00 42.16 393 LEU A O 1
ATOM 2893 N N . SER A 1 394 ? -33.800 -9.321 26.595 1.00 43.47 394 SER A N 1
ATOM 2894 C CA . SER A 1 394 ? -33.074 -9.493 27.858 1.00 43.47 394 SER A CA 1
ATOM 2895 C C . SER A 1 394 ? -31.743 -10.236 27.697 1.00 43.47 394 SER A C 1
ATOM 2897 O O . SER A 1 394 ? -31.746 -11.419 27.368 1.00 43.47 394 SER A O 1
ATOM 2899 N N . VAL A 1 395 ? -30.629 -9.587 28.052 1.00 47.16 395 VAL A N 1
ATOM 2900 C CA . VAL A 1 395 ? -29.438 -10.215 28.658 1.00 47.16 395 VAL A CA 1
ATOM 2901 C C . VAL A 1 395 ? -28.896 -9.234 29.707 1.00 47.16 395 VAL A C 1
ATOM 2903 O O . VAL A 1 395 ? -28.830 -8.035 29.443 1.00 47.16 395 VAL A O 1
ATOM 2906 N N . GLY A 1 396 ? -28.583 -9.718 30.916 1.00 47.50 396 GLY A N 1
ATOM 2907 C CA . GLY A 1 396 ? -28.025 -8.893 31.995 1.00 47.50 396 GLY A CA 1
ATOM 2908 C C . GLY A 1 396 ? -26.705 -8.217 31.597 1.00 47.50 396 GLY A C 1
ATOM 2909 O O . GLY A 1 396 ? -25.988 -8.735 30.746 1.00 47.50 396 GLY A O 1
ATOM 2910 N N . ILE A 1 397 ? -26.394 -7.102 32.277 1.00 47.28 397 ILE A N 1
ATOM 2911 C CA . ILE A 1 397 ? -25.338 -6.091 32.030 1.00 47.28 397 ILE A CA 1
ATOM 2912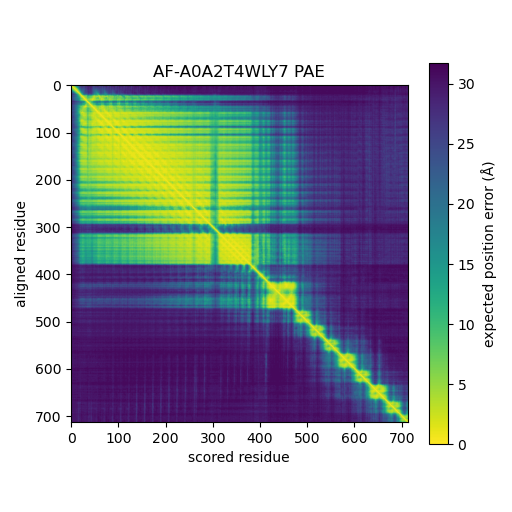 C C . ILE A 1 397 ? -25.832 -4.896 31.169 1.00 47.28 397 ILE A C 1
ATOM 2914 O O . ILE A 1 397 ? -26.012 -4.995 29.954 1.00 47.28 397 ILE A O 1
ATOM 2918 N N . GLY A 1 398 ? -26.067 -3.749 31.839 1.00 40.75 398 GLY A N 1
ATOM 2919 C CA . GLY A 1 398 ? -26.428 -2.464 31.217 1.00 40.75 398 GLY A CA 1
ATOM 2920 C C . GLY A 1 398 ? -27.216 -1.461 32.089 1.00 40.75 398 GLY A C 1
ATOM 2921 O O . GLY A 1 398 ? -28.432 -1.593 32.226 1.00 40.75 398 GLY A O 1
ATOM 2922 N N . THR A 1 399 ? -26.568 -0.376 32.548 1.00 37.56 399 THR A N 1
ATOM 2923 C CA . THR A 1 399 ? -27.215 0.932 32.819 1.00 37.56 399 THR A CA 1
ATOM 2924 C C . THR A 1 399 ? -26.270 2.104 32.480 1.00 37.56 399 THR A C 1
ATOM 2926 O O . THR A 1 399 ? -25.050 1.963 32.497 1.00 37.56 399 THR A O 1
ATOM 2929 N N . LEU A 1 400 ? -26.822 3.294 32.197 1.00 39.44 400 LEU A N 1
ATOM 2930 C CA . LEU A 1 400 ? -26.077 4.553 31.952 1.00 39.44 400 LEU A CA 1
ATOM 2931 C C . LEU A 1 400 ? -25.525 5.211 33.249 1.00 39.44 400 LEU A C 1
ATOM 2933 O O . LEU A 1 400 ? -25.058 6.349 33.223 1.00 39.44 400 LEU A O 1
ATOM 2937 N N . GLY A 1 401 ? -25.593 4.473 34.364 1.00 43.28 401 GLY A N 1
ATOM 2938 C CA . GLY A 1 401 ? -25.108 4.771 35.713 1.00 43.28 401 GLY A CA 1
ATOM 2939 C C . GLY A 1 401 ? -25.579 3.658 36.662 1.00 43.28 401 GLY A C 1
ATOM 2940 O O . GLY A 1 401 ? -26.767 3.320 36.651 1.00 43.28 401 GLY A O 1
ATOM 2941 N N . ALA A 1 402 ? -24.666 3.026 37.408 1.00 39.56 402 ALA A N 1
ATOM 2942 C CA . ALA A 1 402 ? -24.949 1.828 38.210 1.00 39.56 402 ALA A CA 1
ATOM 2943 C C . ALA A 1 402 ? -26.124 2.028 39.191 1.00 39.56 402 ALA A C 1
ATOM 2945 O O . ALA A 1 402 ? -26.159 2.996 39.951 1.00 39.56 402 ALA A O 1
ATOM 2946 N N . ASN A 1 403 ? -27.089 1.102 39.178 1.00 40.88 403 ASN A N 1
ATOM 2947 C CA . ASN A 1 403 ? -28.165 1.059 40.167 1.00 40.88 403 ASN A CA 1
ATOM 2948 C C . ASN A 1 403 ? -27.672 0.278 41.398 1.00 40.88 403 ASN A C 1
ATOM 2950 O O . ASN A 1 403 ? -27.345 -0.898 41.272 1.00 40.88 403 ASN A O 1
ATOM 2954 N N . GLY A 1 404 ? -27.659 0.908 42.578 1.00 43.28 404 GLY A N 1
ATOM 2955 C CA . GLY A 1 404 ? -27.260 0.285 43.853 1.00 43.28 404 GLY A CA 1
ATOM 2956 C C . GLY A 1 404 ? -28.191 -0.825 44.369 1.00 43.28 404 GLY A C 1
ATOM 2957 O O . GLY A 1 404 ? -28.002 -1.300 45.482 1.00 43.28 404 GLY A O 1
ATOM 2958 N N . PHE A 1 405 ? -29.197 -1.222 43.584 1.00 44.28 405 PHE A N 1
ATOM 2959 C CA . PHE A 1 405 ? -30.178 -2.261 43.907 1.00 44.28 405 PHE A CA 1
ATOM 2960 C C . PHE A 1 405 ? -30.232 -3.388 42.852 1.00 44.28 405 PHE A C 1
ATOM 2962 O O . PHE A 1 405 ? -31.272 -4.020 42.683 1.00 44.28 405 PHE A O 1
ATOM 2969 N N . ALA A 1 406 ? -29.163 -3.615 42.079 1.00 46.50 406 ALA A N 1
ATOM 2970 C CA . ALA A 1 406 ? -29.135 -4.668 41.056 1.00 46.50 406 ALA A CA 1
ATOM 2971 C C . ALA A 1 406 ? -29.108 -6.091 41.663 1.00 46.50 406 ALA A C 1
ATOM 2973 O O . ALA A 1 406 ? -28.392 -6.349 42.624 1.00 46.50 406 ALA A O 1
ATOM 2974 N N . SER A 1 407 ? -29.851 -7.027 41.057 1.00 51.72 407 SER A N 1
ATOM 2975 C CA . SER A 1 407 ? -29.970 -8.443 41.472 1.00 51.72 407 SER A CA 1
ATOM 2976 C C . SER A 1 407 ? -28.841 -9.361 40.972 1.00 51.72 407 SER A C 1
ATOM 2978 O O . SER A 1 407 ? -28.802 -10.558 41.256 1.00 51.72 407 SER A O 1
ATOM 2980 N N . LEU A 1 408 ? -27.904 -8.817 40.199 1.00 58.84 408 LEU A N 1
ATOM 2981 C CA . LEU A 1 408 ? -26.705 -9.509 39.742 1.00 58.84 408 LEU A CA 1
ATOM 2982 C C . LEU A 1 408 ? -25.521 -8.557 39.908 1.00 58.84 408 LEU A C 1
ATOM 2984 O O . LEU A 1 408 ? -25.397 -7.586 39.162 1.00 58.84 408 LEU A O 1
ATOM 2988 N N . GLU A 1 409 ? -24.677 -8.844 40.894 1.00 45.09 409 GLU A N 1
ATOM 2989 C CA . GLU A 1 409 ? -23.423 -8.145 41.170 1.00 45.09 409 GLU A CA 1
ATOM 2990 C C . GLU A 1 409 ? -22.280 -9.122 40.878 1.00 45.09 409 GLU A C 1
ATOM 2992 O O . GLU A 1 409 ? -22.219 -10.200 41.461 1.00 45.09 409 GLU A O 1
ATOM 2997 N N . LEU A 1 410 ? -21.421 -8.784 39.914 1.00 53.03 410 LEU A N 1
ATOM 2998 C CA . LEU A 1 410 ? -20.249 -9.578 39.536 1.00 53.03 410 LEU A CA 1
ATOM 2999 C C . LEU A 1 410 ? -18.993 -8.803 39.956 1.00 53.03 410 LEU A C 1
ATOM 3001 O O . LEU A 1 410 ? -18.321 -8.201 39.121 1.00 53.03 410 LEU A O 1
ATOM 3005 N N . ALA A 1 411 ? -18.736 -8.747 41.263 1.00 44.59 411 ALA A N 1
ATOM 3006 C CA . ALA A 1 411 ? -17.480 -8.257 41.832 1.00 44.59 411 ALA A CA 1
ATOM 3007 C C . ALA A 1 411 ? -16.596 -9.445 42.270 1.00 44.59 411 ALA A C 1
ATOM 3009 O O . ALA A 1 411 ? -17.092 -10.559 42.430 1.00 44.59 411 ALA A O 1
ATOM 3010 N N . ASP A 1 412 ? -15.287 -9.214 42.414 1.00 43.53 412 ASP A N 1
ATOM 3011 C CA . ASP A 1 412 ? -14.286 -10.258 42.689 1.00 43.53 412 ASP A CA 1
ATOM 3012 C C . ASP A 1 412 ? -14.421 -10.901 44.091 1.00 43.53 412 ASP A C 1
ATOM 3014 O O . ASP A 1 412 ? -15.045 -10.336 44.991 1.00 43.53 412 ASP A O 1
ATOM 3018 N N . THR A 1 413 ? -13.838 -12.100 44.211 1.00 41.84 413 THR A N 1
ATOM 3019 C CA . THR A 1 413 ? -13.794 -13.130 45.276 1.00 41.84 413 THR A CA 1
ATOM 3020 C C . THR A 1 413 ? -15.069 -13.490 46.040 1.00 41.84 413 THR A C 1
ATOM 3022 O O . THR A 1 413 ? -15.200 -14.655 46.400 1.00 41.84 413 THR A O 1
ATOM 3025 N N . ASP A 1 414 ? -16.040 -12.594 46.224 1.00 43.91 414 ASP A N 1
ATOM 3026 C CA . ASP A 1 414 ? -17.239 -12.858 47.024 1.00 43.91 414 ASP A CA 1
ATOM 3027 C C . ASP A 1 414 ? -18.510 -12.212 46.427 1.00 43.91 414 ASP A C 1
ATOM 3029 O O . ASP A 1 414 ? -18.972 -11.190 46.941 1.00 43.91 414 ASP A O 1
ATOM 3033 N N . LYS A 1 415 ? -19.117 -12.839 45.392 1.00 51.75 415 LYS A N 1
ATOM 3034 C CA . LYS A 1 415 ? -20.575 -13.161 45.245 1.00 51.75 415 LYS A CA 1
ATOM 3035 C C . LYS A 1 415 ? -21.061 -13.344 43.789 1.00 51.75 415 LYS A C 1
ATOM 3037 O O . LYS A 1 415 ? -20.440 -12.896 42.836 1.00 51.75 415 LYS A O 1
ATOM 3042 N N . GLY A 1 416 ? -22.191 -14.061 43.655 1.00 56.81 416 GLY A N 1
ATOM 3043 C CA . GLY A 1 416 ? -22.910 -14.388 42.409 1.00 56.81 416 GLY A CA 1
ATOM 3044 C C . GLY A 1 416 ? -24.310 -13.748 42.318 1.00 56.81 416 GLY A C 1
ATOM 3045 O O . GLY A 1 416 ? -24.487 -12.583 42.653 1.00 56.81 416 GLY A O 1
ATOM 3046 N N . PHE A 1 417 ? -25.331 -14.489 41.862 1.00 62.59 417 PHE A N 1
ATOM 3047 C CA . PHE A 1 417 ? -26.714 -13.982 41.764 1.00 62.59 417 PHE A CA 1
ATOM 3048 C C . PHE A 1 417 ? -27.294 -13.659 43.152 1.00 62.59 417 PHE A C 1
ATOM 3050 O O . PHE A 1 417 ? -27.555 -14.558 43.954 1.00 62.59 417 PHE A O 1
ATOM 3057 N N . LEU A 1 418 ? -27.497 -12.373 43.433 1.00 61.41 418 LEU A N 1
ATOM 3058 C CA . LEU A 1 418 ? -28.063 -11.868 44.680 1.00 61.41 418 LEU A CA 1
ATOM 3059 C C . LEU A 1 418 ? -29.551 -11.589 44.467 1.00 61.41 418 LEU A C 1
ATOM 3061 O O . LEU A 1 418 ? -29.942 -10.603 43.850 1.00 61.41 418 LEU A O 1
ATOM 3065 N N . ILE A 1 419 ? -30.401 -12.457 45.010 1.00 73.19 419 ILE A N 1
ATOM 3066 C CA . ILE A 1 419 ? -31.849 -12.229 45.029 1.00 73.19 419 ILE A CA 1
ATOM 3067 C C . ILE A 1 419 ? -32.129 -10.901 45.757 1.00 73.19 419 ILE A C 1
ATOM 3069 O O . ILE A 1 419 ? -31.542 -10.638 46.808 1.00 73.19 419 ILE A O 1
ATOM 3073 N N . ASN A 1 420 ? -33.021 -10.067 45.204 1.00 78.56 420 ASN A N 1
ATOM 3074 C CA . ASN A 1 420 ? -33.366 -8.751 45.756 1.00 78.56 420 ASN A CA 1
ATOM 3075 C C . ASN A 1 420 ? -33.672 -8.842 47.259 1.00 78.56 420 ASN A C 1
ATOM 3077 O O . ASN A 1 420 ? -34.580 -9.572 47.658 1.00 78.56 420 ASN A O 1
ATOM 3081 N N . ARG A 1 421 ? -32.928 -8.096 48.082 1.00 82.44 421 ARG A N 1
ATOM 3082 C CA . ARG A 1 421 ? -33.055 -8.110 49.546 1.00 82.44 421 ARG A CA 1
ATOM 3083 C C . ARG A 1 421 ? -33.996 -7.003 50.012 1.00 82.44 421 ARG A C 1
ATOM 3085 O O . ARG A 1 421 ? -33.865 -5.868 49.561 1.00 82.44 421 ARG A O 1
ATOM 3092 N N . MET A 1 422 ? -34.912 -7.308 50.920 1.00 88.56 422 MET A N 1
ATOM 3093 C CA . MET A 1 422 ? -35.823 -6.322 51.510 1.00 88.56 422 MET A CA 1
ATOM 3094 C C . MET A 1 422 ? -36.191 -6.706 52.940 1.00 88.56 422 MET A C 1
ATOM 3096 O O . MET A 1 422 ? -36.160 -7.882 53.283 1.00 88.56 422 MET A O 1
ATOM 3100 N N . THR A 1 423 ? -36.556 -5.733 53.769 1.00 93.00 423 THR A N 1
ATOM 3101 C CA . THR A 1 423 ? -37.092 -6.008 55.110 1.00 93.00 423 THR A CA 1
ATOM 3102 C C . THR A 1 423 ? -38.490 -6.622 55.012 1.00 93.00 423 THR A C 1
ATOM 3104 O O . THR A 1 423 ? -39.188 -6.449 54.004 1.00 93.00 423 THR A O 1
ATOM 3107 N N . THR A 1 424 ? -38.960 -7.269 56.077 1.00 92.38 424 THR A N 1
ATOM 3108 C CA . THR A 1 424 ? -40.337 -7.776 56.157 1.00 92.38 424 THR A CA 1
ATOM 3109 C C . THR A 1 424 ? -41.340 -6.651 55.917 1.00 92.38 424 THR A C 1
ATOM 3111 O O . THR A 1 424 ? -42.312 -6.824 55.181 1.00 92.38 424 THR A O 1
ATOM 3114 N N . ALA A 1 425 ? -41.079 -5.461 56.466 1.00 91.38 425 ALA A N 1
ATOM 3115 C CA . ALA A 1 425 ? -41.936 -4.294 56.272 1.00 91.38 425 ALA A CA 1
ATOM 3116 C C . ALA A 1 425 ? -42.014 -3.861 54.797 1.00 91.38 425 ALA A C 1
ATOM 3118 O O . ALA A 1 425 ? -43.097 -3.560 54.298 1.00 91.38 425 ALA A O 1
ATOM 3119 N N . GLN A 1 426 ? -40.883 -3.857 54.087 1.00 90.94 426 GLN A N 1
ATOM 3120 C CA . GLN A 1 426 ? -40.833 -3.521 52.662 1.00 90.94 426 GLN A CA 1
ATOM 3121 C C . GLN A 1 426 ? -41.545 -4.574 51.804 1.00 90.94 426 GLN A C 1
ATOM 3123 O O . GLN A 1 426 ? -42.312 -4.216 50.912 1.00 90.94 426 GLN A O 1
ATOM 3128 N N . ARG A 1 427 ? -41.353 -5.864 52.098 1.00 91.75 427 ARG A N 1
ATOM 3129 C CA . ARG A 1 427 ? -42.023 -6.960 51.385 1.00 91.75 427 ARG A CA 1
ATOM 3130 C C . ARG A 1 427 ? -43.540 -6.919 51.549 1.00 91.75 427 ARG A C 1
ATOM 3132 O O . ARG A 1 427 ? -44.267 -6.986 50.561 1.00 91.75 427 ARG A O 1
ATOM 3139 N N . VAL A 1 428 ? -44.017 -6.762 52.783 1.00 88.56 428 VAL A N 1
ATOM 3140 C CA . VAL A 1 428 ? -45.453 -6.671 53.097 1.00 88.56 428 VAL A CA 1
ATOM 3141 C C . VAL A 1 428 ? -46.076 -5.416 52.481 1.00 88.56 428 VAL A C 1
ATOM 3143 O O . VAL A 1 428 ? -47.214 -5.457 52.013 1.00 88.56 428 VAL A O 1
ATOM 3146 N N . ALA A 1 429 ? -45.336 -4.306 52.410 1.00 87.56 429 ALA A N 1
ATOM 3147 C CA . ALA A 1 429 ? -45.803 -3.114 51.708 1.00 87.56 429 ALA A CA 1
ATOM 3148 C C . ALA A 1 429 ? -46.050 -3.389 50.215 1.00 87.56 429 ALA A C 1
ATOM 3150 O O . ALA A 1 429 ? -47.037 -2.910 49.669 1.00 87.56 429 ALA A O 1
ATOM 3151 N N . LEU A 1 430 ? -45.219 -4.205 49.558 1.00 84.75 430 LEU A N 1
ATOM 3152 C CA . LEU A 1 430 ? -45.429 -4.585 48.153 1.00 84.75 430 LEU A CA 1
ATOM 3153 C C . LEU A 1 430 ? -46.639 -5.512 47.956 1.00 84.75 430 LEU A C 1
ATOM 3155 O O . LEU A 1 430 ? -47.258 -5.514 46.895 1.00 84.75 430 LEU A O 1
ATOM 3159 N N . GLU A 1 431 ? -47.003 -6.277 48.979 1.00 85.00 431 GLU A N 1
ATOM 3160 C CA . GLU A 1 431 ? -48.201 -7.122 48.973 1.00 85.00 431 GLU A CA 1
ATOM 3161 C C . GLU A 1 431 ? -49.496 -6.330 49.174 1.00 85.00 431 GLU A C 1
ATOM 3163 O O . GLU A 1 431 ? -50.551 -6.787 48.758 1.00 85.00 431 GLU A O 1
ATOM 3168 N N . THR A 1 432 ? -49.425 -5.154 49.800 1.00 81.06 432 THR A N 1
ATOM 3169 C CA . THR A 1 432 ? -50.610 -4.414 50.272 1.00 81.06 432 THR A CA 1
ATOM 3170 C C . THR A 1 432 ? -50.790 -3.036 49.642 1.00 81.06 432 THR A C 1
ATOM 3172 O O . THR A 1 432 ? -51.857 -2.437 49.778 1.00 81.06 432 THR A O 1
ATOM 3175 N N . ALA A 1 433 ? -49.762 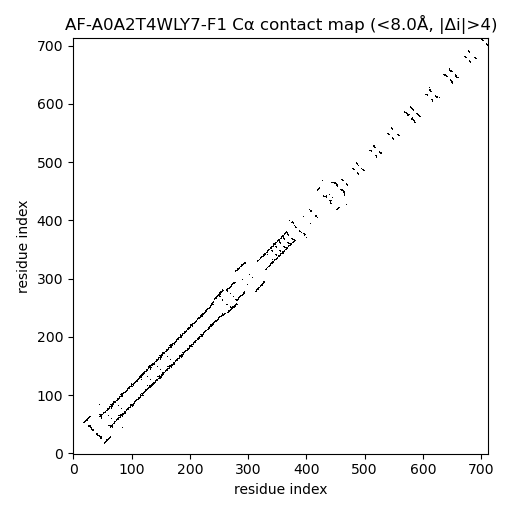-2.501 48.982 1.00 80.19 433 ALA A N 1
ATOM 3176 C CA . ALA A 1 433 ? -49.868 -1.246 48.258 1.00 80.19 433 ALA A CA 1
ATOM 3177 C C . ALA A 1 433 ? -50.553 -1.457 46.903 1.00 80.19 433 ALA A C 1
ATOM 3179 O O . ALA A 1 433 ? -50.310 -2.440 46.208 1.00 80.19 433 ALA A O 1
ATOM 3180 N N . GLU A 1 434 ? -51.392 -0.497 46.520 1.00 80.06 434 GLU A N 1
ATOM 3181 C CA . GLU A 1 434 ? -52.082 -0.513 45.234 1.00 80.06 434 GLU A CA 1
ATOM 3182 C C . GLU A 1 434 ? -51.066 -0.452 44.084 1.00 80.06 434 GLU A C 1
ATOM 3184 O O . GLU A 1 434 ? -50.153 0.381 44.094 1.00 80.06 434 GLU A O 1
ATOM 3189 N N . ASN A 1 435 ? -51.218 -1.316 43.080 1.00 73.75 435 ASN A N 1
ATOM 3190 C CA . ASN A 1 435 ? -50.414 -1.241 41.870 1.00 73.75 435 ASN A CA 1
ATOM 3191 C C . ASN A 1 435 ? -50.756 0.061 41.127 1.00 73.75 435 ASN A C 1
ATOM 3193 O O . ASN A 1 435 ? -51.873 0.202 40.621 1.00 73.75 435 ASN A O 1
ATOM 3197 N N . PRO A 1 436 ? -49.801 0.993 40.983 1.00 66.25 436 PRO A N 1
ATOM 3198 C CA . PRO A 1 436 ? -50.070 2.314 40.422 1.00 66.25 436 PRO A CA 1
ATOM 3199 C C . PRO A 1 436 ? -50.397 2.291 38.919 1.00 66.25 436 PRO A C 1
ATOM 3201 O O . PRO A 1 436 ? -50.813 3.308 38.370 1.00 66.25 436 PRO A O 1
ATOM 3204 N N . LEU A 1 437 ? -50.198 1.155 38.243 1.00 64.88 437 LEU A N 1
ATOM 3205 C CA . LEU A 1 437 ? -50.459 0.965 36.816 1.00 64.88 437 LEU A CA 1
ATOM 3206 C C . LEU A 1 437 ? -51.765 0.205 36.545 1.00 64.88 437 LEU A C 1
ATOM 3208 O O . LEU A 1 437 ? -52.388 0.435 35.511 1.00 64.88 437 LEU A O 1
ATOM 3212 N N . THR A 1 438 ? -52.181 -0.697 37.439 1.00 68.94 438 THR A N 1
ATOM 3213 C CA . THR A 1 438 ? -53.348 -1.576 37.223 1.00 68.94 438 THR A CA 1
ATOM 3214 C C . THR A 1 438 ? -54.502 -1.340 38.200 1.00 68.94 438 THR A C 1
ATOM 3216 O O . THR A 1 438 ? -55.599 -1.839 37.954 1.00 68.94 438 THR A O 1
ATOM 3219 N N . GLY A 1 439 ? -54.289 -0.584 39.284 1.00 71.12 439 GLY A N 1
ATOM 3220 C CA . GLY A 1 439 ? -55.291 -0.340 40.331 1.00 71.12 439 GLY A CA 1
ATOM 3221 C C . GLY A 1 439 ? -55.648 -1.585 41.155 1.00 71.12 439 GLY A C 1
ATOM 3222 O O . GLY A 1 439 ? -56.672 -1.615 41.837 1.00 71.12 439 GLY A O 1
ATOM 3223 N N . LEU A 1 440 ? -54.847 -2.651 41.051 1.00 69.06 440 LEU A N 1
ATOM 3224 C CA . LEU A 1 440 ? -54.998 -3.857 41.864 1.00 69.06 440 LEU A CA 1
ATOM 3225 C C . LEU A 1 440 ? -54.487 -3.600 43.284 1.00 69.06 440 LEU A C 1
ATOM 3227 O O . LEU A 1 440 ? -53.593 -2.787 43.482 1.00 69.06 440 LEU A O 1
ATOM 3231 N N . THR A 1 441 ? -55.023 -4.316 44.273 1.00 71.50 441 THR A N 1
ATOM 3232 C CA . THR A 1 441 ? -54.731 -4.110 45.708 1.00 71.50 441 THR A CA 1
ATOM 3233 C C . THR A 1 441 ? -53.288 -4.405 46.126 1.00 71.50 441 THR A C 1
ATOM 3235 O O . THR A 1 441 ? -52.922 -4.109 47.258 1.00 71.50 441 THR A O 1
ATOM 3238 N N . ASN A 1 442 ? -52.490 -4.989 45.233 1.00 75.81 442 ASN A N 1
ATOM 3239 C CA . ASN A 1 442 ? -51.132 -5.445 45.489 1.00 75.81 442 ASN A CA 1
ATOM 3240 C C . ASN A 1 442 ? -50.242 -4.909 44.371 1.00 75.81 442 ASN A C 1
ATOM 3242 O O . ASN A 1 442 ? -50.685 -4.878 43.222 1.00 75.81 442 ASN A O 1
ATOM 3246 N N . VAL A 1 443 ? -48.987 -4.562 44.667 1.00 77.38 443 VAL A N 1
ATOM 3247 C CA . VAL A 1 443 ? -48.059 -3.984 43.678 1.00 77.38 443 VAL A CA 1
ATOM 3248 C C . VAL A 1 443 ? -47.753 -4.980 42.559 1.00 77.38 443 VAL A C 1
ATOM 3250 O O . VAL A 1 443 ? -47.563 -4.573 41.415 1.00 77.38 443 VAL A O 1
ATOM 3253 N N . PHE A 1 444 ? -47.772 -6.278 42.859 1.00 79.88 444 PHE A N 1
ATOM 3254 C CA . PHE A 1 444 ? -47.541 -7.370 41.911 1.00 79.88 444 PHE A CA 1
ATOM 3255 C C . PHE A 1 444 ? -48.827 -8.176 41.662 1.00 79.88 444 PHE A C 1
ATOM 3257 O O . PHE A 1 444 ? -49.677 -8.276 42.545 1.00 79.88 444 PHE A O 1
ATOM 3264 N N . GLY A 1 445 ? -48.985 -8.743 40.462 1.00 73.69 445 GLY A N 1
ATOM 3265 C CA . GLY A 1 445 ? -50.127 -9.573 40.065 1.00 73.69 445 GLY A CA 1
ATOM 3266 C C . GLY A 1 445 ? -49.710 -10.981 39.626 1.00 73.69 445 GLY A C 1
ATOM 3267 O O . GLY A 1 445 ? -48.622 -11.449 39.954 1.00 73.69 445 GLY A O 1
ATOM 3268 N N . LEU A 1 446 ? -50.578 -11.669 38.872 1.00 77.00 446 LEU A N 1
ATOM 3269 C CA . LEU A 1 446 ? -50.328 -13.033 38.367 1.00 77.00 446 LEU A CA 1
ATOM 3270 C C . LEU A 1 446 ? -49.143 -13.112 37.390 1.00 77.00 446 LEU A C 1
ATOM 3272 O O . LEU A 1 446 ? -48.525 -14.161 37.258 1.00 77.00 446 LEU A O 1
ATOM 3276 N N . THR A 1 447 ? -48.817 -12.017 36.701 1.00 72.94 447 THR A N 1
ATOM 3277 C CA . THR A 1 447 ? -47.693 -11.961 35.750 1.00 72.94 447 THR A CA 1
ATOM 3278 C C . THR A 1 447 ? -46.337 -12.077 36.445 1.00 72.94 447 THR A C 1
ATOM 3280 O O . THR A 1 447 ? -45.362 -12.500 35.833 1.00 72.94 447 THR A O 1
ATOM 3283 N N . GLU A 1 448 ? -46.284 -11.699 37.721 1.00 77.81 448 GLU A N 1
ATOM 3284 C CA . GLU A 1 448 ? -45.089 -11.696 38.558 1.00 77.81 448 GLU A CA 1
ATOM 3285 C C . GLU A 1 448 ? -44.955 -12.975 39.405 1.00 77.81 448 GLU A C 1
ATOM 3287 O O . GLU A 1 448 ? -44.064 -13.066 40.253 1.00 77.81 448 GLU A O 1
ATOM 3292 N N . GLU A 1 449 ? -45.848 -13.960 39.235 1.00 82.00 449 GLU A N 1
ATOM 3293 C CA . GLU A 1 449 ? -45.763 -15.247 39.934 1.00 82.00 449 GLU A CA 1
ATOM 3294 C C . GLU A 1 449 ? -44.388 -15.902 39.697 1.00 82.00 449 GLU A C 1
ATOM 3296 O O . GLU A 1 449 ? -43.907 -16.007 38.570 1.00 82.00 449 GLU A O 1
ATOM 3301 N N . GLY A 1 450 ? -43.731 -16.319 40.781 1.00 78.25 450 GLY A N 1
ATOM 3302 C CA . GLY A 1 450 ? -42.369 -16.852 40.772 1.00 78.25 450 GLY A CA 1
ATOM 3303 C C . GLY A 1 450 ? -41.267 -15.820 41.031 1.00 78.25 450 GLY A C 1
ATOM 3304 O O . GLY A 1 450 ? -40.103 -16.210 41.140 1.00 78.25 450 GLY A O 1
ATOM 3305 N N . MET A 1 451 ? -41.591 -14.527 41.173 1.00 84.81 451 MET A N 1
ATOM 3306 C CA . MET A 1 451 ? -40.619 -13.533 41.640 1.00 84.81 451 MET A CA 1
ATOM 3307 C C . MET A 1 451 ? -40.062 -13.920 43.012 1.00 84.81 451 MET A C 1
ATOM 3309 O O . MET A 1 451 ? -40.834 -14.198 43.923 1.00 84.81 451 MET A O 1
ATOM 3313 N N . MET A 1 452 ? -38.736 -13.879 43.178 1.00 87.06 452 MET A N 1
ATOM 3314 C CA . MET A 1 452 ? -38.069 -14.180 44.448 1.00 87.06 452 MET A CA 1
ATOM 3315 C C . MET A 1 452 ? -37.469 -12.929 45.092 1.00 87.06 452 MET A C 1
ATOM 3317 O O . MET A 1 452 ? -36.885 -12.085 44.409 1.00 87.06 452 MET A O 1
ATOM 3321 N N . VAL A 1 453 ? -37.577 -12.841 46.416 1.00 88.56 453 VAL A N 1
ATOM 3322 C CA . VAL A 1 453 ? -36.935 -11.817 47.257 1.00 88.56 453 VAL A CA 1
ATOM 3323 C C . VAL A 1 453 ? -36.305 -12.490 48.473 1.00 88.56 453 VAL A C 1
ATOM 3325 O O . VAL A 1 453 ? -36.810 -13.505 48.936 1.00 88.56 453 VAL A O 1
ATOM 3328 N N . TYR A 1 454 ? -35.213 -11.955 49.003 1.00 88.31 454 TYR A N 1
ATOM 3329 C CA . TYR A 1 454 ? -34.656 -12.384 50.286 1.00 88.31 454 TYR A CA 1
ATOM 3330 C C . TYR A 1 454 ? -35.130 -11.418 51.374 1.00 88.31 454 TYR A C 1
ATOM 3332 O O . TYR A 1 454 ? -34.799 -10.231 51.338 1.00 88.31 454 TYR A O 1
ATOM 3340 N N . ASP A 1 455 ? -35.919 -11.911 52.324 1.00 91.06 455 ASP A N 1
ATOM 3341 C CA . ASP A 1 455 ? -36.356 -11.132 53.479 1.00 91.06 455 ASP A CA 1
ATOM 3342 C C . ASP A 1 455 ? -35.217 -11.059 54.497 1.00 91.06 455 ASP A C 1
ATOM 3344 O O . ASP A 1 455 ? -34.801 -12.080 55.041 1.00 91.06 455 ASP A O 1
ATOM 3348 N N . THR A 1 456 ? -34.676 -9.863 54.724 1.00 89.31 456 THR A N 1
ATOM 3349 C CA . THR A 1 456 ? -33.511 -9.665 55.597 1.00 89.31 456 THR A CA 1
ATOM 3350 C C . THR A 1 456 ? -33.831 -9.727 57.079 1.00 89.31 456 THR A C 1
ATOM 3352 O O . THR A 1 456 ? -32.901 -9.856 57.863 1.00 89.31 456 THR A O 1
ATOM 3355 N N . ASP A 1 457 ? -35.101 -9.595 57.466 1.00 92.38 457 ASP A N 1
ATOM 3356 C CA . ASP A 1 457 ? -35.489 -9.672 58.878 1.00 92.38 457 ASP A CA 1
ATOM 3357 C C . ASP A 1 457 ? -35.781 -11.122 59.284 1.00 92.38 457 ASP A C 1
ATOM 3359 O O . ASP A 1 457 ? -35.597 -11.498 60.439 1.00 92.38 457 ASP A O 1
ATOM 3363 N N . LEU A 1 458 ? -36.244 -11.933 58.326 1.00 90.38 458 LEU A N 1
ATOM 3364 C CA . LEU A 1 458 ? -36.576 -13.347 58.522 1.00 90.38 458 LEU A CA 1
ATOM 3365 C C . LEU A 1 458 ? -35.502 -14.307 57.997 1.00 90.38 458 LEU A C 1
ATOM 3367 O O . LEU A 1 458 ? -35.687 -15.518 58.086 1.00 90.38 458 LEU A O 1
ATOM 3371 N N . ASP A 1 459 ? -34.423 -13.776 57.419 1.00 88.69 459 ASP A N 1
ATOM 3372 C CA . ASP A 1 459 ? -33.313 -14.522 56.819 1.00 88.69 459 ASP A CA 1
ATOM 3373 C C . ASP A 1 459 ? -33.751 -15.674 55.897 1.00 88.69 459 ASP A C 1
ATOM 3375 O O . ASP A 1 459 ? -33.198 -16.774 55.903 1.00 88.69 459 ASP A O 1
ATOM 3379 N N . THR A 1 460 ? -34.773 -15.423 55.077 1.00 88.56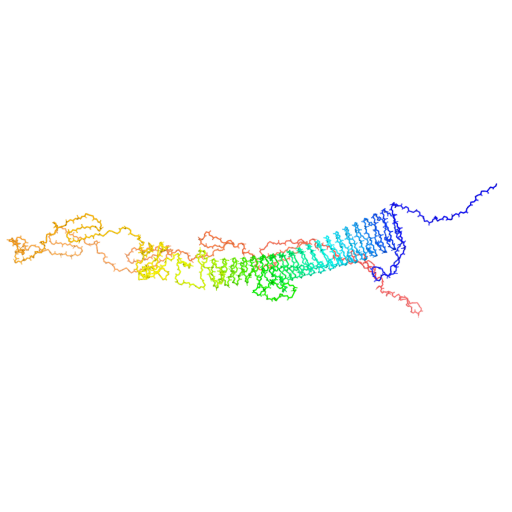 460 THR A N 1
ATOM 3380 C CA . THR A 1 460 ? -35.358 -16.447 54.205 1.00 88.56 460 THR A CA 1
ATOM 3381 C C . THR A 1 460 ? -35.759 -15.891 52.846 1.00 88.56 460 THR A C 1
ATOM 3383 O O . THR A 1 460 ? -36.062 -14.707 52.685 1.00 88.56 460 THR A O 1
ATOM 3386 N N . VAL A 1 461 ? -35.764 -16.758 51.835 1.00 89.62 461 VAL A N 1
ATOM 3387 C CA . VAL A 1 461 ? -36.237 -16.412 50.493 1.00 89.62 461 VAL A CA 1
ATOM 3388 C C . VAL A 1 461 ? -37.758 -16.504 50.477 1.00 89.62 461 VAL A C 1
ATOM 3390 O O . VAL A 1 461 ? -38.334 -17.471 50.958 1.00 89.62 461 VAL A O 1
ATOM 3393 N N . PHE A 1 462 ? -38.425 -15.525 49.883 1.00 91.31 462 PHE A N 1
ATOM 3394 C CA . PHE A 1 462 ? -39.850 -15.551 49.584 1.00 91.31 462 PHE A CA 1
ATOM 3395 C C . PHE A 1 462 ? -40.064 -15.606 48.078 1.00 91.31 462 PHE A C 1
ATOM 3397 O O . PHE A 1 462 ? -39.324 -14.982 47.321 1.00 91.31 462 PHE A O 1
ATOM 3404 N N . THR A 1 463 ? -41.107 -16.312 47.654 1.00 90.56 463 THR A N 1
ATOM 3405 C CA . THR A 1 463 ? -41.599 -16.323 46.276 1.00 90.56 463 THR A CA 1
ATOM 3406 C C . THR A 1 463 ? -42.986 -15.691 46.201 1.00 90.56 463 THR A C 1
ATOM 3408 O O . THR A 1 463 ? -43.808 -15.873 47.105 1.00 90.56 463 THR A O 1
ATOM 3411 N N . TRP A 1 464 ? -43.254 -14.926 45.150 1.00 90.38 464 TRP A N 1
ATOM 3412 C CA . TRP A 1 464 ? -44.572 -14.365 44.881 1.00 90.38 464 TRP A CA 1
ATOM 3413 C C . TRP A 1 464 ? -45.464 -15.424 44.234 1.00 90.38 464 TRP A C 1
ATOM 3415 O O . TRP A 1 464 ? -45.109 -15.981 43.201 1.00 90.38 464 TRP A O 1
ATOM 3425 N N . LEU A 1 465 ? -46.639 -15.689 44.804 1.00 86.44 465 LEU A N 1
ATOM 3426 C CA . LEU A 1 465 ? -47.599 -16.672 44.277 1.00 86.44 465 LEU A CA 1
ATOM 3427 C C . LEU A 1 465 ? -48.668 -16.055 43.363 1.00 86.44 465 LEU A C 1
ATOM 3429 O O . LEU A 1 465 ? -49.771 -16.578 43.242 1.00 86.44 465 LEU A O 1
ATOM 3433 N N . GLY A 1 466 ? -48.402 -14.877 42.803 1.00 81.56 466 GLY A N 1
ATOM 3434 C CA . GLY A 1 466 ? -49.375 -14.135 42.000 1.00 81.56 466 GLY A CA 1
ATOM 3435 C C . GLY A 1 466 ? -50.346 -13.277 42.823 1.00 81.56 466 GLY A C 1
ATOM 3436 O O . GLY A 1 466 ? -50.959 -12.359 42.279 1.00 81.56 466 GLY A O 1
ATOM 3437 N N . SER A 1 467 ? -50.455 -13.527 44.133 1.00 84.44 467 SER A N 1
ATOM 3438 C CA . SER A 1 467 ? -51.278 -12.733 45.058 1.00 84.44 467 SER A CA 1
ATOM 3439 C C . SER A 1 467 ? -50.649 -12.465 46.423 1.00 84.44 467 SER A C 1
ATOM 3441 O O . SER A 1 467 ? -51.068 -11.528 47.089 1.00 84.44 467 SER A O 1
ATOM 3443 N N . THR A 1 468 ? -49.706 -13.283 46.884 1.00 89.31 468 THR A N 1
ATOM 3444 C CA . THR A 1 468 ? -49.107 -13.152 48.221 1.00 89.31 468 THR A CA 1
ATOM 3445 C C . THR A 1 468 ? -47.652 -13.603 48.210 1.00 89.31 468 THR A C 1
ATOM 3447 O O . THR A 1 468 ? -47.242 -14.390 47.347 1.00 89.31 468 THR A O 1
ATOM 3450 N N . TRP A 1 469 ? -46.863 -13.132 49.178 1.00 91.00 469 TRP A N 1
ATOM 3451 C CA . TRP A 1 469 ? -45.512 -13.644 49.395 1.00 91.00 469 TRP A CA 1
ATOM 3452 C C . TRP A 1 469 ? -45.554 -14.915 50.233 1.00 91.00 469 TRP A C 1
ATOM 3454 O O . TRP A 1 469 ? -46.085 -14.927 51.343 1.00 91.00 469 TRP A O 1
ATOM 3464 N N . LYS A 1 470 ? -44.920 -15.979 49.742 1.00 91.06 470 LYS A N 1
ATOM 3465 C CA . LYS A 1 470 ? -44.750 -17.227 50.484 1.0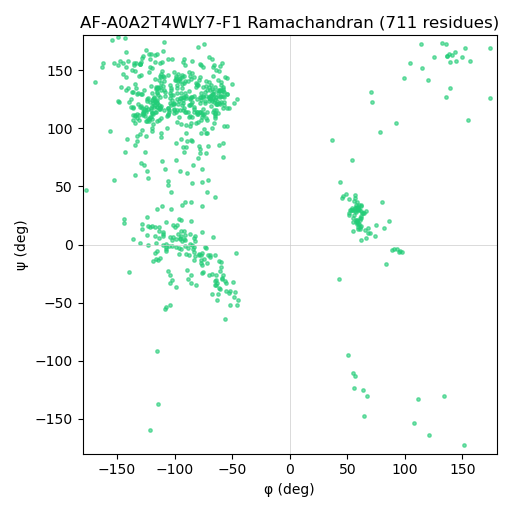0 91.06 470 LYS A CA 1
ATOM 3466 C C . LYS A 1 470 ? -43.279 -17.478 50.775 1.00 91.06 470 LYS A C 1
ATOM 3468 O O . LYS A 1 470 ? -42.466 -17.458 49.854 1.00 91.06 470 LYS A O 1
ATOM 3473 N N . ALA A 1 471 ? -42.954 -17.737 52.040 1.00 89.38 471 ALA A N 1
ATOM 3474 C CA . ALA A 1 471 ? -41.616 -18.169 52.422 1.00 89.38 471 ALA A CA 1
ATOM 3475 C C . ALA A 1 471 ? -41.293 -19.486 51.708 1.00 89.38 471 ALA A C 1
ATOM 3477 O O . ALA A 1 471 ? -42.114 -20.409 51.673 1.00 89.38 471 ALA A O 1
ATOM 3478 N N . VAL A 1 472 ? -40.107 -19.564 51.120 1.00 84.06 472 VAL A N 1
ATOM 3479 C CA . VAL A 1 472 ? -39.543 -20.805 50.611 1.00 84.06 472 VAL A CA 1
ATOM 3480 C C . VAL A 1 472 ? -39.094 -21.585 51.839 1.00 84.06 472 VAL A C 1
ATOM 3482 O O . VAL A 1 472 ? -38.065 -21.287 52.436 1.00 84.06 472 VAL A O 1
ATOM 3485 N N . ASP A 1 473 ? -39.926 -22.531 52.260 1.00 69.12 473 ASP A N 1
ATOM 3486 C CA . ASP A 1 473 ? -39.620 -23.403 53.387 1.00 69.12 473 ASP A CA 1
ATOM 3487 C C . ASP A 1 473 ? -38.433 -24.304 53.024 1.00 69.12 473 ASP A C 1
ATOM 3489 O O . ASP A 1 473 ? -38.512 -25.122 52.104 1.00 69.12 473 ASP A O 1
ATOM 3493 N N . THR A 1 474 ? -37.314 -24.107 53.716 1.00 61.03 474 THR A N 1
ATOM 3494 C CA . THR A 1 474 ? -36.096 -24.902 53.553 1.00 61.03 474 THR A CA 1
ATOM 3495 C C . THR A 1 474 ? -35.985 -26.025 54.587 1.00 61.03 474 THR A C 1
ATOM 3497 O O . THR A 1 474 ? -35.035 -26.801 54.501 1.00 61.03 474 THR A O 1
ATOM 3500 N N . ASN A 1 475 ? -36.924 -26.154 55.540 1.00 56.03 475 ASN A N 1
ATOM 3501 C CA . ASN A 1 475 ? -36.819 -27.107 56.646 1.00 56.03 475 ASN A CA 1
ATOM 3502 C C . ASN A 1 475 ? -38.166 -27.766 57.006 1.00 56.03 475 ASN A C 1
ATOM 3504 O O . ASN A 1 475 ? -38.902 -27.305 57.875 1.00 56.03 475 ASN A O 1
ATOM 3508 N N . THR A 1 476 ? -38.455 -28.905 56.376 1.00 57.50 476 THR A N 1
ATOM 3509 C CA . THR A 1 476 ? -39.741 -29.621 56.495 1.00 57.50 476 THR A CA 1
ATOM 3510 C C . THR A 1 476 ? -39.882 -30.532 57.733 1.00 57.50 476 THR A C 1
ATOM 3512 O O . THR A 1 476 ? -40.901 -31.208 57.851 1.00 57.50 476 THR A O 1
ATOM 3515 N N . ASP A 1 477 ? -38.931 -30.520 58.684 1.00 56.12 477 ASP A N 1
ATOM 3516 C CA . ASP A 1 477 ? -38.796 -31.575 59.715 1.00 56.12 477 ASP A CA 1
ATOM 3517 C C . ASP A 1 477 ? -38.892 -31.137 61.205 1.00 56.12 477 ASP A C 1
ATOM 3519 O O . ASP A 1 477 ? -38.553 -31.920 62.091 1.00 56.12 477 ASP A O 1
ATOM 3523 N N . SER A 1 478 ? -39.373 -29.937 61.562 1.00 61.28 478 SER A N 1
ATOM 3524 C CA . SER A 1 478 ? -39.511 -29.573 62.995 1.00 61.28 478 SER A CA 1
ATOM 3525 C C . SER A 1 478 ? -40.810 -30.110 63.625 1.00 61.28 478 SER A C 1
ATOM 3527 O O . SER A 1 478 ? -41.899 -29.655 63.273 1.00 61.28 478 SER A O 1
ATOM 3529 N N . GLN A 1 479 ? -40.708 -31.042 64.582 1.00 65.19 479 GLN A N 1
ATOM 3530 C CA . GLN A 1 479 ? -41.809 -31.494 65.452 1.00 65.19 479 GLN A CA 1
ATOM 3531 C C . GLN A 1 479 ? -41.479 -31.196 66.926 1.00 65.19 479 GLN A C 1
ATOM 3533 O O . GLN A 1 479 ? -40.479 -31.674 67.454 1.00 65.19 479 GLN A O 1
ATOM 3538 N N . GLU A 1 480 ? -42.326 -30.417 67.598 1.00 66.88 480 GLU A N 1
ATOM 3539 C CA . GLU A 1 480 ? -42.193 -30.025 69.012 1.00 66.88 480 GLU A CA 1
ATOM 3540 C C . GLU A 1 480 ? -43.012 -30.954 69.936 1.00 66.88 480 GLU A C 1
ATOM 3542 O O . GLU A 1 480 ? -44.119 -31.361 69.567 1.00 66.88 480 GLU A O 1
ATOM 3547 N N . LEU A 1 481 ? -42.472 -31.305 71.112 1.00 69.38 481 LEU A N 1
ATOM 3548 C CA . LEU A 1 481 ? -43.148 -32.070 72.176 1.00 69.38 481 LEU A CA 1
ATOM 3549 C C . LEU A 1 481 ? -43.852 -31.101 73.135 1.00 69.38 481 LEU A C 1
ATOM 3551 O O . LEU A 1 481 ? -43.203 -30.214 73.683 1.00 69.38 481 LEU A O 1
ATOM 3555 N N . ASP A 1 482 ? -45.149 -31.303 73.363 1.00 71.12 482 ASP A N 1
ATOM 3556 C CA . ASP A 1 482 ? -45.980 -30.465 74.232 1.00 71.12 482 ASP A CA 1
ATOM 3557 C C . ASP A 1 482 ? -46.476 -31.256 75.454 1.00 71.12 482 ASP A C 1
ATOM 3559 O O . ASP A 1 482 ? -46.937 -32.399 75.343 1.00 71.12 482 ASP A O 1
ATOM 3563 N N . LEU A 1 483 ? -46.372 -30.627 76.623 1.00 68.75 483 LEU A N 1
ATOM 3564 C CA . LEU A 1 483 ? -46.745 -31.134 77.942 1.00 68.75 483 LEU A CA 1
ATOM 3565 C C . LEU A 1 483 ? -47.707 -30.128 78.574 1.00 68.75 483 LEU A C 1
ATOM 3567 O O . LEU A 1 483 ? -47.337 -29.297 79.406 1.00 68.75 483 LEU A O 1
ATOM 3571 N N . THR A 1 484 ? -48.969 -30.187 78.158 1.00 64.56 484 THR A N 1
ATOM 3572 C CA . THR A 1 484 ? -50.031 -29.434 78.824 1.00 64.56 484 THR A CA 1
ATOM 3573 C C . THR A 1 484 ? -50.718 -30.337 79.830 1.00 64.56 484 THR A C 1
ATOM 3575 O O . THR A 1 484 ? -51.377 -31.304 79.444 1.00 64.56 484 THR A O 1
ATOM 3578 N N . THR A 1 485 ? -50.616 -29.988 81.114 1.00 74.00 485 THR A N 1
ATOM 3579 C CA . THR A 1 485 ? -51.039 -30.824 82.255 1.00 74.00 485 THR A CA 1
ATOM 3580 C C . THR A 1 485 ? -50.211 -32.110 82.357 1.00 74.00 485 THR A C 1
ATOM 3582 O O . THR A 1 485 ? -49.041 -32.118 81.987 1.00 74.00 485 THR A O 1
ATOM 3585 N N . ASP A 1 486 ? -50.820 -33.196 82.822 1.00 76.62 486 ASP A N 1
ATOM 3586 C CA . ASP A 1 486 ? -50.195 -34.508 82.941 1.00 76.62 486 ASP A CA 1
ATOM 3587 C C . ASP A 1 486 ? -50.298 -35.298 81.622 1.00 76.62 486 ASP A C 1
ATOM 3589 O O . ASP A 1 486 ? -50.210 -36.518 81.623 1.00 76.62 486 ASP A O 1
ATOM 3593 N N . ILE A 1 487 ? -50.514 -34.637 80.476 1.00 74.94 487 ILE A N 1
ATOM 3594 C CA . ILE A 1 487 ? -50.639 -35.291 79.166 1.00 74.94 487 ILE A CA 1
ATOM 3595 C C . ILE A 1 487 ? -49.485 -34.868 78.250 1.00 74.94 487 ILE A C 1
ATOM 3597 O O . ILE A 1 487 ? -49.331 -33.689 77.937 1.00 74.94 487 ILE A O 1
ATOM 3601 N N . LEU A 1 488 ? -48.711 -35.849 77.775 1.00 80.38 488 LEU A N 1
ATOM 3602 C CA . LEU A 1 488 ? -47.614 -35.673 76.817 1.00 80.38 488 LEU A CA 1
ATOM 3603 C C . LEU A 1 488 ? -48.096 -35.912 75.372 1.00 80.38 488 LEU A C 1
ATOM 3605 O O . LEU A 1 488 ? -48.710 -36.948 75.084 1.00 80.38 488 LEU A O 1
ATOM 3609 N N . SER A 1 489 ? -47.788 -34.988 74.453 1.00 76.62 489 SER A N 1
ATOM 3610 C CA . SER A 1 489 ? -48.135 -35.065 73.022 1.00 76.62 489 SER A CA 1
ATOM 3611 C C . SER A 1 489 ? -47.033 -34.515 72.096 1.00 76.62 489 SER A C 1
ATOM 3613 O O . SER A 1 489 ? -46.105 -33.854 72.551 1.00 76.62 489 SER A O 1
ATOM 3615 N N . ILE A 1 490 ? -47.117 -34.801 70.788 1.00 77.38 490 ILE A N 1
ATOM 3616 C CA . ILE A 1 490 ? -46.245 -34.228 69.742 1.00 77.38 490 ILE A CA 1
ATOM 3617 C C . ILE A 1 490 ? -47.105 -33.332 68.846 1.00 77.38 490 ILE A C 1
ATOM 3619 O O . ILE A 1 490 ? -48.195 -33.740 68.433 1.00 77.38 490 ILE A O 1
ATOM 3623 N N . SER A 1 491 ? -46.616 -32.139 68.514 1.00 68.44 491 SER A N 1
ATOM 3624 C CA . SER A 1 491 ? -47.293 -31.191 67.623 1.00 68.44 491 SER A CA 1
ATOM 3625 C C . SER A 1 491 ? -47.674 -31.845 66.282 1.00 68.44 491 SER A C 1
ATOM 3627 O O . SER A 1 491 ? -46.836 -32.329 65.524 1.00 68.44 491 SER A O 1
ATOM 3629 N N . GLY A 1 492 ? -48.983 -31.912 66.011 1.00 64.62 492 GLY A N 1
ATOM 3630 C CA . GLY A 1 492 ? -49.556 -32.526 64.804 1.00 64.62 492 GLY A CA 1
ATOM 3631 C C . GLY A 1 492 ? -49.870 -34.030 64.892 1.00 64.62 492 GLY A C 1
ATOM 3632 O O . GLY A 1 492 ? -50.468 -34.573 63.962 1.00 64.62 492 GLY A O 1
ATOM 3633 N N . GLY A 1 493 ? -49.527 -34.710 65.991 1.00 63.03 493 GLY A N 1
ATOM 3634 C CA . GLY A 1 493 ? -49.890 -36.110 66.237 1.00 63.03 493 GLY A CA 1
ATOM 3635 C C . GLY A 1 493 ? -51.284 -36.274 66.863 1.00 63.03 493 GLY A C 1
ATOM 3636 O O . GLY A 1 493 ? -51.722 -35.447 67.652 1.00 63.03 493 GLY A O 1
ATOM 3637 N N . LEU A 1 494 ? -51.992 -37.368 66.543 1.00 60.91 494 LEU A N 1
ATOM 3638 C CA . LEU A 1 494 ? -53.317 -37.688 67.117 1.00 60.91 494 LEU A CA 1
ATOM 3639 C C . LEU A 1 494 ? -53.258 -38.547 68.399 1.00 60.91 494 LEU A C 1
ATOM 3641 O O . LEU A 1 494 ? -54.304 -38.888 68.948 1.00 60.91 494 LEU A O 1
ATOM 3645 N N . ALA A 1 495 ? -52.065 -38.945 68.850 1.00 67.88 495 ALA A N 1
ATOM 3646 C CA . ALA A 1 495 ? -51.868 -39.825 70.003 1.00 67.88 495 ALA A CA 1
ATOM 3647 C C . ALA A 1 495 ? -51.260 -39.059 71.188 1.00 67.88 495 ALA A C 1
ATOM 3649 O O . ALA A 1 495 ? -50.312 -38.296 71.008 1.00 67.88 495 ALA A O 1
ATOM 3650 N N . THR A 1 496 ? -51.783 -39.299 72.392 1.00 77.38 496 THR A N 1
ATOM 3651 C CA . THR A 1 496 ? -51.337 -38.673 73.646 1.00 77.38 496 THR A CA 1
ATOM 3652 C C . THR A 1 496 ? -51.093 -39.728 74.729 1.00 77.38 496 THR A C 1
ATOM 3654 O O . THR A 1 496 ? -51.697 -40.803 74.689 1.00 77.38 496 THR A O 1
ATOM 3657 N N . VAL A 1 497 ? -50.236 -39.424 75.708 1.00 78.06 497 VAL A N 1
ATOM 3658 C CA . VAL A 1 497 ? -49.942 -40.284 76.874 1.00 78.06 497 VAL A CA 1
ATOM 3659 C C . VAL A 1 497 ? -50.325 -39.551 78.162 1.00 78.06 497 VAL A C 1
ATOM 3661 O O . VAL A 1 497 ? -49.851 -38.442 78.375 1.00 78.06 497 VAL A O 1
ATOM 3664 N N . ASP A 1 498 ? -51.164 -40.161 79.005 1.00 79.19 498 ASP A N 1
ATOM 3665 C CA . ASP A 1 498 ? -51.609 -39.616 80.301 1.00 79.19 498 ASP A CA 1
ATOM 3666 C C . ASP A 1 498 ? -50.706 -40.109 81.450 1.00 79.19 498 ASP A C 1
ATOM 3668 O O . ASP A 1 498 ? -50.508 -41.314 81.630 1.00 79.19 498 ASP A O 1
ATOM 3672 N N . LEU A 1 499 ? -50.144 -39.163 82.200 1.00 76.62 499 LEU A N 1
ATOM 3673 C CA . LEU A 1 499 ? -49.176 -39.329 83.284 1.00 76.62 499 LEU A CA 1
ATOM 3674 C C . LEU A 1 499 ? -49.796 -39.136 84.679 1.00 76.62 499 LEU A C 1
ATOM 3676 O O . LEU A 1 499 ? -49.090 -39.334 85.668 1.00 76.62 499 LEU A O 1
ATOM 3680 N N . THR A 1 500 ? -51.098 -38.829 84.787 1.00 74.50 500 THR A N 1
ATOM 3681 C CA . THR A 1 500 ? -51.801 -38.650 86.078 1.00 74.50 500 THR A CA 1
ATOM 3682 C C . THR A 1 500 ? -51.578 -39.769 87.115 1.00 74.50 500 THR A C 1
ATOM 3684 O O . THR A 1 500 ? -51.542 -39.451 88.304 1.00 74.50 500 THR A O 1
ATOM 3687 N N . PRO A 1 501 ? -51.382 -41.062 86.766 1.00 68.31 501 PRO A N 1
ATOM 3688 C CA . PRO A 1 501 ? -51.161 -42.109 87.769 1.00 68.31 501 PRO A CA 1
ATOM 3689 C C . PRO A 1 501 ? -49.804 -42.050 88.490 1.00 68.31 501 PRO A C 1
ATOM 3691 O O . PRO A 1 501 ? -49.604 -42.824 89.422 1.00 68.31 501 PRO A O 1
ATOM 3694 N N . TYR A 1 502 ? -48.870 -41.200 88.048 1.00 64.81 502 TYR A N 1
ATOM 3695 C CA . TYR A 1 502 ? -47.483 -41.163 88.532 1.00 64.81 502 TYR A CA 1
ATOM 3696 C C . TYR A 1 502 ? -47.141 -39.909 89.364 1.00 64.81 502 TYR A C 1
ATOM 3698 O O . TYR A 1 502 ? -45.966 -39.667 89.628 1.00 64.81 502 TYR A O 1
ATOM 3706 N N . LEU A 1 503 ? -48.139 -39.104 89.757 1.00 62.28 503 LEU A N 1
ATOM 3707 C CA . LEU A 1 503 ? -47.970 -37.819 90.459 1.00 62.28 503 LEU A CA 1
ATOM 3708 C C . LEU A 1 503 ? -48.745 -37.781 91.800 1.00 62.28 503 LEU A C 1
ATOM 3710 O O . LEU A 1 503 ? -49.679 -36.995 91.966 1.00 62.28 503 LEU A O 1
ATOM 3714 N N . ASP A 1 504 ? -48.389 -38.637 92.769 1.00 56.00 504 ASP A N 1
ATOM 3715 C CA . ASP A 1 504 ? -48.938 -38.620 94.137 1.00 56.00 504 ASP A CA 1
ATOM 3716 C C . ASP A 1 504 ? -48.053 -37.817 95.119 1.00 56.00 504 ASP A C 1
ATOM 3718 O O . ASP A 1 504 ? -47.149 -38.326 95.768 1.00 56.00 504 ASP A O 1
ATOM 3722 N N . ASN A 1 505 ? -48.331 -36.517 95.252 1.00 55.44 505 ASN A N 1
ATOM 3723 C CA . ASN A 1 505 ? -47.589 -35.543 96.078 1.00 55.44 505 ASN A CA 1
ATOM 3724 C C . ASN A 1 505 ? -47.482 -35.883 97.597 1.00 55.44 505 ASN A C 1
ATOM 3726 O O . ASN A 1 505 ? -48.140 -35.230 98.410 1.00 55.44 505 ASN A O 1
ATOM 3730 N N . THR A 1 506 ? -46.641 -36.839 98.015 1.00 55.31 506 THR A N 1
ATOM 3731 C CA . THR A 1 506 ? -46.574 -37.330 99.417 1.00 55.31 506 THR A CA 1
ATOM 3732 C C . THR A 1 506 ? -45.235 -37.092 100.142 1.00 55.31 506 THR A C 1
ATOM 3734 O O . THR A 1 506 ? -45.013 -37.646 101.222 1.00 55.31 506 THR A O 1
ATOM 3737 N N . ASP A 1 507 ? -44.359 -36.226 99.624 1.00 57.34 507 ASP A N 1
ATOM 3738 C CA . ASP A 1 507 ? -42.928 -36.269 99.983 1.00 57.34 507 ASP A CA 1
ATOM 3739 C C . ASP A 1 507 ? -42.407 -35.134 100.896 1.00 57.34 507 ASP A C 1
ATOM 3741 O O . ASP A 1 507 ? -41.198 -34.936 100.991 1.00 57.34 507 ASP A O 1
ATOM 3745 N N . GLU A 1 508 ? -43.261 -34.408 101.627 1.00 57.88 508 GLU A N 1
ATOM 3746 C CA . GLU A 1 508 ? -42.795 -33.514 102.711 1.00 57.88 508 GLU A CA 1
ATOM 3747 C C . GLU A 1 508 ? -43.222 -34.044 104.090 1.00 57.88 508 GLU A C 1
ATOM 3749 O O . GLU A 1 508 ? -44.314 -33.763 104.582 1.00 57.88 508 GLU A O 1
ATOM 3754 N N . GLN A 1 509 ? -42.339 -34.826 104.721 1.00 62.53 509 GLN A N 1
ATOM 3755 C CA . GLN A 1 509 ? -42.457 -35.296 106.108 1.00 62.53 509 GLN A CA 1
ATOM 3756 C C . GLN A 1 509 ? -41.245 -34.786 106.905 1.00 62.53 509 GLN A C 1
ATOM 3758 O O . GLN A 1 509 ? -40.102 -35.098 106.574 1.00 62.53 509 GLN A O 1
ATOM 3763 N N . GLU A 1 510 ? -41.480 -33.983 107.946 1.00 61.66 510 GLU A N 1
ATOM 3764 C CA . GLU A 1 510 ? -40.424 -33.418 108.801 1.00 61.66 510 GLU A CA 1
ATOM 3765 C C . GLU A 1 510 ? -40.091 -34.391 109.951 1.00 61.66 510 GLU A C 1
ATOM 3767 O O . GLU A 1 510 ? -40.994 -34.927 110.603 1.00 61.66 510 GLU A O 1
ATOM 3772 N N . LEU A 1 511 ? -38.796 -34.647 110.175 1.00 68.06 511 LEU A N 1
ATOM 3773 C CA . LEU A 1 511 ? -38.259 -35.546 111.208 1.00 68.06 511 LEU A CA 1
ATOM 3774 C C . LEU A 1 511 ? -37.955 -34.763 112.496 1.00 68.06 511 LEU A C 1
ATOM 3776 O O . LEU A 1 511 ? -37.204 -33.790 112.453 1.00 68.06 511 LEU A O 1
ATOM 3780 N N . ASP A 1 512 ? -38.481 -35.223 113.635 1.00 68.19 512 ASP A N 1
ATOM 3781 C CA . ASP A 1 512 ? -38.238 -34.651 114.969 1.00 68.19 512 ASP A CA 1
ATOM 3782 C C . ASP A 1 512 ? -37.605 -35.695 115.908 1.00 68.19 512 ASP A C 1
ATOM 3784 O O . ASP A 1 512 ? -38.016 -36.863 115.942 1.00 68.19 512 ASP A O 1
ATOM 3788 N N . LEU A 1 513 ? -36.592 -35.272 116.670 1.00 69.88 513 LEU A N 1
ATOM 3789 C CA . LEU A 1 513 ? -35.799 -36.118 117.564 1.00 69.88 513 LEU A CA 1
ATOM 3790 C C . LEU A 1 513 ? -35.779 -35.511 118.973 1.00 69.88 513 LEU A C 1
ATOM 3792 O O . LEU A 1 513 ? -35.137 -34.488 119.222 1.00 69.88 513 LEU A O 1
ATOM 3796 N N . THR A 1 514 ? -36.424 -36.189 119.924 1.00 67.38 514 THR A N 1
ATOM 3797 C CA . THR A 1 514 ? -36.395 -35.809 121.344 1.00 67.38 514 THR A CA 1
ATOM 3798 C C . THR A 1 514 ? -35.817 -36.934 122.191 1.00 67.38 514 THR A C 1
ATOM 3800 O O . THR A 1 514 ? -36.416 -38.002 122.318 1.00 67.38 514 THR A O 1
ATOM 3803 N N . SER A 1 515 ? -34.663 -36.668 122.812 1.00 75.00 515 SER A N 1
ATOM 3804 C CA . SER A 1 515 ? -33.828 -37.675 123.481 1.00 75.00 515 SER A CA 1
ATOM 3805 C C . SER A 1 515 ? -33.460 -38.805 122.513 1.00 75.00 515 SER A C 1
ATOM 3807 O O . SER A 1 515 ? -32.920 -38.526 121.447 1.00 75.00 515 SER A O 1
ATOM 3809 N N . ASP A 1 516 ? -33.782 -40.051 122.856 1.00 70.06 516 ASP A N 1
ATOM 3810 C CA . ASP A 1 516 ? -33.387 -41.237 122.095 1.00 70.06 516 ASP A CA 1
ATOM 3811 C C . ASP A 1 516 ? -34.538 -41.769 121.223 1.00 70.06 516 ASP A C 1
ATOM 3813 O O . ASP A 1 516 ? -34.505 -42.914 120.783 1.00 70.06 516 ASP A O 1
ATOM 3817 N N . ILE A 1 517 ? -35.581 -40.961 120.986 1.00 73.44 517 ILE A N 1
ATOM 3818 C CA . ILE A 1 517 ? -36.756 -41.350 120.198 1.00 73.44 517 ILE A CA 1
ATOM 3819 C C . ILE A 1 517 ? -36.873 -40.474 118.947 1.00 73.44 517 ILE A C 1
ATOM 3821 O O . ILE A 1 517 ? -36.985 -39.250 119.044 1.00 73.44 517 ILE A O 1
ATOM 3825 N N . LEU A 1 518 ? -36.887 -41.129 117.781 1.00 78.38 518 LEU A N 1
ATOM 3826 C CA . LEU A 1 518 ? -37.088 -40.520 116.465 1.00 78.38 518 LEU A CA 1
ATOM 3827 C C . LEU A 1 518 ? -38.544 -40.664 116.017 1.00 78.38 518 LEU A C 1
ATOM 3829 O O . LEU A 1 518 ? -39.108 -41.763 116.042 1.00 78.38 518 LEU A O 1
ATOM 3833 N N . SER A 1 519 ? -39.145 -39.555 115.586 1.00 73.94 519 SER A N 1
ATOM 3834 C CA . SER A 1 519 ? -40.518 -39.505 115.080 1.00 73.94 519 SER A CA 1
ATOM 3835 C C . SER A 1 519 ? -40.625 -38.665 113.804 1.00 73.94 519 SER A C 1
ATOM 3837 O O . SER A 1 519 ? -39.790 -37.799 113.553 1.00 73.94 519 SER A O 1
ATOM 3839 N N . ILE A 1 520 ? -41.655 -38.930 112.995 1.00 73.19 520 ILE A N 1
ATOM 3840 C CA . ILE A 1 520 ? -42.020 -38.107 111.832 1.00 73.19 520 ILE A CA 1
ATOM 3841 C C . ILE A 1 520 ? -43.327 -37.373 112.127 1.00 73.19 520 ILE A C 1
ATOM 3843 O O . ILE A 1 520 ? -44.214 -37.926 112.790 1.00 73.19 520 ILE A O 1
ATOM 3847 N N . SER A 1 521 ? -43.484 -36.146 111.632 1.00 65.00 521 SER A N 1
ATOM 3848 C CA . SER A 1 521 ? -44.718 -35.396 111.863 1.00 65.00 521 SER A CA 1
ATOM 3849 C C . SER A 1 521 ? -45.923 -36.110 111.219 1.00 65.00 521 SER A C 1
ATOM 3851 O O . SER A 1 521 ? -45.949 -36.412 110.029 1.00 65.00 521 SER A O 1
ATOM 3853 N N . GLY A 1 522 ? -46.923 -36.457 112.039 1.00 63.97 522 GLY A N 1
ATOM 3854 C CA . GLY A 1 522 ? -48.139 -37.165 111.606 1.00 63.97 522 GLY A CA 1
ATOM 3855 C C . GLY A 1 522 ? -48.091 -38.701 111.658 1.00 63.97 522 GLY A C 1
ATOM 3856 O O . GLY A 1 522 ? -49.124 -39.334 111.438 1.00 63.97 522 GLY A O 1
ATOM 3857 N N . GLY A 1 523 ? -46.951 -39.309 112.003 1.00 60.19 523 GLY A N 1
ATOM 3858 C CA . GLY A 1 523 ? -46.842 -40.751 112.257 1.00 60.19 523 GLY A CA 1
ATOM 3859 C C . GLY A 1 523 ? -47.260 -41.135 113.684 1.00 60.19 523 GLY A C 1
ATOM 3860 O O . GLY A 1 523 ? -47.013 -40.394 114.631 1.00 60.19 523 GLY A O 1
ATOM 3861 N N . ILE A 1 524 ? -47.890 -42.303 113.858 1.00 58.28 524 ILE A N 1
ATOM 3862 C CA . ILE A 1 524 ? -48.255 -42.853 115.185 1.00 58.28 524 ILE A CA 1
ATOM 3863 C C . ILE A 1 524 ? -47.205 -43.823 115.750 1.00 58.28 524 ILE A C 1
ATOM 3865 O O . ILE A 1 524 ? -47.357 -44.312 116.869 1.00 58.28 524 ILE A O 1
ATOM 3869 N N . GLU A 1 525 ? -46.160 -44.112 114.978 1.00 64.81 525 GLU A N 1
ATOM 3870 C CA . GLU A 1 525 ? -45.073 -45.010 115.352 1.00 64.81 525 GLU A CA 1
ATOM 3871 C C . GLU A 1 525 ? -43.797 -44.198 115.586 1.00 64.81 525 GLU A C 1
ATOM 3873 O O . GLU A 1 525 ? -43.439 -43.329 114.792 1.00 64.81 525 GLU A O 1
ATOM 3878 N N . THR A 1 526 ? -43.121 -44.479 116.695 1.00 70.06 526 THR A N 1
ATOM 3879 C CA . THR A 1 526 ? -41.847 -43.861 117.069 1.00 70.06 526 THR A CA 1
ATOM 3880 C C . THR A 1 526 ? -40.762 -44.925 117.128 1.00 70.06 526 THR A C 1
ATOM 3882 O O . THR A 1 526 ? -41.021 -46.032 117.606 1.00 70.06 526 THR A O 1
ATOM 3885 N N . VAL A 1 527 ? -39.545 -44.590 116.704 1.00 72.19 527 VAL A N 1
ATOM 3886 C CA . VAL A 1 527 ? -38.398 -45.504 116.746 1.00 72.19 527 VAL A CA 1
ATOM 3887 C C . VAL A 1 527 ? -37.531 -45.163 117.957 1.00 72.19 527 VAL A C 1
ATOM 3889 O O . VAL A 1 527 ? -36.976 -44.070 118.036 1.00 72.19 527 VAL A O 1
ATOM 3892 N N . ASP A 1 528 ? -37.434 -46.097 118.904 1.00 71.88 528 ASP A N 1
ATOM 3893 C CA . ASP A 1 528 ? -36.537 -46.011 120.061 1.00 71.88 528 ASP A CA 1
ATOM 3894 C C . ASP A 1 528 ? -35.118 -46.431 119.645 1.00 71.88 528 ASP A C 1
ATOM 3896 O O . ASP A 1 528 ? -34.870 -47.586 119.288 1.00 71.88 528 ASP A O 1
ATOM 3900 N N . LEU A 1 529 ? -34.194 -45.471 119.658 1.00 68.38 529 LEU A N 1
ATOM 3901 C CA . LEU A 1 529 ? -32.800 -45.623 119.246 1.00 68.38 529 LEU A CA 1
ATOM 3902 C C . LEU A 1 529 ? -31.864 -45.966 120.416 1.00 68.38 529 LEU A C 1
ATOM 3904 O O . LEU A 1 529 ? -30.661 -46.119 120.203 1.00 68.38 529 LEU A O 1
ATOM 3908 N N . SER A 1 530 ? -32.380 -46.154 121.636 1.00 65.12 530 SER A N 1
ATOM 3909 C CA . SER A 1 530 ? -31.563 -46.461 122.823 1.00 65.12 530 SER A CA 1
ATOM 3910 C C . SER A 1 530 ? -30.752 -47.764 122.706 1.00 65.12 530 SER A C 1
ATOM 3912 O O . SER A 1 530 ? -29.714 -47.905 123.348 1.00 65.12 530 SER A O 1
ATOM 3914 N N . GLY A 1 531 ? -31.167 -48.697 121.840 1.00 61.03 531 GLY A N 1
ATOM 3915 C CA . GLY A 1 531 ? -30.425 -49.925 121.521 1.00 61.03 531 GLY A CA 1
ATOM 3916 C C . GLY A 1 531 ? -29.252 -49.755 120.542 1.00 61.03 531 GLY A C 1
ATOM 3917 O O . GLY A 1 531 ? -28.493 -50.704 120.361 1.00 61.03 531 GLY A O 1
ATOM 3918 N N . TYR A 1 532 ? -29.103 -48.579 119.921 1.00 58.53 532 TYR A N 1
ATOM 3919 C CA . TYR A 1 532 ? -28.055 -48.256 118.940 1.00 58.53 532 TYR A CA 1
ATOM 3920 C C . TYR A 1 532 ? -27.099 -47.147 119.415 1.00 58.53 532 TYR A C 1
ATOM 3922 O O . TYR A 1 532 ? -26.178 -46.783 118.692 1.00 58.53 532 TYR A O 1
ATOM 3930 N N . LEU A 1 533 ? -27.300 -46.626 120.629 1.00 52.06 533 LEU A N 1
ATOM 3931 C CA . LEU A 1 533 ? -26.438 -45.643 121.295 1.00 52.06 533 LEU A CA 1
ATOM 3932 C C . LEU A 1 533 ? -25.623 -46.315 122.413 1.00 52.06 533 LEU A C 1
ATOM 3934 O O . LEU A 1 533 ? -25.609 -45.862 123.560 1.00 52.06 533 LEU A O 1
ATOM 3938 N N . ASP A 1 534 ? -24.943 -47.420 122.088 1.00 52.06 534 ASP A N 1
ATOM 3939 C CA . ASP A 1 534 ? -23.826 -47.876 122.912 1.00 52.06 534 ASP A CA 1
ATOM 3940 C C . ASP A 1 534 ? -22.608 -46.990 122.583 1.00 52.06 534 ASP A C 1
ATOM 3942 O O . ASP A 1 534 ? -22.229 -46.802 121.432 1.00 52.06 534 ASP A O 1
ATOM 3946 N N . ASN A 1 535 ? -22.045 -46.316 123.585 1.00 54.53 535 ASN A N 1
ATOM 3947 C CA . ASN A 1 535 ? -20.928 -45.384 123.398 1.00 54.53 535 ASN A CA 1
ATOM 3948 C C . ASN A 1 535 ? -19.589 -46.128 123.174 1.00 54.53 535 ASN A C 1
ATOM 3950 O O . ASN A 1 535 ? -18.628 -45.881 123.908 1.00 54.53 535 ASN A O 1
ATOM 3954 N N . THR A 1 536 ? -19.507 -47.043 122.200 1.00 53.62 536 THR A N 1
ATOM 3955 C CA . THR A 1 536 ? -18.292 -47.843 121.926 1.00 53.62 536 THR A CA 1
ATOM 3956 C C . THR A 1 536 ? -17.552 -47.437 120.640 1.00 53.62 536 THR A C 1
ATOM 3958 O O . THR A 1 536 ? -16.446 -47.917 120.394 1.00 53.62 536 THR A O 1
ATOM 3961 N N . ASP A 1 537 ? -18.049 -46.464 119.872 1.00 54.69 537 ASP A N 1
ATOM 3962 C CA . ASP A 1 537 ? -17.467 -46.085 118.569 1.00 54.69 537 ASP A CA 1
ATOM 3963 C C . ASP A 1 537 ? -16.451 -44.927 118.620 1.00 54.69 537 ASP A C 1
ATOM 3965 O O . ASP A 1 537 ? -16.322 -44.137 117.684 1.00 54.69 537 ASP A O 1
ATOM 3969 N N . ALA A 1 538 ? -15.670 -44.820 119.699 1.00 53.12 538 ALA A N 1
ATOM 39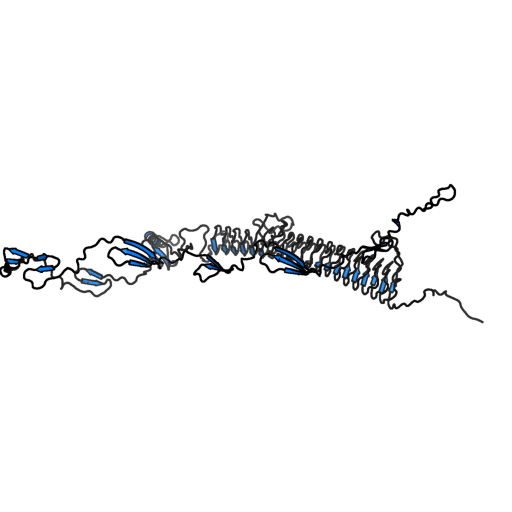70 C CA . ALA A 1 538 ? -14.512 -43.925 119.721 1.00 53.12 538 ALA A CA 1
ATOM 3971 C C . ALA A 1 538 ? -13.334 -44.558 118.954 1.00 53.12 538 ALA A C 1
ATOM 3973 O O . ALA A 1 538 ? -12.439 -45.165 119.542 1.00 53.12 538 ALA A O 1
ATOM 3974 N N . GLN A 1 539 ? -13.344 -44.431 117.627 1.00 55.84 539 GLN A N 1
ATOM 3975 C CA . GLN A 1 539 ? -12.242 -44.835 116.750 1.00 55.84 539 GLN A CA 1
ATOM 3976 C C . GLN A 1 539 ? -11.344 -43.625 116.473 1.00 55.84 539 GLN A C 1
ATOM 3978 O O . GLN A 1 539 ? -11.691 -42.729 115.707 1.00 55.84 539 GLN A O 1
ATOM 3983 N N . GLU A 1 540 ? -10.185 -43.586 117.126 1.00 56.88 540 GLU A N 1
ATOM 3984 C CA . GLU A 1 540 ? -9.167 -42.557 116.908 1.00 56.88 540 GLU A CA 1
ATOM 3985 C C . GLU A 1 540 ? -8.261 -42.974 115.735 1.00 56.88 540 GLU A C 1
ATOM 3987 O O . GLU A 1 540 ? -7.738 -44.093 115.699 1.00 56.88 540 GLU A O 1
ATOM 3992 N N . LEU A 1 541 ? -8.117 -42.086 114.748 1.00 58.25 541 LEU A N 1
ATOM 3993 C CA . LEU A 1 541 ? -7.204 -42.244 113.615 1.00 58.25 541 LEU A CA 1
ATOM 3994 C C . LEU A 1 541 ? -5.786 -41.863 114.054 1.00 58.25 541 LEU A C 1
ATOM 3996 O O . LEU A 1 541 ? -5.527 -40.693 114.331 1.00 58.25 541 LEU A O 1
ATOM 4000 N N . ASP A 1 542 ? -4.872 -42.837 114.080 1.00 62.00 542 ASP A N 1
ATOM 4001 C CA . ASP A 1 542 ? -3.447 -42.607 114.348 1.00 62.00 542 ASP A CA 1
ATOM 4002 C C . ASP A 1 542 ? -2.640 -42.658 113.041 1.00 62.00 542 ASP A C 1
ATOM 4004 O O . ASP A 1 542 ? -2.826 -43.539 112.191 1.00 62.00 542 ASP A O 1
ATOM 4008 N N . LEU A 1 543 ? -1.750 -41.679 112.881 1.00 59.66 543 LEU A N 1
ATOM 4009 C CA . LEU A 1 543 ? -1.015 -41.387 111.655 1.00 59.66 543 LEU A CA 1
ATOM 4010 C C . LEU A 1 543 ? 0.457 -41.160 112.009 1.00 59.66 543 LEU A C 1
ATOM 4012 O O . LEU A 1 543 ? 0.919 -40.037 112.214 1.00 59.66 543 LEU A O 1
ATOM 4016 N N . THR A 1 544 ? 1.211 -42.254 112.089 1.00 59.38 544 THR A N 1
ATOM 4017 C CA . THR A 1 544 ? 2.647 -42.230 112.384 1.00 59.38 544 THR A CA 1
ATOM 4018 C C . THR A 1 544 ? 3.456 -42.771 111.201 1.00 59.38 544 THR A C 1
ATOM 4020 O O . THR A 1 544 ? 3.240 -43.880 110.722 1.00 59.38 544 THR A O 1
ATOM 4023 N N . SER A 1 545 ? 4.395 -41.952 110.701 1.00 59.06 545 SER A N 1
ATOM 4024 C CA . SER A 1 545 ? 5.373 -42.283 109.641 1.00 59.06 545 SER A CA 1
ATOM 4025 C C . SER A 1 545 ? 4.804 -43.054 108.435 1.00 59.06 545 SER A C 1
ATOM 4027 O O . SER A 1 545 ? 5.343 -44.084 108.032 1.00 59.06 545 SER A O 1
ATOM 4029 N N . ASN A 1 546 ? 3.744 -42.502 107.831 1.00 63.03 546 ASN A N 1
ATOM 4030 C CA . ASN A 1 546 ? 3.146 -42.898 106.541 1.00 63.03 546 ASN A CA 1
ATOM 4031 C C . ASN A 1 546 ? 2.309 -44.189 106.519 1.00 63.03 546 ASN A C 1
ATOM 4033 O O . ASN A 1 546 ? 1.999 -44.706 105.442 1.00 63.03 546 ASN A O 1
ATOM 4037 N N . ILE A 1 547 ? 1.881 -44.678 107.683 1.00 66.00 547 ILE A N 1
ATOM 4038 C CA . ILE A 1 547 ? 0.909 -45.770 107.788 1.00 66.00 547 ILE A CA 1
ATOM 4039 C C . ILE A 1 547 ? -0.365 -45.236 108.445 1.00 66.00 547 ILE A C 1
ATOM 4041 O O . ILE A 1 547 ? -0.313 -44.685 109.542 1.00 66.00 547 ILE A O 1
ATOM 4045 N N . LEU A 1 548 ? -1.503 -45.407 107.767 1.00 69.75 548 LEU A N 1
ATOM 4046 C CA . LEU A 1 548 ? -2.822 -45.070 108.300 1.00 69.75 548 LEU A CA 1
ATOM 4047 C C . LEU A 1 548 ? -3.424 -46.305 108.974 1.00 69.75 548 LEU A C 1
ATOM 4049 O O . LEU A 1 548 ? -3.585 -47.348 108.329 1.00 69.75 548 LEU A O 1
ATOM 4053 N N . SER A 1 549 ? -3.752 -46.193 110.264 1.00 67.94 549 SER A N 1
ATOM 4054 C CA . SER A 1 549 ? -4.375 -47.278 111.028 1.00 67.94 549 SER A CA 1
ATOM 4055 C C . SER A 1 549 ? -5.516 -46.783 111.919 1.00 67.94 549 SER A C 1
ATOM 4057 O O . SER A 1 549 ? -5.518 -45.639 112.367 1.00 67.94 549 SER A O 1
ATOM 4059 N N . ILE A 1 550 ? -6.492 -47.664 112.152 1.00 65.00 550 ILE A N 1
ATOM 4060 C CA . ILE A 1 550 ? -7.614 -47.455 113.076 1.00 65.00 550 ILE A CA 1
ATOM 4061 C C . ILE A 1 550 ? -7.379 -48.360 114.285 1.00 65.00 550 ILE A C 1
ATOM 4063 O O . ILE A 1 550 ? -7.083 -49.550 114.117 1.00 65.00 550 ILE A O 1
ATOM 4067 N N . SER A 1 551 ? -7.499 -47.822 115.501 1.00 61.59 551 SER A N 1
ATOM 4068 C CA . SER A 1 551 ? -7.303 -48.611 116.719 1.00 61.59 551 SER A CA 1
ATOM 4069 C C . SER A 1 551 ? -8.312 -49.775 116.783 1.00 61.59 551 SER A C 1
ATOM 4071 O O . SER A 1 551 ? -9.522 -49.592 116.711 1.00 61.59 551 SER A O 1
ATOM 4073 N N . GLY A 1 552 ? -7.799 -51.011 116.845 1.00 61.88 552 GLY A N 1
ATOM 4074 C CA . GLY A 1 552 ? -8.606 -52.243 116.871 1.00 61.88 552 GLY A CA 1
ATOM 4075 C C . GLY A 1 552 ? -8.821 -52.945 115.520 1.00 61.88 552 GLY A C 1
ATOM 4076 O O . GLY A 1 552 ? -9.346 -54.058 115.504 1.00 61.88 552 GLY A O 1
ATOM 4077 N N . GLY A 1 553 ? -8.372 -52.367 114.400 1.00 57.75 553 GLY A N 1
ATOM 4078 C CA . GLY A 1 553 ? -8.393 -53.011 113.080 1.00 57.75 553 GLY A CA 1
ATOM 4079 C C . GLY A 1 553 ? -7.105 -53.785 112.759 1.00 57.75 553 GLY A C 1
ATOM 4080 O O . GLY A 1 553 ? -6.005 -53.324 113.044 1.00 57.75 553 GLY A O 1
ATOM 4081 N N . ILE A 1 554 ? -7.221 -54.959 112.124 1.00 57.72 554 ILE A N 1
ATOM 4082 C CA . ILE A 1 554 ? -6.072 -55.801 111.707 1.00 57.72 554 ILE A CA 1
ATOM 4083 C C . ILE A 1 554 ? -5.488 -55.433 110.330 1.00 57.72 554 ILE A C 1
ATOM 4085 O O . ILE A 1 554 ? -4.553 -56.082 109.864 1.00 57.72 554 ILE A O 1
ATOM 4089 N N . ALA A 1 555 ? -6.045 -54.420 109.666 1.00 62.72 555 ALA A N 1
ATOM 4090 C CA . ALA A 1 555 ? -5.613 -53.957 108.353 1.00 62.72 555 ALA A CA 1
ATOM 4091 C C . ALA A 1 555 ? -5.110 -52.513 108.454 1.00 62.72 555 ALA A C 1
ATOM 4093 O O . ALA A 1 555 ? -5.838 -51.631 108.905 1.00 62.72 555 ALA A O 1
ATOM 4094 N N . SER A 1 556 ? -3.870 -52.281 108.029 1.00 65.81 556 SER A N 1
ATOM 4095 C CA . SER A 1 556 ? -3.278 -50.952 107.886 1.00 65.81 556 SER A CA 1
ATOM 4096 C C . SER A 1 556 ? -3.047 -50.636 106.410 1.00 65.81 556 SER A C 1
ATOM 4098 O O . SER A 1 556 ? -2.767 -51.528 105.605 1.00 65.81 556 SER A O 1
ATOM 4100 N N . VAL A 1 557 ? -3.183 -49.360 106.045 1.00 68.50 557 VAL A N 1
ATOM 4101 C CA . VAL A 1 557 ? -2.944 -48.882 104.678 1.00 68.50 557 VAL A CA 1
ATOM 4102 C C . VAL A 1 557 ? -1.606 -48.156 104.658 1.00 68.50 557 VAL A C 1
ATOM 4104 O O . VAL A 1 557 ? -1.437 -47.120 105.302 1.00 68.50 557 VAL A O 1
ATOM 4107 N N . ASN A 1 558 ? -0.637 -48.716 103.935 1.00 67.38 558 ASN A N 1
ATOM 4108 C CA . ASN A 1 558 ? 0.644 -48.060 103.710 1.00 67.38 558 ASN A CA 1
ATOM 4109 C C . ASN A 1 558 ? 0.499 -47.019 102.589 1.00 67.38 558 ASN A C 1
ATOM 4111 O O . ASN A 1 558 ? 0.260 -47.375 101.436 1.00 67.38 558 ASN A O 1
ATOM 4115 N N . LEU A 1 559 ? 0.658 -45.743 102.938 1.00 64.12 559 LEU A N 1
ATOM 4116 C CA . LEU A 1 559 ? 0.529 -44.605 102.025 1.00 64.12 559 LEU A CA 1
ATOM 4117 C C . LEU A 1 559 ? 1.883 -44.155 101.449 1.00 64.12 559 LEU A C 1
ATOM 4119 O O . LEU A 1 559 ? 1.937 -43.180 100.705 1.00 64.12 559 LEU A O 1
ATOM 4123 N N . SER A 1 560 ? 2.977 -44.878 101.722 1.00 63.81 560 SER A N 1
ATOM 4124 C CA . SER A 1 560 ? 4.323 -44.543 101.232 1.00 63.81 560 SER A CA 1
ATOM 4125 C C . SER A 1 560 ? 4.463 -44.533 99.703 1.00 63.81 560 SER A C 1
ATOM 4127 O O . SER A 1 560 ? 5.463 -44.041 99.197 1.00 63.81 560 SER A O 1
ATOM 4129 N N . GLY A 1 561 ? 3.496 -45.090 98.965 1.00 60.31 561 GLY A N 1
ATOM 4130 C CA . GLY A 1 561 ? 3.463 -45.072 97.497 1.00 60.31 561 GLY A CA 1
ATOM 4131 C C . GLY A 1 561 ? 2.880 -43.797 96.875 1.00 60.31 561 GLY A C 1
ATOM 4132 O O . GLY A 1 561 ? 2.920 -43.670 95.658 1.00 60.31 561 GLY A O 1
ATOM 4133 N N . TYR A 1 562 ? 2.344 -42.873 97.681 1.00 57.47 562 TYR A N 1
ATOM 4134 C CA . TYR A 1 562 ? 1.690 -41.640 97.215 1.00 57.47 562 TYR A CA 1
ATOM 4135 C C . TYR A 1 562 ? 2.319 -40.360 97.807 1.00 57.47 562 TYR A C 1
ATOM 4137 O O . TYR A 1 562 ? 1.695 -39.305 97.784 1.00 57.47 562 TYR A O 1
ATOM 4145 N N . LEU A 1 563 ? 3.530 -40.455 98.374 1.00 53.66 563 LEU A N 1
ATOM 4146 C CA . LEU A 1 563 ? 4.215 -39.378 99.108 1.00 53.66 563 LEU A CA 1
ATOM 4147 C C . LEU A 1 563 ? 5.698 -39.252 98.695 1.00 53.66 563 LEU A C 1
ATOM 4149 O O . LEU A 1 563 ? 6.590 -39.375 99.535 1.00 53.66 563 LEU A O 1
ATOM 4153 N N . ASP A 1 564 ? 5.980 -38.978 97.419 1.00 50.09 564 ASP A N 1
ATOM 4154 C CA . ASP A 1 564 ? 7.279 -38.443 96.981 1.00 50.09 564 ASP A CA 1
ATOM 4155 C C . ASP A 1 564 ? 7.239 -36.904 96.862 1.00 50.09 564 ASP A C 1
ATOM 4157 O O . ASP A 1 564 ? 7.429 -36.317 95.804 1.00 50.09 564 ASP A O 1
ATOM 4161 N N . ASN A 1 565 ? 7.023 -36.220 97.991 1.00 55.97 565 ASN A N 1
ATOM 4162 C CA . ASN A 1 565 ? 7.154 -34.758 98.099 1.00 55.97 565 ASN A CA 1
ATOM 4163 C C . ASN A 1 565 ? 8.568 -34.260 97.713 1.00 55.97 565 ASN A C 1
ATOM 4165 O O . ASN A 1 565 ? 9.413 -34.063 98.589 1.00 55.97 565 ASN A O 1
ATOM 4169 N N . THR A 1 566 ? 8.816 -33.999 96.426 1.00 51.31 566 THR A N 1
ATOM 4170 C CA . THR A 1 566 ? 9.890 -33.096 95.959 1.00 51.31 566 THR A CA 1
ATOM 4171 C C . THR A 1 566 ? 9.558 -32.460 94.605 1.00 51.31 566 THR A C 1
ATOM 4173 O O . THR A 1 566 ? 10.299 -32.496 93.626 1.00 51.31 566 THR A O 1
ATOM 4176 N N . ASP A 1 567 ? 8.412 -31.810 94.578 1.00 58.72 567 ASP A N 1
ATOM 4177 C CA . ASP A 1 567 ? 8.083 -30.675 93.736 1.00 58.72 567 ASP A CA 1
ATOM 4178 C C . ASP A 1 567 ? 9.005 -29.471 94.033 1.00 58.72 567 ASP A C 1
ATOM 4180 O O . ASP A 1 567 ? 8.701 -28.573 94.813 1.00 58.72 567 ASP A O 1
ATOM 4184 N N . ASN A 1 568 ? 10.167 -29.463 93.372 1.00 56.09 568 ASN A N 1
ATOM 4185 C CA . ASN A 1 568 ? 10.767 -28.257 92.794 1.00 56.09 568 ASN A CA 1
ATOM 4186 C C . ASN A 1 568 ? 11.710 -28.661 91.651 1.00 56.09 568 ASN A C 1
ATOM 4188 O O . ASN A 1 568 ? 12.854 -29.056 91.854 1.00 56.09 568 ASN A O 1
ATOM 4192 N N . GLN A 1 569 ? 11.199 -28.571 90.431 1.00 59.25 569 GLN A N 1
ATOM 4193 C CA . GLN A 1 569 ? 11.873 -28.967 89.203 1.00 59.25 569 GLN A CA 1
ATOM 4194 C C . GLN A 1 569 ? 12.470 -27.728 88.529 1.00 59.25 569 GLN A C 1
ATOM 4196 O O . GLN A 1 569 ? 11.826 -27.084 87.704 1.00 59.25 569 GLN A O 1
ATOM 4201 N N . ASN A 1 570 ? 13.697 -27.359 88.899 1.00 61.03 570 ASN A N 1
ATOM 4202 C CA . ASN A 1 570 ? 14.426 -26.326 88.165 1.00 61.03 570 ASN A CA 1
ATOM 4203 C C . ASN A 1 570 ? 15.014 -26.903 86.869 1.00 61.03 570 ASN A C 1
ATOM 4205 O O . ASN A 1 570 ? 15.479 -28.047 86.823 1.00 61.03 570 ASN A O 1
ATOM 4209 N N . LEU A 1 571 ? 15.026 -26.081 85.817 1.00 65.94 571 LEU A N 1
ATOM 4210 C CA . LEU A 1 571 ? 15.718 -26.386 84.570 1.00 65.94 571 LEU A CA 1
ATOM 4211 C C . LEU A 1 571 ? 17.225 -26.445 84.843 1.00 65.94 571 LEU A C 1
ATOM 4213 O O . LEU A 1 571 ? 17.835 -25.424 85.161 1.00 65.94 571 LEU A O 1
ATOM 4217 N N . THR A 1 572 ? 17.827 -27.627 84.723 1.00 70.94 572 THR A N 1
ATOM 4218 C CA . THR A 1 572 ? 19.274 -27.786 84.949 1.00 70.94 572 THR A CA 1
ATOM 4219 C C . THR A 1 572 ? 20.074 -27.485 83.687 1.00 70.94 572 THR A C 1
ATOM 4221 O O . THR A 1 572 ? 21.164 -26.919 83.777 1.00 70.94 572 THR A O 1
ATOM 4224 N N . SER A 1 573 ? 19.525 -27.786 82.507 1.00 74.31 573 SER A N 1
ATOM 4225 C CA . SER A 1 573 ? 20.048 -27.328 81.218 1.00 74.31 573 SER A CA 1
ATOM 4226 C C . SER A 1 573 ? 19.004 -27.452 80.101 1.00 74.31 573 SER A C 1
ATOM 4228 O O . SER A 1 573 ? 18.080 -28.262 80.169 1.00 74.31 573 SER A O 1
ATOM 4230 N N . ALA A 1 574 ? 19.172 -26.647 79.051 1.00 76.75 574 ALA A N 1
ATOM 4231 C CA . ALA A 1 574 ? 18.505 -26.833 77.767 1.00 76.75 574 ALA A CA 1
ATOM 4232 C C . ALA A 1 574 ? 19.584 -26.912 76.682 1.00 76.75 574 ALA A C 1
ATOM 4234 O O . ALA A 1 574 ? 20.446 -26.034 76.600 1.00 76.75 574 ALA A O 1
ATOM 4235 N N . SER A 1 575 ? 19.565 -27.982 75.887 1.00 74.62 575 SER A N 1
ATOM 4236 C CA . SER A 1 575 ? 20.553 -28.226 74.836 1.00 74.62 575 SER A CA 1
ATOM 4237 C C . SER A 1 575 ? 19.859 -28.707 73.568 1.00 74.62 575 SER A C 1
ATOM 4239 O O . SER A 1 575 ? 19.020 -29.603 73.608 1.00 74.62 575 SER A O 1
ATOM 4241 N N . LEU A 1 576 ? 20.206 -28.086 72.443 1.00 75.81 576 LEU A N 1
ATOM 4242 C CA . LEU A 1 576 ? 19.704 -28.440 71.122 1.00 75.81 576 LEU A CA 1
ATOM 4243 C C . LEU A 1 576 ? 20.786 -29.228 70.383 1.00 75.81 576 LEU A C 1
ATOM 4245 O O . LEU A 1 576 ? 21.883 -28.710 70.167 1.00 75.81 576 LEU A O 1
ATOM 4249 N N . THR A 1 577 ? 20.478 -30.466 69.995 1.00 69.00 577 THR A N 1
ATOM 4250 C CA . THR A 1 577 ? 21.369 -31.305 69.180 1.00 69.00 577 THR A CA 1
ATOM 4251 C C . THR A 1 577 ? 20.572 -31.876 68.011 1.00 69.00 577 THR A C 1
ATOM 4253 O O . THR A 1 577 ? 19.665 -32.681 68.202 1.00 69.00 577 THR A O 1
ATOM 4256 N N . GLY A 1 578 ? 20.881 -31.433 66.790 1.00 76.44 578 GLY A N 1
ATOM 4257 C CA . GLY A 1 578 ? 20.016 -31.676 65.632 1.00 76.44 578 GLY A CA 1
ATOM 4258 C C . GLY A 1 578 ? 18.689 -30.923 65.768 1.00 76.44 578 GLY A C 1
ATOM 4259 O O . GLY A 1 578 ? 18.687 -29.737 66.091 1.00 76.44 578 GLY A O 1
ATOM 4260 N N . ASN A 1 579 ? 17.574 -31.625 65.556 1.00 71.75 579 ASN A N 1
ATOM 4261 C CA . ASN A 1 579 ? 16.220 -31.052 65.548 1.00 71.75 579 ASN A CA 1
ATOM 4262 C C . ASN A 1 579 ? 15.452 -31.314 66.855 1.00 71.75 579 ASN A C 1
ATOM 4264 O O . ASN A 1 579 ? 14.265 -31.019 66.949 1.00 71.75 579 ASN A O 1
ATOM 4268 N N . THR A 1 580 ? 16.110 -31.883 67.863 1.00 73.75 580 THR A N 1
ATOM 4269 C CA . THR A 1 580 ? 15.479 -32.241 69.134 1.00 73.75 580 THR A CA 1
ATOM 4270 C C . THR A 1 580 ? 16.034 -31.349 70.235 1.00 73.75 580 THR A C 1
ATOM 4272 O O . THR A 1 580 ? 17.242 -31.332 70.492 1.00 73.75 580 THR A O 1
ATOM 4275 N N . LEU A 1 581 ? 15.150 -30.573 70.864 1.00 80.62 581 LEU A N 1
ATOM 4276 C CA . LEU A 1 581 ? 15.479 -29.797 72.053 1.00 80.62 581 LEU A CA 1
ATOM 4277 C C . LEU A 1 581 ? 15.275 -30.689 73.274 1.00 80.62 581 LEU A C 1
ATOM 4279 O O . LEU A 1 581 ? 14.140 -31.006 73.631 1.00 80.62 581 LEU A O 1
ATOM 4283 N N . THR A 1 582 ? 16.372 -31.059 73.927 1.00 80.69 582 THR A N 1
ATOM 4284 C CA . THR A 1 582 ? 16.330 -31.828 75.170 1.00 80.69 582 THR A CA 1
ATOM 4285 C C . THR A 1 582 ? 16.358 -30.870 76.354 1.00 80.69 582 THR A C 1
ATOM 4287 O O . THR A 1 582 ? 17.302 -30.091 76.536 1.00 80.69 582 THR A O 1
ATOM 4290 N N . ILE A 1 583 ? 15.310 -30.931 77.171 1.00 78.94 583 ILE A N 1
ATOM 4291 C CA . ILE A 1 583 ? 15.145 -30.128 78.382 1.00 78.94 583 ILE A CA 1
ATOM 4292 C C . ILE A 1 583 ? 15.394 -31.043 79.583 1.00 78.94 583 ILE A C 1
ATOM 4294 O O . ILE A 1 583 ? 14.624 -31.970 79.847 1.00 78.94 583 ILE A O 1
ATOM 4298 N N . ALA A 1 584 ? 16.492 -30.800 80.300 1.00 79.50 584 ALA A N 1
ATOM 4299 C CA . ALA A 1 584 ? 16.861 -31.572 81.479 1.00 79.50 584 ALA A CA 1
ATOM 4300 C C . ALA A 1 584 ? 16.312 -30.909 82.747 1.00 79.50 584 ALA A C 1
ATOM 4302 O O . ALA A 1 584 ? 16.551 -29.729 83.024 1.00 79.50 584 ALA A O 1
ATOM 4303 N N . ILE A 1 585 ? 15.587 -31.696 83.537 1.00 73.00 585 ILE A N 1
ATOM 4304 C CA . ILE A 1 585 ? 14.910 -31.259 84.755 1.00 73.00 585 ILE A CA 1
ATOM 4305 C C . ILE A 1 585 ? 15.541 -32.003 85.933 1.00 73.00 585 ILE A C 1
ATOM 4307 O O . ILE A 1 585 ? 15.777 -33.209 85.844 1.00 73.00 585 ILE A O 1
ATOM 4311 N N . GLU A 1 586 ? 15.859 -31.300 87.023 1.00 68.19 586 GLU A N 1
ATOM 4312 C CA . GLU A 1 586 ? 16.466 -31.937 88.198 1.00 68.19 586 GLU A CA 1
ATOM 4313 C C . GLU A 1 586 ? 15.578 -33.077 88.733 1.00 68.19 586 GLU A C 1
ATOM 4315 O O . GLU A 1 586 ? 14.391 -32.882 88.986 1.00 68.19 586 GLU A O 1
ATOM 4320 N N . ASN A 1 587 ? 16.162 -34.272 88.887 1.00 61.50 587 ASN A N 1
ATOM 4321 C CA . ASN A 1 587 ? 15.511 -35.502 89.365 1.00 61.50 587 ASN A CA 1
ATOM 4322 C C . ASN A 1 587 ? 14.304 -36.001 88.536 1.00 61.50 587 ASN A C 1
ATOM 4324 O O . ASN A 1 587 ? 13.546 -36.842 89.015 1.00 61.50 587 ASN A O 1
ATOM 4328 N N . GLY A 1 588 ? 14.156 -35.547 87.285 1.00 64.50 588 GLY A N 1
ATOM 4329 C CA . GLY A 1 588 ? 13.179 -36.058 86.315 1.00 64.50 588 GLY A CA 1
ATOM 4330 C C . GLY A 1 588 ? 13.837 -36.688 85.082 1.00 64.50 588 GLY A C 1
ATOM 4331 O O . GLY A 1 588 ? 15.015 -36.465 84.805 1.00 64.50 588 GLY A O 1
ATOM 4332 N N . ALA A 1 589 ? 13.078 -37.478 84.317 1.00 67.56 589 ALA A N 1
ATOM 4333 C CA . ALA A 1 589 ? 13.515 -37.902 82.987 1.00 67.56 589 ALA A CA 1
ATOM 4334 C C . ALA A 1 589 ? 13.557 -36.678 82.056 1.00 67.56 589 ALA A C 1
ATOM 4336 O O . ALA A 1 589 ? 12.622 -35.877 82.052 1.00 67.56 589 ALA A O 1
ATOM 4337 N N . SER A 1 590 ? 14.638 -36.519 81.288 1.00 70.31 590 SER A N 1
ATOM 4338 C CA . SER A 1 590 ? 14.737 -35.443 80.300 1.00 70.31 590 SER A CA 1
ATOM 4339 C C . SER A 1 590 ? 13.616 -35.567 79.272 1.00 70.31 590 SER A C 1
ATOM 4341 O O . SER A 1 590 ? 13.316 -36.670 78.811 1.00 70.31 590 SER A O 1
ATOM 4343 N N . VAL A 1 591 ? 13.009 -34.438 78.912 1.00 78.81 591 VAL A N 1
ATOM 4344 C CA . VAL A 1 591 ? 11.979 -34.398 77.873 1.00 78.81 591 VAL A CA 1
ATOM 4345 C C . VAL A 1 591 ? 12.633 -33.976 76.569 1.00 78.81 591 VAL A C 1
ATOM 4347 O O . VAL A 1 591 ? 13.206 -32.888 76.480 1.00 78.81 591 VAL A O 1
ATOM 4350 N N . ASP A 1 592 ? 12.524 -34.845 75.572 1.00 78.00 592 ASP A N 1
ATOM 4351 C CA . ASP A 1 592 ? 12.919 -34.564 74.200 1.00 78.00 592 ASP A CA 1
ATOM 4352 C C . ASP A 1 592 ? 11.723 -33.982 73.451 1.00 78.00 592 ASP A C 1
ATOM 4354 O O . ASP A 1 592 ? 10.704 -34.647 73.254 1.00 78.00 592 ASP A O 1
ATOM 4358 N N . VAL A 1 593 ? 11.843 -32.720 73.048 1.00 75.44 593 VAL A N 1
ATOM 4359 C CA . VAL A 1 593 ? 10.868 -32.063 72.181 1.00 75.44 593 VAL A CA 1
ATOM 4360 C C . VAL A 1 593 ? 11.380 -32.169 70.753 1.00 75.44 593 VAL A C 1
ATOM 4362 O O . VAL A 1 593 ? 12.377 -31.538 70.394 1.00 75.44 593 VAL A O 1
ATOM 4365 N N . ASP A 1 594 ? 10.711 -32.988 69.943 1.00 72.94 594 ASP A N 1
ATOM 4366 C CA . ASP A 1 594 ? 10.984 -33.066 68.512 1.00 72.94 594 ASP A CA 1
ATOM 4367 C C . ASP A 1 594 ? 10.456 -31.803 67.821 1.00 72.94 594 ASP A C 1
ATOM 4369 O O . ASP A 1 594 ? 9.248 -31.589 67.711 1.00 72.94 594 ASP A O 1
ATOM 4373 N N . LEU A 1 595 ? 11.375 -30.948 67.376 1.00 67.50 595 LEU A N 1
ATOM 4374 C CA . LEU A 1 595 ? 11.061 -29.732 66.632 1.00 67.50 595 LEU A CA 1
ATOM 4375 C C . LEU A 1 595 ? 11.047 -29.985 65.117 1.00 67.50 595 LEU A C 1
ATOM 4377 O O . LEU A 1 595 ? 10.914 -29.030 64.358 1.00 67.50 595 LEU A O 1
ATOM 4381 N N . SER A 1 596 ? 11.144 -31.240 64.651 1.00 67.75 596 SER A N 1
ATOM 4382 C CA . SER A 1 596 ? 11.125 -31.583 63.222 1.00 67.75 596 SER A CA 1
ATOM 4383 C C . SER A 1 596 ? 9.883 -31.047 62.489 1.00 67.75 596 SER A C 1
ATOM 4385 O O . SER A 1 596 ? 10.006 -30.609 61.350 1.00 67.75 596 SER A O 1
ATOM 4387 N N . GLY A 1 597 ? 8.724 -30.972 63.159 1.00 62.94 597 GLY A N 1
ATOM 4388 C CA . GLY A 1 597 ? 7.478 -30.396 62.624 1.00 62.94 597 GLY A CA 1
ATOM 4389 C C . GLY A 1 597 ? 7.395 -28.861 62.592 1.00 62.94 597 GLY A C 1
ATOM 4390 O O . GLY A 1 597 ? 6.453 -28.336 62.012 1.00 62.94 597 GLY A O 1
ATOM 4391 N N . TYR A 1 598 ? 8.353 -28.154 63.202 1.00 56.41 598 TYR A N 1
ATOM 4392 C CA . TYR A 1 598 ? 8.519 -26.690 63.131 1.00 56.41 598 TYR A CA 1
ATOM 4393 C C . TYR A 1 598 ? 9.817 -26.292 62.399 1.00 56.41 598 TYR A C 1
ATOM 4395 O O . TYR A 1 598 ? 10.188 -25.121 62.369 1.00 56.41 598 TYR A O 1
ATOM 4403 N N . LEU A 1 599 ? 10.520 -27.288 61.848 1.00 51.88 599 LEU A N 1
ATOM 4404 C CA . LEU A 1 599 ? 11.687 -27.181 60.974 1.00 51.88 599 LEU A CA 1
ATOM 4405 C C . LEU A 1 599 ? 11.312 -27.631 59.555 1.00 51.88 599 LEU A C 1
ATOM 4407 O O . LEU A 1 599 ? 12.139 -28.200 58.835 1.00 51.88 599 LEU A O 1
ATOM 4411 N N . ASP A 1 600 ? 10.065 -27.391 59.137 1.00 51.28 600 ASP A N 1
ATOM 4412 C CA . ASP A 1 600 ? 9.798 -27.319 57.714 1.00 51.28 600 ASP A CA 1
ATOM 4413 C C . ASP A 1 600 ? 10.521 -26.065 57.212 1.00 51.28 600 ASP A C 1
ATOM 4415 O O . ASP A 1 600 ? 10.107 -24.927 57.391 1.00 51.28 600 ASP A O 1
ATOM 4419 N N . ASN A 1 601 ? 11.687 -26.267 56.609 1.00 50.19 601 ASN A N 1
ATOM 4420 C CA . ASN A 1 601 ? 12.425 -25.236 55.886 1.00 50.19 601 ASN A CA 1
ATOM 4421 C C . ASN A 1 601 ? 11.646 -24.759 54.637 1.00 50.19 601 ASN A C 1
ATOM 4423 O O . ASN A 1 601 ? 12.237 -24.535 53.584 1.00 50.19 601 ASN A O 1
ATOM 4427 N N . THR A 1 602 ? 10.326 -24.590 54.731 1.00 52.31 602 THR A N 1
ATOM 4428 C CA . THR A 1 602 ? 9.453 -24.049 53.689 1.00 52.31 602 THR A CA 1
ATOM 4429 C C . THR A 1 602 ? 9.876 -22.626 53.305 1.00 52.31 602 THR A C 1
ATOM 4431 O O . THR A 1 602 ? 9.561 -22.175 52.206 1.00 52.31 602 THR A O 1
ATOM 4434 N N . ASP A 1 603 ? 10.712 -21.981 54.126 1.00 51.81 603 ASP A N 1
ATOM 4435 C CA . ASP A 1 603 ? 11.188 -20.613 53.931 1.00 51.81 603 ASP A CA 1
ATOM 4436 C C . ASP A 1 603 ? 12.699 -20.535 53.633 1.00 51.81 603 ASP A C 1
ATOM 4438 O O . ASP A 1 603 ? 13.196 -19.479 53.241 1.00 51.81 603 ASP A O 1
ATOM 4442 N N . ALA A 1 604 ? 13.457 -21.626 53.804 1.00 55.88 604 ALA A N 1
ATOM 4443 C CA . ALA A 1 604 ? 14.891 -21.648 53.511 1.00 55.88 604 ALA A CA 1
ATOM 4444 C C . ALA A 1 604 ? 15.134 -22.273 52.133 1.00 55.88 604 ALA A C 1
ATOM 4446 O O . ALA A 1 604 ? 15.613 -23.400 52.010 1.00 55.88 604 ALA A O 1
ATOM 4447 N N . GLN A 1 605 ? 14.795 -21.524 51.081 1.00 59.84 605 GLN A N 1
ATOM 4448 C CA . GLN A 1 605 ? 15.214 -21.865 49.725 1.00 59.84 605 GLN A CA 1
ATOM 4449 C C . GLN A 1 605 ? 16.683 -21.481 49.543 1.00 59.84 605 GLN A C 1
ATOM 4451 O O . GLN A 1 605 ? 17.010 -20.332 49.246 1.00 59.84 605 GLN A O 1
ATOM 4456 N N . GLU A 1 606 ? 17.586 -22.440 49.719 1.00 58.94 606 GLU A N 1
ATOM 4457 C CA . GLU A 1 606 ? 18.952 -22.264 49.236 1.00 58.94 606 GLU A CA 1
ATOM 4458 C C . GLU A 1 606 ? 18.934 -22.450 47.712 1.00 58.94 606 GLU A C 1
ATOM 4460 O O . GLU A 1 606 ? 18.538 -23.501 47.196 1.00 58.94 606 GLU A O 1
ATOM 4465 N N . LEU A 1 607 ? 19.271 -21.380 46.989 1.00 61.47 607 LEU A N 1
ATOM 4466 C CA . LEU A 1 607 ? 19.430 -21.397 45.538 1.00 61.47 607 LEU A CA 1
ATOM 4467 C C . LEU A 1 607 ? 20.719 -22.154 45.220 1.00 61.47 607 LEU A C 1
ATOM 4469 O O . LEU A 1 607 ? 21.810 -21.632 45.443 1.00 61.47 607 LEU A O 1
ATOM 4473 N N . ASP A 1 608 ? 20.582 -23.370 44.696 1.00 66.75 608 ASP A N 1
ATOM 4474 C CA . ASP A 1 608 ? 21.709 -24.138 44.180 1.00 66.75 608 ASP A CA 1
ATOM 4475 C C . ASP A 1 608 ? 21.816 -23.919 42.668 1.00 66.75 608 ASP A C 1
ATOM 4477 O O . ASP A 1 608 ? 20.850 -24.095 41.910 1.00 66.75 608 ASP A O 1
ATOM 4481 N N . LEU A 1 609 ? 23.006 -23.501 42.243 1.00 65.62 609 LEU A N 1
ATOM 4482 C CA . LEU A 1 609 ? 23.358 -23.261 40.855 1.00 65.62 609 LEU A CA 1
ATOM 4483 C C . LEU A 1 609 ? 24.518 -24.186 40.495 1.00 65.62 609 LEU A C 1
ATOM 4485 O O . LEU A 1 609 ? 25.688 -23.886 40.741 1.00 65.62 609 LEU A O 1
ATOM 4489 N N . THR A 1 610 ? 24.189 -25.311 39.871 1.00 66.56 610 THR A N 1
ATOM 4490 C CA . THR A 1 610 ? 25.175 -26.230 39.304 1.00 66.56 610 THR A CA 1
ATOM 4491 C C . THR A 1 610 ? 25.053 -26.242 37.782 1.00 66.56 610 THR A C 1
ATOM 4493 O O . THR A 1 610 ? 24.009 -26.549 37.205 1.00 66.56 610 THR A O 1
ATOM 4496 N N . SER A 1 611 ? 26.149 -25.874 37.110 1.00 73.19 611 SER A N 1
ATOM 4497 C CA . SER A 1 611 ? 26.177 -25.581 35.671 1.00 73.19 611 SER A CA 1
ATOM 4498 C C . SER A 1 611 ? 25.168 -24.481 35.297 1.00 73.19 611 SER A C 1
ATOM 4500 O O . SER A 1 611 ? 25.348 -23.345 35.721 1.00 73.19 611 SER A O 1
ATOM 4502 N N . ASN A 1 612 ? 24.124 -24.811 34.527 1.00 68.31 612 ASN A N 1
ATOM 4503 C CA . ASN A 1 612 ? 23.164 -23.862 33.948 1.00 68.31 612 ASN A CA 1
ATOM 4504 C C . ASN A 1 612 ? 21.724 -24.108 34.420 1.00 68.31 612 ASN A C 1
ATOM 4506 O O . ASN A 1 612 ? 20.767 -23.654 33.790 1.00 68.31 612 ASN A O 1
ATOM 4510 N N . ILE A 1 613 ? 21.552 -24.880 35.490 1.00 69.00 613 ILE A N 1
ATOM 4511 C CA . ILE A 1 613 ? 20.241 -25.219 36.027 1.00 69.00 613 ILE A CA 1
ATOM 4512 C C . ILE A 1 613 ? 20.112 -24.552 37.387 1.00 69.00 613 ILE A C 1
ATOM 4514 O O . ILE A 1 613 ? 20.863 -24.862 38.309 1.00 69.00 613 ILE A O 1
ATOM 4518 N N . LEU A 1 614 ? 19.154 -23.632 37.493 1.00 74.56 614 LEU A N 1
ATOM 4519 C CA . LEU A 1 614 ? 18.785 -23.044 38.770 1.00 74.56 614 LEU A CA 1
ATOM 4520 C C . LEU A 1 614 ? 17.735 -23.932 39.421 1.00 74.56 614 LEU A C 1
ATOM 4522 O O . LEU A 1 614 ? 16.657 -24.160 38.857 1.00 74.56 614 LEU A O 1
ATOM 4526 N N . SER A 1 615 ? 18.064 -24.438 40.603 1.00 69.94 615 SER A N 1
ATOM 4527 C CA . SER A 1 615 ? 17.165 -25.268 41.391 1.00 69.94 615 SER A CA 1
ATOM 4528 C C . SER A 1 615 ? 17.056 -24.750 42.816 1.00 69.94 615 SER A C 1
ATOM 4530 O O . SER A 1 615 ? 18.008 -24.225 43.387 1.00 69.94 615 SER A O 1
ATOM 4532 N N . ILE A 1 616 ? 15.865 -24.903 43.382 1.00 68.69 616 ILE A N 1
ATOM 4533 C CA . ILE A 1 616 ? 15.627 -24.735 44.812 1.00 68.69 616 ILE A CA 1
ATOM 4534 C C . ILE A 1 616 ? 15.806 -26.111 45.442 1.00 68.69 616 ILE A C 1
ATOM 4536 O O . ILE A 1 616 ? 15.230 -27.089 44.951 1.00 68.69 616 ILE A O 1
ATOM 4540 N N . SER A 1 617 ? 16.593 -26.202 46.514 1.00 63.47 617 SER A N 1
ATOM 4541 C CA . SER A 1 617 ? 16.775 -27.471 47.216 1.00 63.47 617 SER A CA 1
ATOM 4542 C C . SER A 1 617 ? 15.413 -28.016 47.691 1.00 63.47 617 SER A C 1
ATOM 4544 O O . SER A 1 617 ? 14.673 -27.371 48.426 1.00 63.47 617 SER A O 1
ATOM 4546 N N . GLY A 1 618 ? 15.029 -29.195 47.182 1.00 59.28 618 GLY A N 1
ATOM 4547 C CA . GLY A 1 618 ? 13.752 -29.862 47.491 1.00 59.28 618 GLY A CA 1
ATOM 4548 C C . GLY A 1 618 ? 12.607 -29.670 46.480 1.00 59.28 618 GLY A C 1
ATOM 4549 O O . GLY A 1 618 ? 11.584 -30.343 46.605 1.00 59.28 618 GLY A O 1
ATOM 4550 N N . GLY A 1 619 ? 12.757 -28.825 45.454 1.00 58.72 619 GLY A N 1
ATOM 4551 C CA . GLY A 1 619 ? 11.771 -28.688 44.372 1.00 58.72 619 GLY A CA 1
ATOM 4552 C C . GLY A 1 619 ? 11.962 -29.712 43.242 1.00 58.72 619 GLY A C 1
ATOM 4553 O O . GLY A 1 619 ? 13.085 -30.006 42.847 1.00 58.72 619 GLY A O 1
ATOM 4554 N N . ILE A 1 620 ? 10.869 -30.232 42.666 1.00 58.38 620 ILE A N 1
ATOM 4555 C CA . ILE A 1 620 ? 10.914 -31.098 41.461 1.00 58.38 620 ILE A CA 1
ATOM 4556 C C . ILE A 1 620 ? 11.007 -30.309 40.144 1.00 58.38 620 ILE A C 1
ATOM 4558 O O . ILE A 1 620 ? 11.201 -30.898 39.082 1.00 58.38 620 ILE A O 1
ATOM 4562 N N . ALA A 1 621 ? 10.832 -28.987 40.206 1.00 60.38 621 ALA A N 1
ATOM 4563 C CA . ALA A 1 621 ? 10.922 -28.091 39.064 1.00 60.38 621 ALA A CA 1
ATOM 4564 C C . ALA A 1 621 ? 12.288 -27.403 39.070 1.00 60.38 621 ALA A C 1
ATOM 4566 O O . ALA A 1 621 ? 12.644 -26.711 40.022 1.00 60.38 621 ALA A O 1
ATOM 4567 N N . SER A 1 622 ? 13.039 -27.594 37.994 1.00 68.06 622 SER A N 1
ATOM 4568 C CA . SER A 1 622 ? 14.282 -26.885 37.735 1.00 68.06 622 SER A CA 1
ATOM 4569 C C . SER A 1 622 ? 14.095 -25.955 36.540 1.00 68.06 622 SER A C 1
ATOM 4571 O O . SER A 1 622 ? 13.363 -26.270 35.598 1.00 68.06 622 SER A O 1
ATOM 4573 N N . VAL A 1 623 ? 14.729 -24.785 36.584 1.00 70.81 623 VAL A N 1
ATOM 4574 C CA . VAL A 1 623 ? 14.719 -23.846 35.461 1.00 70.81 623 VAL A CA 1
ATOM 4575 C C . VAL A 1 623 ? 16.042 -23.998 34.730 1.00 70.81 623 VAL A C 1
ATOM 4577 O O . VAL A 1 623 ? 17.104 -23.688 35.269 1.00 70.81 623 VAL A O 1
ATOM 4580 N N . ASN A 1 624 ? 15.982 -24.501 33.498 1.00 71.00 624 ASN A N 1
ATOM 4581 C CA . ASN A 1 624 ? 17.149 -24.539 32.633 1.00 71.00 624 ASN A CA 1
ATOM 4582 C C . ASN A 1 624 ? 17.403 -23.135 32.067 1.00 71.00 624 ASN A C 1
ATOM 4584 O O . ASN A 1 624 ? 16.675 -22.663 31.193 1.00 71.00 624 ASN A O 1
ATOM 4588 N N . LEU A 1 625 ? 18.445 -22.480 32.571 1.00 67.19 625 LEU A N 1
ATOM 4589 C CA . LEU A 1 625 ? 18.855 -21.140 32.167 1.00 67.19 625 LEU A CA 1
ATOM 4590 C C . LEU A 1 625 ? 19.711 -21.144 30.894 1.00 67.19 625 LEU A C 1
ATOM 4592 O O . LEU A 1 625 ? 20.131 -20.080 30.454 1.00 67.19 625 LEU A O 1
ATOM 4596 N N . SER A 1 626 ? 19.945 -22.294 30.249 1.00 67.69 626 SER A N 1
ATOM 4597 C CA . SER A 1 626 ? 20.753 -22.367 29.021 1.00 67.69 626 SER A CA 1
ATOM 4598 C C . SER A 1 626 ? 20.202 -21.537 27.853 1.00 67.69 626 SER A C 1
ATOM 4600 O O . SER A 1 626 ? 20.944 -21.254 26.924 1.00 67.69 626 SER A O 1
ATOM 4602 N N . GLY A 1 627 ? 18.915 -21.165 27.875 1.00 59.91 627 GLY A N 1
ATOM 4603 C CA . GLY A 1 627 ? 18.307 -20.249 26.898 1.00 59.91 627 GLY A CA 1
ATOM 4604 C C . GLY A 1 627 ? 18.428 -18.757 27.246 1.00 59.91 627 GLY A C 1
ATOM 4605 O O . GLY A 1 627 ? 18.084 -17.927 26.413 1.00 59.91 627 GLY A O 1
ATOM 4606 N N . TYR A 1 628 ? 18.892 -18.429 28.458 1.00 58.00 628 TYR A N 1
ATOM 4607 C CA . TYR A 1 628 ? 19.109 -17.064 28.967 1.00 58.00 628 TYR A CA 1
ATOM 4608 C C . TYR A 1 628 ? 20.591 -16.752 29.232 1.00 58.00 628 TYR A C 1
ATOM 4610 O O . TYR A 1 628 ? 20.952 -15.594 29.409 1.00 58.00 628 TYR A O 1
ATOM 4618 N N . LEU A 1 629 ? 21.446 -17.779 29.250 1.00 51.78 629 LEU A N 1
ATOM 4619 C CA . LEU A 1 629 ? 22.900 -17.678 29.180 1.00 51.78 629 LEU A CA 1
ATOM 4620 C C . LEU A 1 629 ? 23.309 -17.578 27.704 1.00 51.78 629 LEU A C 1
ATOM 4622 O O . LEU A 1 629 ? 23.872 -18.515 27.139 1.00 51.78 629 LEU A O 1
ATOM 4626 N N . ASP A 1 630 ? 22.974 -16.459 27.057 1.00 50.31 630 ASP A N 1
ATOM 4627 C CA . ASP A 1 630 ? 23.858 -15.998 25.995 1.00 50.31 630 ASP A CA 1
ATOM 4628 C C . ASP A 1 630 ? 25.090 -15.419 26.701 1.00 50.31 630 ASP A C 1
ATOM 4630 O O . ASP A 1 630 ? 24.994 -14.626 27.636 1.00 50.31 630 ASP A O 1
ATOM 4634 N N . ASN A 1 631 ? 26.263 -15.937 26.367 1.00 51.59 631 ASN A N 1
ATOM 4635 C CA . ASN A 1 631 ? 27.520 -15.533 26.981 1.00 51.59 631 ASN A CA 1
ATOM 4636 C C . ASN A 1 631 ? 27.940 -14.168 26.407 1.00 51.59 631 ASN A C 1
ATOM 4638 O O . ASN A 1 631 ? 28.929 -14.068 25.678 1.00 51.59 631 ASN A O 1
ATOM 4642 N N . THR A 1 632 ? 27.152 -13.124 26.671 1.00 49.50 632 THR A N 1
ATOM 4643 C CA . THR A 1 632 ? 27.529 -11.721 26.449 1.00 49.50 632 THR A CA 1
ATOM 4644 C C . THR A 1 632 ? 28.305 -11.153 27.642 1.00 49.50 632 THR A C 1
ATOM 4646 O O . THR A 1 632 ? 28.200 -9.976 27.983 1.00 49.50 632 THR A O 1
ATOM 4649 N N . ASP A 1 633 ? 29.153 -11.966 28.273 1.00 51.75 633 ASP A N 1
ATOM 4650 C CA . ASP A 1 633 ? 30.356 -11.445 28.904 1.00 51.75 633 ASP A CA 1
ATOM 4651 C C . ASP A 1 633 ? 31.360 -11.057 27.806 1.00 51.75 633 ASP A C 1
ATOM 4653 O O . ASP A 1 633 ? 31.448 -11.689 26.756 1.00 51.75 633 ASP A O 1
ATOM 4657 N N . ASN A 1 634 ? 32.065 -9.939 27.996 1.00 55.34 634 ASN A N 1
ATOM 4658 C CA . ASN A 1 634 ? 33.004 -9.406 27.008 1.00 55.34 634 ASN A CA 1
ATOM 4659 C C . ASN A 1 634 ? 34.047 -10.466 26.619 1.00 55.34 634 ASN A C 1
ATOM 4661 O O . ASN A 1 634 ? 35.024 -10.678 27.336 1.00 55.34 634 ASN A O 1
ATOM 4665 N N . GLN A 1 635 ? 33.864 -11.078 25.452 1.00 58.22 635 GLN A N 1
ATOM 4666 C CA . GLN A 1 635 ? 34.814 -11.996 24.837 1.00 58.22 635 GLN A CA 1
ATOM 4667 C C . GLN A 1 635 ? 36.021 -11.188 24.358 1.00 58.22 635 GLN A C 1
ATOM 4669 O O . GLN A 1 635 ? 36.097 -10.741 23.213 1.00 58.22 635 GLN A O 1
ATOM 4674 N N . ASN A 1 636 ? 36.966 -10.953 25.263 1.00 62.19 636 ASN A N 1
ATOM 4675 C CA . ASN A 1 636 ? 38.231 -10.351 24.891 1.00 62.19 636 ASN A CA 1
ATOM 4676 C C . ASN A 1 636 ? 39.026 -11.338 24.032 1.00 62.19 636 ASN A C 1
ATOM 4678 O O . ASN A 1 636 ? 39.125 -12.534 24.322 1.00 62.19 636 ASN A O 1
ATOM 4682 N N . LEU A 1 637 ? 39.630 -10.813 22.970 1.00 70.69 637 LEU A N 1
ATOM 4683 C CA . LEU A 1 637 ? 40.592 -11.547 22.167 1.00 70.69 637 LEU A CA 1
ATOM 4684 C C . LEU A 1 637 ? 41.792 -11.911 23.050 1.00 70.69 637 LEU A C 1
ATOM 4686 O O . LEU A 1 637 ? 42.536 -11.028 23.476 1.00 70.69 637 LEU A O 1
ATOM 4690 N N . THR A 1 638 ? 41.992 -13.202 23.321 1.00 73.81 638 THR A N 1
ATOM 4691 C CA . THR A 1 638 ? 43.143 -13.652 24.126 1.00 73.81 638 THR A CA 1
ATOM 4692 C C . THR A 1 638 ? 44.403 -13.736 23.277 1.00 73.81 638 THR A C 1
ATOM 4694 O O . THR A 1 638 ? 45.490 -13.412 23.750 1.00 73.81 638 THR A O 1
ATOM 4697 N N . SER A 1 639 ? 44.267 -14.117 22.004 1.00 78.94 639 SER A N 1
ATOM 4698 C CA . SER A 1 639 ? 45.328 -13.990 21.003 1.00 78.94 639 SER A CA 1
ATOM 4699 C C . SER A 1 639 ? 44.778 -14.108 19.582 1.00 78.94 639 SER A C 1
ATOM 4701 O O . SER A 1 639 ? 43.781 -14.786 19.340 1.00 78.94 639 SER A O 1
ATOM 4703 N N . ALA A 1 640 ? 45.464 -13.476 18.635 1.00 80.69 640 ALA A N 1
ATOM 4704 C CA . ALA A 1 640 ? 45.324 -13.744 17.211 1.00 80.69 640 ALA A CA 1
ATOM 4705 C C . ALA A 1 640 ? 46.709 -14.105 16.668 1.00 80.69 640 ALA A C 1
ATOM 4707 O O . ALA A 1 640 ? 47.661 -13.345 16.855 1.00 80.69 640 ALA A O 1
ATOM 4708 N N . SER A 1 641 ? 46.828 -15.277 16.045 1.00 82.19 641 SER A N 1
ATOM 4709 C CA . SER A 1 641 ? 48.091 -15.791 15.516 1.00 82.19 641 SER A CA 1
ATOM 4710 C C . SER A 1 641 ? 47.901 -16.274 14.085 1.00 82.19 641 SER A C 1
ATOM 4712 O O . SER A 1 641 ? 46.980 -17.035 13.795 1.00 82.19 641 SER A O 1
ATOM 4714 N N . LEU A 1 642 ? 48.782 -15.833 13.192 1.00 80.50 642 LEU A N 1
ATOM 4715 C CA . LEU A 1 642 ? 48.803 -16.245 11.793 1.00 80.50 642 LEU A CA 1
ATOM 4716 C C . LEU A 1 642 ? 49.902 -17.292 11.600 1.00 80.50 642 LEU A C 1
ATOM 4718 O O . LEU A 1 642 ? 51.074 -17.010 11.849 1.00 80.50 642 LEU A O 1
ATOM 4722 N N . THR A 1 643 ? 49.534 -18.492 11.145 1.00 78.94 643 THR A N 1
ATOM 4723 C CA . THR A 1 643 ? 50.498 -19.541 10.773 1.00 78.94 643 THR A CA 1
ATOM 4724 C C . THR A 1 643 ? 50.189 -20.037 9.366 1.00 78.94 643 THR A C 1
ATOM 4726 O O . THR A 1 643 ? 49.144 -20.636 9.121 1.00 78.94 643 THR A O 1
ATOM 4729 N N . GLY A 1 644 ? 51.094 -19.775 8.421 1.00 83.19 644 GLY A N 1
ATOM 4730 C CA . GLY A 1 644 ? 50.793 -19.954 6.999 1.00 83.19 644 GLY A CA 1
ATOM 4731 C C . GLY A 1 644 ? 49.684 -18.995 6.561 1.00 83.19 644 GLY A C 1
ATOM 4732 O O . GLY A 1 644 ? 49.796 -17.793 6.791 1.00 83.19 644 GLY A O 1
ATOM 4733 N N . ASN A 1 645 ? 48.612 -19.538 5.980 1.00 79.62 645 ASN A N 1
ATOM 4734 C CA . ASN A 1 645 ? 47.474 -18.766 5.461 1.00 79.62 645 ASN A CA 1
ATOM 4735 C C . ASN A 1 645 ? 46.239 -18.834 6.374 1.00 79.62 645 ASN A C 1
ATOM 4737 O O . ASN A 1 645 ? 45.174 -18.347 6.006 1.00 79.62 645 ASN A O 1
ATOM 4741 N N . THR A 1 646 ? 46.361 -19.447 7.551 1.00 79.12 646 THR A N 1
ATOM 4742 C CA . THR A 1 646 ? 45.255 -19.601 8.497 1.00 79.12 646 THR A CA 1
ATOM 4743 C C . THR A 1 646 ? 45.456 -18.643 9.663 1.00 79.12 646 THR A C 1
ATOM 4745 O O . THR A 1 646 ? 46.454 -18.731 10.388 1.00 79.12 646 THR A O 1
ATOM 4748 N N . LEU A 1 647 ? 44.519 -17.709 9.831 1.00 84.00 647 LEU A N 1
ATOM 4749 C CA . LEU A 1 647 ? 44.445 -16.849 11.007 1.00 84.00 647 LEU A CA 1
ATOM 4750 C C . LEU A 1 647 ? 43.626 -17.566 12.078 1.00 84.00 647 LEU A C 1
ATOM 4752 O O . LEU A 1 647 ? 42.409 -17.688 11.952 1.00 84.00 647 LEU A O 1
ATOM 4756 N N . THR A 1 648 ? 44.292 -18.007 13.140 1.00 85.38 648 THR A N 1
ATOM 4757 C CA . THR A 1 648 ? 43.635 -18.604 14.301 1.00 85.38 648 THR A CA 1
ATOM 4758 C C . THR A 1 648 ? 43.343 -17.512 15.323 1.00 85.38 648 THR A C 1
ATOM 4760 O O . THR A 1 648 ? 44.258 -16.866 15.850 1.00 85.38 648 THR A O 1
ATOM 4763 N N . ILE A 1 649 ? 42.061 -17.300 15.610 1.00 82.88 649 ILE A N 1
ATOM 4764 C CA . ILE A 1 649 ? 41.574 -16.332 16.595 1.00 82.88 649 ILE A CA 1
ATOM 4765 C C . ILE A 1 649 ? 41.131 -17.105 17.836 1.00 82.88 649 ILE A C 1
ATOM 4767 O O . ILE A 1 649 ? 40.187 -17.896 17.788 1.00 82.88 649 ILE A O 1
ATOM 4771 N N . ALA A 1 650 ? 41.821 -16.883 18.954 1.00 81.00 650 ALA A N 1
ATOM 4772 C CA . ALA A 1 650 ? 41.490 -17.480 20.239 1.00 81.00 650 ALA A CA 1
ATOM 4773 C C . ALA A 1 650 ? 40.737 -16.470 21.113 1.00 81.00 650 ALA A C 1
ATOM 4775 O O . ALA A 1 650 ? 41.246 -15.396 21.452 1.00 81.00 650 ALA A O 1
ATOM 4776 N N . ILE A 1 651 ? 39.529 -16.842 21.519 1.00 75.00 651 ILE A N 1
ATOM 4777 C CA . ILE A 1 651 ? 38.691 -16.087 22.453 1.00 75.00 651 ILE A CA 1
ATOM 4778 C C . ILE A 1 651 ? 38.681 -16.788 23.812 1.00 75.00 651 ILE A C 1
ATOM 4780 O O . ILE A 1 651 ? 38.782 -18.014 23.885 1.00 75.00 651 ILE A O 1
ATOM 4784 N N . GLU A 1 652 ? 38.613 -16.013 24.893 1.00 65.75 652 GLU A N 1
ATOM 4785 C CA . GLU A 1 652 ? 38.589 -16.566 26.249 1.00 65.75 652 GLU A CA 1
ATOM 4786 C C . GLU A 1 652 ? 37.397 -17.525 26.411 1.00 65.75 652 GLU A C 1
ATOM 4788 O O . GLU A 1 652 ? 36.268 -17.178 26.080 1.00 65.75 652 GLU A O 1
ATOM 4793 N N . ASN A 1 653 ? 37.656 -18.750 26.882 1.00 61.62 653 ASN A N 1
ATOM 4794 C CA . ASN A 1 653 ? 36.660 -19.811 27.107 1.00 61.62 653 ASN A CA 1
ATOM 4795 C C . ASN A 1 653 ? 35.868 -20.295 25.868 1.00 61.62 653 ASN A C 1
ATOM 4797 O O . ASN A 1 653 ? 34.876 -21.008 26.027 1.00 61.62 653 ASN A O 1
ATOM 4801 N N . GLY A 1 654 ? 36.313 -19.982 24.644 1.00 63.44 654 GLY A N 1
ATOM 4802 C CA . GLY A 1 654 ? 35.729 -20.490 23.395 1.00 63.44 654 GLY A CA 1
ATOM 4803 C C . GLY A 1 654 ? 36.680 -21.381 22.588 1.00 63.44 654 GLY A C 1
ATOM 4804 O O . GLY A 1 654 ? 37.892 -21.395 22.804 1.00 63.44 654 GLY A O 1
ATOM 4805 N N . ALA A 1 655 ? 36.132 -22.141 21.637 1.00 69.00 655 ALA A N 1
ATOM 4806 C CA . ALA A 1 655 ? 36.944 -22.865 20.661 1.00 69.00 655 ALA A CA 1
ATOM 4807 C C . ALA A 1 655 ? 37.618 -21.862 19.711 1.00 69.00 655 ALA A C 1
ATOM 4809 O O . ALA A 1 655 ? 36.961 -20.948 19.213 1.00 69.00 655 ALA A O 1
ATOM 4810 N N . SER A 1 656 ? 38.919 -22.027 19.462 1.00 75.75 656 SER A N 1
ATOM 4811 C CA . SER A 1 656 ? 39.640 -21.191 18.503 1.00 75.75 656 SER A CA 1
ATOM 4812 C C . SER A 1 656 ? 39.035 -21.343 17.110 1.00 75.75 656 SER A C 1
ATOM 4814 O O . SER A 1 656 ? 38.798 -22.465 16.657 1.00 75.75 656 SER A O 1
ATOM 4816 N N . VAL A 1 657 ? 38.797 -20.219 16.438 1.00 84.12 657 VAL A N 1
ATOM 4817 C CA . VAL A 1 657 ? 38.280 -20.202 15.068 1.00 84.12 657 VAL A CA 1
ATOM 4818 C C . VAL A 1 657 ? 39.444 -20.014 14.109 1.00 84.12 657 VAL A C 1
ATOM 4820 O O . VAL A 1 657 ? 40.194 -19.044 14.223 1.00 84.12 657 VAL A O 1
ATOM 4823 N N . ASP A 1 658 ? 39.557 -20.935 13.158 1.00 84.56 658 ASP A N 1
ATOM 4824 C CA . ASP A 1 658 ? 40.504 -20.858 12.055 1.00 84.56 658 ASP A CA 1
ATOM 4825 C C . ASP A 1 658 ? 39.831 -20.196 10.855 1.00 84.56 658 ASP A C 1
ATOM 4827 O O . ASP A 1 658 ? 38.871 -20.719 10.286 1.00 84.56 658 ASP A O 1
ATOM 4831 N N . VAL A 1 659 ? 40.341 -19.029 10.472 1.00 80.75 659 VAL A N 1
ATOM 4832 C CA . VAL A 1 659 ? 39.927 -18.316 9.265 1.00 80.75 659 VAL A CA 1
ATOM 4833 C C . VAL A 1 659 ? 40.946 -18.611 8.172 1.00 80.75 659 VAL A C 1
ATOM 4835 O O . VAL A 1 659 ? 42.111 -18.221 8.275 1.00 80.75 659 VAL A O 1
ATOM 4838 N N . ASP A 1 660 ? 40.514 -19.316 7.129 1.00 79.25 660 ASP A N 1
ATOM 4839 C CA . ASP A 1 660 ? 41.323 -19.567 5.937 1.00 79.25 660 ASP A CA 1
ATOM 4840 C C . ASP A 1 660 ? 41.372 -18.307 5.064 1.00 79.25 660 ASP A C 1
ATOM 4842 O O . ASP A 1 660 ? 40.379 -17.906 4.456 1.00 79.25 660 ASP A O 1
ATOM 4846 N N . LEU A 1 661 ? 42.540 -17.669 5.021 1.00 74.25 661 LEU A N 1
ATOM 4847 C CA . LEU A 1 661 ? 42.791 -16.465 4.234 1.00 74.25 661 LEU A CA 1
ATOM 4848 C C . LEU A 1 661 ? 43.391 -16.779 2.857 1.00 74.25 661 LEU A C 1
ATOM 4850 O O . LEU A 1 661 ? 43.759 -15.857 2.133 1.00 74.25 661 LEU A O 1
ATOM 4854 N N . SER A 1 662 ? 43.481 -18.051 2.453 1.00 74.38 662 SER A N 1
ATOM 4855 C CA . SER A 1 662 ? 44.035 -18.437 1.147 1.00 74.38 662 SER A CA 1
ATOM 4856 C C . SER A 1 662 ? 43.289 -17.816 -0.041 1.00 74.38 662 SER A C 1
ATOM 4858 O O . SER A 1 662 ? 43.918 -17.520 -1.051 1.00 74.38 662 SER A O 1
ATOM 4860 N N . GLY A 1 663 ? 41.986 -17.543 0.099 1.00 65.12 663 GLY A N 1
ATOM 4861 C CA . GLY A 1 663 ? 41.174 -16.850 -0.911 1.00 65.12 663 GLY A CA 1
ATOM 4862 C C . GLY A 1 663 ? 41.410 -15.337 -1.014 1.00 65.12 663 GLY A C 1
ATOM 4863 O O . GLY A 1 663 ? 40.956 -14.730 -1.978 1.00 65.12 663 GLY A O 1
ATOM 4864 N N . TYR A 1 664 ? 42.113 -14.740 -0.046 1.00 60.56 664 TYR A N 1
ATOM 4865 C CA . TYR A 1 664 ? 42.507 -13.322 -0.035 1.00 60.56 664 TYR A CA 1
ATOM 4866 C C . TYR A 1 664 ? 44.006 -13.119 -0.285 1.00 60.56 664 TYR A C 1
ATOM 4868 O O . TYR A 1 664 ? 44.460 -11.990 -0.427 1.00 60.56 664 TYR A O 1
ATOM 4876 N N . LEU A 1 665 ? 44.771 -14.210 -0.359 1.00 53.56 665 LEU A N 1
ATOM 4877 C CA . LEU A 1 665 ? 46.135 -14.237 -0.877 1.00 53.56 665 LEU A CA 1
ATOM 4878 C C . LEU A 1 665 ? 46.078 -14.505 -2.383 1.00 53.56 665 LEU A C 1
ATOM 4880 O O . LEU A 1 665 ? 46.596 -15.510 -2.873 1.00 53.56 665 LEU A O 1
ATOM 4884 N N . ASP A 1 666 ? 45.436 -13.605 -3.130 1.00 52.75 666 ASP A N 1
ATOM 4885 C CA . ASP A 1 666 ? 45.915 -13.405 -4.486 1.00 52.75 666 ASP A CA 1
ATOM 4886 C C . ASP A 1 666 ? 47.272 -12.695 -4.343 1.00 52.75 666 ASP A C 1
ATOM 4888 O O . ASP A 1 666 ? 47.435 -11.719 -3.618 1.00 52.75 666 ASP A O 1
ATOM 4892 N N . ASN A 1 667 ? 48.331 -13.263 -4.906 1.00 51.72 667 ASN A N 1
ATOM 4893 C CA . ASN A 1 667 ? 49.666 -12.671 -4.808 1.00 51.72 667 ASN A CA 1
ATOM 4894 C C . ASN A 1 667 ? 49.805 -11.468 -5.765 1.00 51.72 667 ASN A C 1
ATOM 4896 O O . ASN A 1 667 ? 50.879 -11.267 -6.330 1.00 51.72 667 ASN A O 1
ATOM 4900 N N . THR A 1 668 ? 48.737 -10.697 -6.006 1.00 54.38 668 THR A N 1
ATOM 4901 C CA . THR A 1 668 ? 48.737 -9.598 -6.989 1.00 54.38 668 THR A CA 1
ATOM 4902 C C . THR A 1 668 ? 49.557 -8.396 -6.502 1.00 54.38 668 THR A C 1
ATOM 4904 O O . THR A 1 668 ? 50.004 -7.565 -7.298 1.00 54.38 668 THR A O 1
ATOM 4907 N N . ASP A 1 669 ? 49.858 -8.356 -5.203 1.00 53.59 669 ASP A N 1
ATOM 4908 C CA . ASP A 1 669 ? 50.571 -7.249 -4.564 1.00 53.59 669 ASP A CA 1
ATOM 4909 C C . ASP A 1 669 ? 52.086 -7.494 -4.432 1.00 53.59 669 ASP A C 1
ATOM 4911 O O . ASP A 1 669 ? 52.837 -6.582 -4.078 1.00 53.59 669 ASP A O 1
ATOM 4915 N N . ALA A 1 670 ? 52.576 -8.706 -4.734 1.00 54.53 670 ALA A N 1
ATOM 4916 C CA . ALA A 1 670 ? 54.009 -9.009 -4.749 1.00 54.53 670 ALA A CA 1
ATOM 4917 C C . ALA A 1 670 ? 54.649 -8.515 -6.057 1.00 54.53 670 ALA A C 1
ATOM 4919 O O . ALA A 1 670 ? 54.961 -9.278 -6.970 1.00 54.53 670 ALA A O 1
ATOM 4920 N N . GLN A 1 671 ? 54.822 -7.202 -6.137 1.00 60.00 671 GLN A N 1
ATOM 4921 C CA . GLN A 1 671 ? 55.440 -6.501 -7.255 1.00 60.00 671 GLN A CA 1
ATOM 4922 C C . GLN A 1 671 ? 56.946 -6.400 -7.004 1.00 60.00 671 GLN A C 1
ATOM 4924 O O . GLN A 1 671 ? 57.405 -5.596 -6.193 1.00 60.00 671 GLN A O 1
ATOM 4929 N N . GLU A 1 672 ? 57.728 -7.240 -7.677 1.00 62.34 672 GLU A N 1
ATOM 4930 C CA . GLU A 1 672 ? 59.186 -7.156 -7.637 1.00 62.34 672 GLU A CA 1
ATOM 4931 C C . GLU A 1 672 ? 59.631 -6.123 -8.683 1.00 62.34 672 GLU A C 1
ATOM 4933 O O . GLU A 1 672 ? 59.272 -6.221 -9.861 1.00 62.34 672 GLU A O 1
ATOM 4938 N N . LEU A 1 673 ? 60.354 -5.088 -8.241 1.00 62.34 673 LEU A N 1
ATOM 4939 C CA . LEU A 1 673 ? 60.999 -4.128 -9.136 1.00 62.34 673 LEU A CA 1
ATOM 4940 C C . LEU A 1 673 ? 62.231 -4.801 -9.744 1.00 62.34 673 LEU A C 1
ATOM 4942 O O . LEU A 1 673 ? 63.216 -5.025 -9.038 1.00 62.34 673 LEU A O 1
ATOM 4946 N N . ASP A 1 674 ? 62.191 -5.071 -11.046 1.00 66.94 674 ASP A N 1
ATOM 4947 C CA . ASP A 1 674 ? 63.353 -5.543 -11.795 1.00 66.94 674 ASP A CA 1
ATOM 4948 C C . ASP A 1 674 ? 63.940 -4.392 -12.623 1.00 66.94 674 ASP A C 1
ATOM 4950 O O . ASP A 1 674 ? 63.232 -3.687 -13.356 1.00 66.94 674 ASP A O 1
ATOM 4954 N N . LEU A 1 675 ? 65.250 -4.198 -12.479 1.00 65.69 675 LEU A N 1
ATOM 4955 C CA . LEU A 1 675 ? 66.027 -3.178 -13.168 1.00 65.69 675 LEU A CA 1
ATOM 4956 C C . LEU A 1 675 ? 67.100 -3.871 -14.007 1.00 65.69 675 LEU A C 1
ATOM 4958 O O . LEU A 1 675 ? 68.168 -4.241 -13.515 1.00 65.69 675 LEU A O 1
ATOM 4962 N N . THR A 1 676 ? 66.831 -3.999 -15.302 1.00 67.06 676 THR A N 1
ATOM 4963 C CA . THR A 1 676 ? 67.795 -4.517 -16.272 1.00 67.06 676 THR A CA 1
ATOM 4964 C C . THR A 1 676 ? 68.215 -3.408 -17.232 1.00 67.06 676 THR A C 1
ATOM 4966 O O . THR A 1 676 ? 67.419 -2.837 -17.976 1.00 67.06 676 THR A O 1
ATOM 4969 N N . SER A 1 677 ? 69.512 -3.084 -17.206 1.00 73.44 677 SER A N 1
ATOM 4970 C CA . SER A 1 677 ? 70.094 -1.931 -17.904 1.00 73.44 677 SER A CA 1
ATOM 4971 C C . SER A 1 677 ? 69.399 -0.614 -17.522 1.00 73.44 677 SER A C 1
ATOM 4973 O O . SER A 1 677 ? 69.557 -0.160 -16.394 1.00 73.44 677 SER A O 1
ATOM 4975 N N . ASN A 1 678 ? 68.655 -0.003 -18.449 1.00 71.81 678 ASN A N 1
ATOM 4976 C CA . ASN A 1 678 ? 68.059 1.329 -18.294 1.00 71.81 678 ASN A CA 1
ATOM 4977 C C . ASN A 1 678 ? 66.526 1.287 -18.239 1.00 71.81 678 ASN A C 1
ATOM 4979 O O . ASN A 1 678 ? 65.876 2.323 -18.350 1.00 71.81 678 ASN A O 1
ATOM 4983 N N . THR A 1 679 ? 65.937 0.101 -18.103 1.00 65.31 679 THR A N 1
ATOM 4984 C CA . THR A 1 679 ? 64.487 -0.074 -18.104 1.00 65.31 679 THR A CA 1
ATOM 4985 C C . THR A 1 679 ? 64.044 -0.586 -16.746 1.00 65.31 679 THR A C 1
ATOM 4987 O O . THR A 1 679 ? 64.499 -1.636 -16.291 1.00 65.31 679 THR A O 1
ATOM 4990 N N . LEU A 1 680 ? 63.163 0.175 -16.097 1.00 75.31 680 LEU A N 1
ATOM 4991 C CA . LEU A 1 680 ? 62.535 -0.229 -14.849 1.00 75.31 680 LEU A CA 1
ATOM 4992 C C . LEU A 1 680 ? 61.192 -0.892 -15.154 1.00 75.31 680 LEU A C 1
ATOM 4994 O O . LEU A 1 680 ? 60.345 -0.311 -15.842 1.00 75.31 680 LEU A O 1
ATOM 4998 N N . SER A 1 681 ? 61.006 -2.104 -14.640 1.00 70.25 681 SER A N 1
ATOM 4999 C CA . SER A 1 681 ? 59.784 -2.884 -14.824 1.00 70.25 681 SER A CA 1
ATOM 5000 C C . SER A 1 681 ? 59.294 -3.479 -13.506 1.00 70.25 681 SER A C 1
ATOM 5002 O O . SER A 1 681 ? 60.063 -3.652 -12.562 1.00 70.25 681 SER A O 1
ATOM 5004 N N . ILE A 1 682 ? 57.994 -3.761 -13.448 1.00 70.19 682 ILE A N 1
ATOM 5005 C CA . ILE A 1 682 ? 57.344 -4.447 -12.332 1.00 70.19 682 ILE A CA 1
ATOM 5006 C C . ILE A 1 682 ? 56.902 -5.821 -12.835 1.00 70.19 682 ILE A C 1
ATOM 5008 O O . ILE A 1 682 ? 56.308 -5.915 -13.915 1.00 70.19 682 ILE A O 1
ATOM 5012 N N . SER A 1 683 ? 57.176 -6.879 -12.071 1.00 64.12 683 SER A N 1
ATOM 5013 C CA . SER A 1 683 ? 56.762 -8.240 -12.421 1.00 64.12 683 SER A CA 1
ATOM 5014 C C . SER A 1 683 ? 55.243 -8.317 -12.677 1.00 64.12 683 SER A C 1
ATOM 5016 O O . SER A 1 683 ? 54.427 -8.040 -11.805 1.00 64.12 683 SER A O 1
ATOM 5018 N N . GLY A 1 684 ? 54.854 -8.669 -13.910 1.00 59.97 684 GLY A N 1
ATOM 5019 C CA . GLY A 1 684 ? 53.449 -8.817 -14.330 1.00 59.97 684 GLY A CA 1
ATOM 5020 C C . GLY A 1 684 ? 52.808 -7.593 -15.002 1.00 59.97 684 GLY A C 1
ATOM 5021 O O . GLY A 1 684 ? 51.706 -7.711 -15.535 1.00 59.97 684 GLY A O 1
ATOM 5022 N N . GLY A 1 685 ? 53.484 -6.441 -15.049 1.00 57.59 685 GLY A N 1
ATOM 5023 C CA . GLY A 1 685 ? 53.012 -5.255 -15.773 1.00 57.59 685 GLY A CA 1
ATOM 5024 C C . GLY A 1 685 ? 53.463 -5.225 -17.240 1.00 57.59 685 GLY A C 1
ATOM 5025 O O . GLY A 1 685 ? 54.607 -5.538 -17.551 1.00 57.59 685 GLY A O 1
ATOM 5026 N N . ILE A 1 686 ? 52.588 -4.791 -18.156 1.00 57.31 686 ILE A N 1
ATOM 5027 C CA . ILE A 1 686 ? 52.929 -4.570 -19.582 1.00 57.31 686 ILE A CA 1
ATOM 5028 C C . ILE A 1 686 ? 53.562 -3.193 -19.857 1.00 57.31 686 ILE A C 1
ATOM 5030 O O . ILE A 1 686 ? 53.939 -2.898 -20.990 1.00 57.31 686 ILE A O 1
ATOM 5034 N N . ALA A 1 687 ? 53.656 -2.336 -18.836 1.00 59.38 687 ALA A N 1
ATOM 5035 C CA . ALA A 1 687 ? 54.203 -0.988 -18.934 1.00 59.38 687 ALA A CA 1
ATOM 5036 C C . ALA A 1 687 ? 55.613 -0.938 -18.329 1.00 59.38 687 ALA A C 1
ATOM 5038 O O . ALA A 1 687 ? 55.804 -1.234 -17.152 1.00 59.38 687 ALA A O 1
ATOM 5039 N N . THR A 1 688 ? 56.594 -0.536 -19.134 1.00 69.56 688 THR A N 1
ATOM 5040 C CA . THR A 1 688 ? 57.978 -0.304 -18.704 1.00 69.56 688 THR A CA 1
ATOM 5041 C C . THR A 1 688 ? 58.296 1.184 -18.720 1.00 69.56 688 THR A C 1
ATOM 5043 O 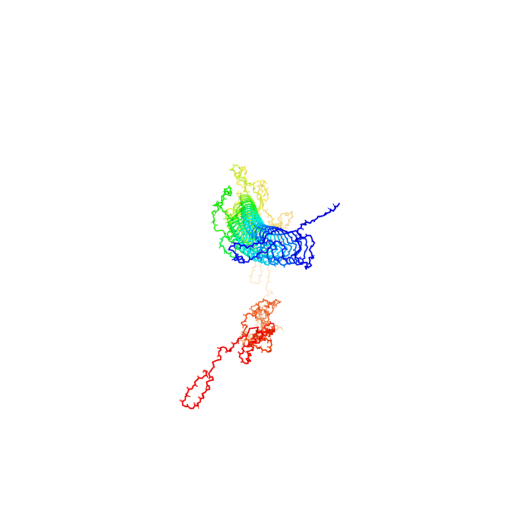O . THR A 1 688 ? 57.864 1.893 -19.631 1.00 69.56 688 THR A O 1
ATOM 5046 N N . VAL A 1 689 ? 59.097 1.653 -17.764 1.00 71.19 689 VAL A N 1
ATOM 5047 C CA . VAL A 1 689 ? 59.603 3.031 -17.754 1.00 71.19 689 VAL A CA 1
ATOM 5048 C C . VAL A 1 689 ? 61.037 3.026 -18.280 1.00 71.19 689 VAL A C 1
ATOM 5050 O O . VAL A 1 689 ? 61.922 2.414 -17.680 1.00 71.19 689 VAL A O 1
ATOM 5053 N N . ASP A 1 690 ? 61.264 3.692 -19.413 1.00 72.0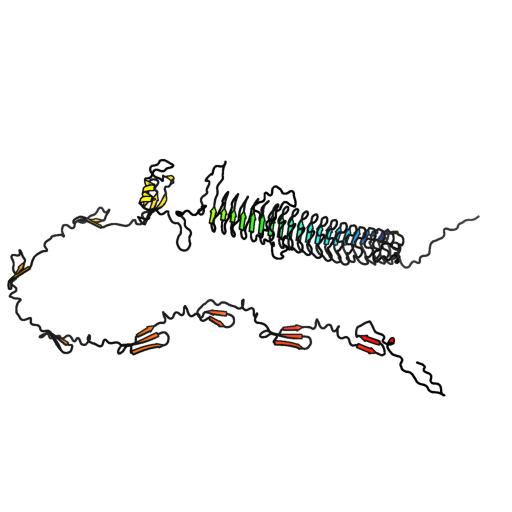0 690 ASP A N 1
ATOM 5054 C CA . ASP A 1 690 ? 62.606 3.910 -19.955 1.00 72.00 690 ASP A CA 1
ATOM 5055 C C . ASP A 1 690 ? 63.281 5.071 -19.215 1.00 72.00 690 ASP A C 1
ATOM 5057 O O . ASP A 1 690 ? 62.861 6.226 -19.309 1.00 72.00 690 ASP A O 1
ATOM 5061 N N . LEU A 1 691 ? 64.328 4.751 -18.456 1.00 67.62 691 LEU A N 1
ATOM 5062 C CA . LEU A 1 691 ? 65.112 5.711 -17.687 1.00 67.62 691 LEU A CA 1
ATOM 5063 C C . LEU A 1 691 ? 66.313 6.252 -18.479 1.00 67.62 691 LEU A C 1
ATOM 5065 O O . LEU A 1 691 ? 67.095 7.033 -17.934 1.00 67.62 691 LEU A O 1
ATOM 5069 N N . SER A 1 692 ? 66.459 5.896 -19.763 1.00 67.62 692 SER A N 1
ATOM 5070 C CA . SER A 1 692 ? 67.551 6.365 -20.626 1.00 67.62 692 SER A CA 1
ATOM 5071 C C . SER A 1 692 ? 67.644 7.895 -20.715 1.00 67.62 692 SER A C 1
ATOM 5073 O O . SER A 1 692 ? 68.744 8.435 -20.785 1.00 67.62 692 SER A O 1
ATOM 5075 N N . GLY A 1 693 ? 66.511 8.603 -20.621 1.00 61.66 693 GLY A N 1
ATOM 5076 C CA . GLY A 1 693 ? 66.444 10.070 -20.619 1.00 61.66 693 GLY A CA 1
ATOM 5077 C C . GLY A 1 693 ? 66.848 10.752 -19.303 1.00 61.66 693 GLY A C 1
ATOM 5078 O O . GLY A 1 693 ? 66.942 11.976 -19.270 1.00 61.66 693 GLY A O 1
ATOM 5079 N N . TYR A 1 694 ? 67.083 9.983 -18.232 1.00 58.12 694 TYR A N 1
ATOM 5080 C CA . TYR A 1 694 ? 67.516 10.474 -16.914 1.00 58.12 694 TYR A CA 1
ATOM 5081 C C . TYR A 1 694 ? 68.966 10.095 -16.575 1.00 58.12 694 TYR A C 1
ATOM 5083 O O . TYR A 1 694 ? 69.472 10.473 -15.516 1.00 58.12 694 TYR A O 1
ATOM 5091 N N . LEU A 1 695 ? 69.654 9.378 -17.470 1.00 52.78 695 LEU A N 1
ATOM 5092 C CA . LEU A 1 695 ? 71.103 9.217 -17.414 1.00 52.78 695 LEU A CA 1
ATOM 5093 C C . LEU A 1 695 ? 71.752 10.538 -17.833 1.00 52.78 695 LEU A C 1
ATOM 5095 O O . LEU A 1 695 ? 71.922 10.816 -19.018 1.00 52.78 695 LEU A O 1
ATOM 5099 N N . ASN A 1 696 ? 72.110 11.357 -16.844 1.00 51.19 696 ASN A N 1
ATOM 5100 C CA . ASN A 1 696 ? 73.032 12.465 -17.059 1.00 51.19 696 ASN A CA 1
ATOM 5101 C C . ASN A 1 696 ? 74.344 11.916 -17.633 1.00 51.19 696 ASN A C 1
ATOM 5103 O O . ASN A 1 696 ? 75.029 11.095 -17.022 1.00 51.19 696 ASN A O 1
ATOM 5107 N N . THR A 1 697 ? 74.664 12.406 -18.821 1.00 54.66 697 THR A N 1
ATOM 5108 C CA . THR A 1 697 ? 75.854 12.176 -19.640 1.00 54.66 697 THR A CA 1
ATOM 5109 C C . THR A 1 697 ? 77.112 12.843 -19.073 1.00 54.66 697 THR A C 1
ATOM 5111 O O . THR A 1 697 ? 77.873 13.447 -19.819 1.00 54.66 697 THR A O 1
ATOM 5114 N N . ASP A 1 698 ? 77.369 12.738 -17.770 1.00 53.31 698 ASP A N 1
ATOM 5115 C CA . ASP A 1 698 ? 78.525 13.400 -17.145 1.00 53.31 698 ASP A CA 1
ATOM 5116 C C . ASP A 1 698 ? 79.788 12.510 -17.120 1.00 53.31 698 ASP A C 1
ATOM 5118 O O . ASP A 1 698 ? 80.581 12.570 -16.181 1.00 53.31 698 ASP A O 1
ATOM 5122 N N . GLU A 1 699 ? 80.026 11.703 -18.162 1.00 52.03 699 GLU A N 1
ATOM 5123 C CA . GLU A 1 699 ? 81.393 11.260 -18.482 1.00 52.03 699 GLU A CA 1
ATOM 5124 C C . GLU A 1 699 ? 82.019 12.274 -19.445 1.00 52.03 699 GLU A C 1
ATOM 5126 O O . GLU A 1 699 ? 82.007 12.127 -20.665 1.00 52.03 699 GLU A O 1
ATOM 5131 N N . GLN A 1 700 ? 82.558 13.345 -18.862 1.00 54.50 700 GLN A N 1
ATOM 5132 C CA . GLN A 1 700 ? 83.433 14.279 -19.559 1.00 54.50 700 GLN A CA 1
ATOM 5133 C C . GLN A 1 700 ? 84.848 13.711 -19.590 1.00 54.50 700 GLN A C 1
ATOM 5135 O O . GLN A 1 700 ? 85.566 13.737 -18.588 1.00 54.50 700 GLN A O 1
ATOM 5140 N N . GLU A 1 701 ? 85.263 13.203 -20.748 1.00 54.44 701 GLU A N 1
ATOM 5141 C CA . GLU A 1 701 ? 86.650 12.815 -20.977 1.00 54.44 701 GLU A CA 1
ATOM 5142 C C . GLU A 1 701 ? 87.489 14.074 -21.248 1.00 54.44 701 GLU A C 1
ATOM 5144 O O . GLU A 1 701 ? 87.284 14.806 -22.219 1.00 54.44 701 GLU A O 1
ATOM 5149 N N . LEU A 1 702 ? 88.413 14.367 -20.332 1.00 51.38 702 LEU A N 1
ATOM 5150 C CA . LEU A 1 702 ? 89.285 15.536 -20.387 1.00 51.38 702 LEU A CA 1
ATOM 5151 C C . LEU A 1 702 ? 90.572 15.168 -21.145 1.00 51.38 702 LEU A C 1
ATOM 5153 O O . LEU A 1 702 ? 91.500 14.625 -20.545 1.00 51.38 702 LEU A O 1
ATOM 5157 N N . ASP A 1 703 ? 90.641 15.454 -22.447 1.00 58.66 703 ASP A N 1
ATOM 5158 C CA . ASP A 1 703 ? 91.877 15.279 -23.226 1.00 58.66 703 ASP A CA 1
ATOM 5159 C C . ASP A 1 703 ? 92.694 16.581 -23.278 1.00 58.66 703 ASP A C 1
ATOM 5161 O O . ASP A 1 703 ? 92.163 17.687 -23.417 1.00 58.66 703 ASP A O 1
ATOM 5165 N N . LEU A 1 704 ? 94.013 16.449 -23.136 1.00 49.56 704 LEU A N 1
ATOM 5166 C CA . LEU A 1 704 ? 94.955 17.554 -23.014 1.00 49.56 704 LEU A CA 1
ATOM 5167 C C . LEU A 1 704 ? 96.130 17.312 -23.959 1.00 49.56 704 LEU A C 1
ATOM 5169 O O . LEU A 1 704 ? 97.156 16.734 -23.596 1.00 49.56 704 LEU A O 1
ATOM 5173 N N . THR A 1 705 ? 95.989 17.802 -25.190 1.00 53.06 705 THR A N 1
ATOM 5174 C CA . THR A 1 705 ? 97.079 17.833 -26.166 1.00 53.06 705 THR A CA 1
ATOM 5175 C C . THR A 1 705 ? 97.364 19.270 -26.608 1.00 53.06 705 THR A C 1
ATOM 5177 O O . THR A 1 705 ? 96.531 19.958 -27.184 1.00 53.06 705 THR A O 1
ATOM 5180 N N . SER A 1 706 ? 98.588 19.723 -26.312 1.00 52.19 706 SER A N 1
ATOM 5181 C CA . SER A 1 706 ? 99.198 20.970 -26.803 1.00 52.19 706 SER A CA 1
ATOM 5182 C C . SER A 1 706 ? 98.390 22.259 -26.566 1.00 52.19 706 SER A C 1
ATOM 5184 O O . SER A 1 706 ? 97.893 22.880 -27.502 1.00 52.19 706 SER A O 1
ATOM 5186 N N . ASP A 1 707 ? 98.359 22.699 -25.303 1.00 58.50 707 ASP A N 1
ATOM 5187 C CA . ASP A 1 707 ? 97.922 24.029 -24.834 1.00 58.50 707 ASP A CA 1
ATOM 5188 C C . ASP A 1 707 ? 96.475 24.458 -25.164 1.00 58.50 707 ASP A C 1
ATOM 5190 O O . ASP A 1 707 ? 96.120 25.624 -24.981 1.00 58.50 707 ASP A O 1
ATOM 5194 N N . ILE A 1 708 ? 95.601 23.532 -25.573 1.00 57.72 708 ILE A N 1
ATOM 5195 C CA . ILE A 1 708 ? 94.158 23.769 -25.721 1.00 57.72 708 ILE A CA 1
ATOM 5196 C C . ILE A 1 708 ? 93.389 22.761 -24.862 1.00 57.72 708 ILE A C 1
ATOM 5198 O O . ILE A 1 708 ? 93.581 21.556 -24.987 1.00 57.72 708 ILE A O 1
ATOM 5202 N N . LEU A 1 709 ? 92.504 23.268 -23.998 1.00 53.84 709 LEU A N 1
ATOM 5203 C CA . LEU A 1 709 ? 91.520 22.472 -23.264 1.00 53.84 709 LEU A CA 1
ATOM 5204 C C . LEU A 1 709 ? 90.230 22.422 -24.094 1.00 53.84 709 LEU A C 1
ATOM 5206 O O . LEU A 1 709 ? 89.598 23.463 -24.286 1.00 53.84 709 LEU A O 1
ATOM 5210 N N . SER A 1 710 ? 89.838 21.246 -24.585 1.00 60.50 710 SER A N 1
ATOM 5211 C CA . SER A 1 710 ? 88.543 21.052 -25.247 1.00 60.50 710 SER A CA 1
ATOM 5212 C C . SER A 1 710 ? 87.659 20.104 -24.451 1.00 60.50 710 SER A C 1
ATOM 5214 O O . SER A 1 710 ? 88.094 19.017 -24.089 1.00 60.50 710 SER A O 1
ATOM 5216 N N . ILE A 1 711 ? 86.409 20.514 -24.237 1.00 52.94 711 ILE A N 1
ATOM 5217 C CA . ILE A 1 711 ? 85.329 19.660 -23.740 1.00 52.94 711 ILE A CA 1
ATOM 5218 C C . ILE A 1 711 ? 84.551 19.175 -24.964 1.00 52.94 711 ILE A C 1
ATOM 5220 O O . ILE A 1 711 ? 84.066 19.995 -25.747 1.00 52.94 711 ILE A O 1
ATOM 5224 N N . SER A 1 712 ? 84.429 17.863 -25.132 1.00 60.91 712 SER A N 1
ATOM 5225 C CA . SER A 1 712 ? 83.408 17.273 -25.997 1.00 60.91 712 SER A CA 1
ATOM 5226 C C . SER A 1 712 ? 82.632 16.244 -25.191 1.00 60.91 712 SER A C 1
ATOM 5228 O O . SER A 1 712 ? 83.219 15.260 -24.749 1.00 60.91 712 SER A O 1
ATOM 5230 N N . GLY A 1 713 ? 81.340 16.510 -25.010 1.00 52.12 713 GLY A N 1
ATOM 5231 C CA . GLY A 1 713 ? 80.476 15.886 -24.009 1.00 52.12 713 GLY A CA 1
ATOM 5232 C C . GLY A 1 713 ? 79.947 16.964 -23.089 1.00 52.12 713 GLY A C 1
ATOM 5233 O O . GLY A 1 713 ? 80.467 17.071 -21.961 1.00 52.12 713 GLY A O 1
#

pLDDT: mean 75.99, std 17.56, range [33.94, 98.75]